Protein AF-A0A2N3AQV0-F1 (afdb_monomer)

Secondary structure (DSSP, 8-state):
-EEEEEEEE----BT-TTBTT---TT--SSHHHHHHHHHHHT---SSSEEEEEEEEEES--B-TTTS-HHHHHHHHHHHHHHHHHHS-EEEEEEE--STTHHHHHHHHHHHHT-SSSGGG-S-PPTTEEES--HHHHHHHS-TT--GGGEEEEESEEEEE-SSEEEEEE--GGG-HHHHHHTT-----TTS--STTGGGS------SSS-SSHHHHHHHHHIIIIIIIII--THHHHHHHHHHHHTT-SS----S--HHHHH---TT-HHHHHHHHHIIIIIS---S---SEEEEEE-SSSSTTTT--S--EEEETTEEEEEEE----B--BTTB----EEEEEEEETTEEEEEEEE--EESSTTSSSSEEHHHHHHHTTS--

Sequence (383 aa):
MKILKLMALSDLHLGEHESVLFKSEDSFNLIDTTINKIIELSSGDKNFNNGIEQLILIGDIIELSEATDEEAYINTKFFLTSLLNKVKIDKIVYIPGNHDHHLWVELLTKERGKDNYGDCTPKTQVNSSISNKEIFIKYCLQSNYPSERIDIYYPNYRFETDNAYYFFDHGHLFSKVLDMFNIFTFTTAGNAKSLEDLKEHTYKFTDGNAKSLEDLEERTYIFSEIIWYKTKGKLREIAYDWLRKFNLELFRSVRGTTFREDCKSLLDDYIREKIRWYLKEICGIKNEVEKDFHFIFGHTHHGGRSLKADRKVRVNGKFISLWNTGGWLVPSKVFSPEACIFYVKQTQNGLKPDMYKLVSKEKPEDEGDYSKEILRERAKYIG

Mean predicted aligned error: 9.87 Å

Nearest PDB structures (foldseek):
  7kc0-assembly1_B  TM=4.962E-01  e=2.940E-04  Saccharomyces cerevisiae
  3ogv-assembly1_A  TM=6.060E-01  e=5.755E+00  Trichoderma reesei
  5mgd-assembly1_A  TM=5.606E-01  e=7.345E+00  Aspergillus niger CBS 513.88

Foldseek 3Di:
DFQFAEKEFEQQQQLALLFLLDDDPVPLHCLVLVLVVQQVSQPDDPVHHGAYAEYEYAENLFQQLAGPLLSRLVRLAVSVAVNVVRGPYQAYEYAYYLRNVVVVFVQQCVQVVHDTCVVVADDAAAFDKGPDCQSVCVRRYDNPPDSVRYIYTPQWHWDDDPFEIEIGGAQPLLAPVLLLCLVADDDDPPDDPDPVVRPPDDDNDDRDDQQEVRSSVVSSCCCSCVQRNVDDDPVSVVVVVVSVVVVDPPDDDDFLCVLVRLLDAPPPPSSLVSVLCCCVRYVVPDLPPVHAAEYEYERSQAQRVDDDVDQWHDHNRDTYGYGYQHFRGLSALPDHTFHKMWTWGQDPVGTDIDMDTADEDDDPPDDGSYHCVSSNSSNVSRD

pLDDT: mean 76.82, std 19.61, range [30.75, 98.69]

Structure (mmCIF, N/CA/C/O backbone):
data_AF-A0A2N3AQV0-F1
#
_entry.id   AF-A0A2N3AQV0-F1
#
loop_
_atom_site.group_PDB
_atom_site.id
_atom_site.type_symbol
_atom_site.label_atom_id
_atom_site.label_alt_id
_atom_site.label_comp_id
_atom_site.label_asym_id
_atom_site.label_entity_id
_atom_site.label_seq_id
_atom_site.pdbx_PDB_ins_code
_atom_site.Cartn_x
_atom_site.Cartn_y
_atom_site.Cartn_z
_atom_site.occupancy
_atom_site.B_iso_or_equiv
_atom_site.auth_seq_id
_atom_site.auth_comp_id
_atom_site.auth_asym_id
_atom_site.auth_atom_id
_atom_site.pdbx_PDB_model_num
ATOM 1 N N . MET A 1 1 ? -3.468 -11.496 21.908 1.00 86.88 1 MET A N 1
ATOM 2 C CA . MET A 1 1 ? -3.627 -11.275 20.452 1.00 86.88 1 MET A CA 1
ATOM 3 C C . MET A 1 1 ? -3.913 -9.800 20.215 1.00 86.88 1 MET A C 1
ATOM 5 O O . MET A 1 1 ? -4.501 -9.182 21.098 1.00 86.88 1 MET A O 1
ATOM 9 N N . LYS A 1 2 ? -3.442 -9.220 19.108 1.00 93.25 2 LYS A N 1
ATOM 10 C CA . LYS A 1 2 ? -3.712 -7.813 18.779 1.00 93.25 2 LYS A CA 1
ATOM 11 C C . LYS A 1 2 ? -5.083 -7.644 18.131 1.00 93.25 2 LYS A C 1
ATOM 13 O O . LYS A 1 2 ? -5.605 -8.592 17.553 1.00 93.25 2 LYS A O 1
ATOM 18 N N . ILE A 1 3 ? -5.647 -6.445 18.242 1.00 95.81 3 ILE A N 1
ATOM 19 C CA . ILE A 1 3 ? -6.962 -6.119 17.684 1.00 95.81 3 ILE A CA 1
ATOM 20 C C . ILE A 1 3 ? -6.964 -6.108 16.155 1.00 95.81 3 ILE A C 1
ATOM 22 O O . ILE A 1 3 ? -7.945 -6.534 15.551 1.00 95.81 3 ILE A O 1
ATOM 26 N N . LEU A 1 4 ? -5.870 -5.674 15.521 1.00 97.62 4 LEU A N 1
ATOM 27 C CA . LEU A 1 4 ? -5.712 -5.759 14.072 1.00 97.62 4 LEU A CA 1
ATOM 28 C C . LEU A 1 4 ? -4.771 -6.900 13.714 1.00 97.62 4 LEU A C 1
ATOM 30 O O . LEU A 1 4 ? -3.600 -6.909 14.102 1.00 97.62 4 LEU A O 1
ATOM 34 N N . LYS A 1 5 ? -5.297 -7.850 12.938 1.00 97.31 5 LYS A N 1
ATOM 35 C CA . LYS A 1 5 ? -4.515 -8.950 12.382 1.00 97.31 5 LYS A CA 1
ATOM 36 C C . LYS A 1 5 ? -3.662 -8.447 11.223 1.00 97.31 5 LYS A C 1
ATOM 38 O O . LYS A 1 5 ? -2.458 -8.666 11.209 1.00 97.31 5 LYS A O 1
ATOM 43 N N . LEU A 1 6 ? -4.285 -7.718 10.301 1.00 98.31 6 LEU A N 1
ATOM 44 C CA . LEU A 1 6 ? -3.639 -7.133 9.130 1.00 98.31 6 LEU A CA 1
ATOM 45 C C . LEU A 1 6 ? -4.016 -5.652 9.035 1.00 98.31 6 LEU A C 1
ATOM 47 O O . LEU A 1 6 ? -5.151 -5.283 9.342 1.00 98.31 6 LEU A O 1
ATOM 51 N N . MET A 1 7 ? -3.093 -4.826 8.567 1.00 98.56 7 MET A N 1
ATOM 52 C CA . MET A 1 7 ? -3.361 -3.489 8.038 1.00 98.56 7 MET A CA 1
ATOM 53 C C . MET A 1 7 ? -2.600 -3.351 6.731 1.00 98.56 7 MET A C 1
ATOM 55 O O . MET A 1 7 ? -1.439 -3.740 6.690 1.00 98.56 7 MET A O 1
ATOM 59 N N . ALA A 1 8 ? -3.227 -2.805 5.696 1.00 98.06 8 ALA A N 1
ATOM 60 C CA . ALA A 1 8 ? -2.592 -2.602 4.407 1.00 98.06 8 ALA A CA 1
ATOM 61 C C . ALA A 1 8 ? -2.685 -1.156 3.922 1.00 98.06 8 ALA A C 1
ATOM 63 O O . ALA A 1 8 ? -3.729 -0.513 4.060 1.00 98.06 8 ALA A O 1
ATOM 64 N N . LEU A 1 9 ? -1.585 -0.695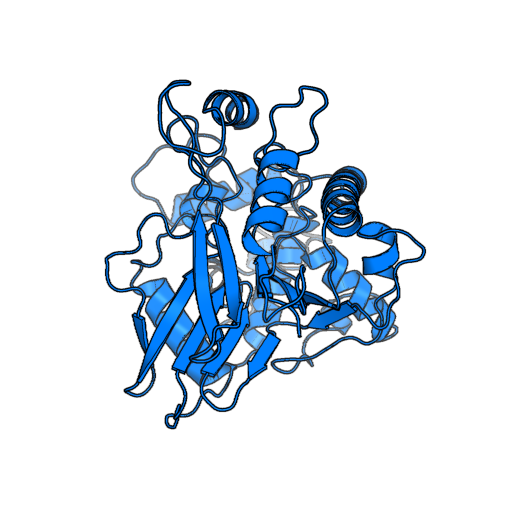 3.329 1.00 97.25 9 LEU A N 1
ATOM 65 C CA . LEU A 1 9 ? -1.417 0.602 2.681 1.00 97.25 9 LEU A CA 1
ATOM 66 C C . LEU A 1 9 ? -0.756 0.376 1.313 1.00 97.25 9 LEU A C 1
ATOM 68 O O . LEU A 1 9 ? 0.128 -0.473 1.215 1.00 97.25 9 LEU A O 1
ATOM 72 N N . SER A 1 10 ? -1.151 1.131 0.291 1.00 94.88 10 SER A N 1
ATOM 73 C CA . SER A 1 10 ? -0.543 1.122 -1.051 1.00 94.88 10 SER A CA 1
ATOM 74 C C . SER A 1 10 ? -0.465 2.535 -1.607 1.00 94.88 10 SER A C 1
ATOM 76 O O . SER A 1 10 ? -1.164 3.417 -1.105 1.00 94.88 10 SER A O 1
ATOM 78 N N . ASP A 1 11 ? 0.326 2.735 -2.662 1.00 92.12 11 ASP A N 1
ATOM 79 C CA . ASP A 1 11 ? 0.337 3.977 -3.445 1.00 92.12 11 ASP A CA 1
ATOM 80 C C . ASP A 1 11 ? 0.543 5.220 -2.570 1.00 92.12 11 ASP A C 1
ATOM 82 O O . ASP A 1 11 ? -0.180 6.211 -2.699 1.00 92.12 11 ASP A O 1
ATOM 86 N N . LEU A 1 12 ? 1.493 5.156 -1.635 1.00 94.75 12 LEU A N 1
ATOM 87 C CA . LEU A 1 12 ? 1.807 6.287 -0.761 1.00 94.75 12 LEU A CA 1
ATOM 88 C C . LEU A 1 12 ? 2.673 7.331 -1.479 1.00 94.75 12 LEU A C 1
ATOM 90 O O . LEU A 1 12 ? 2.600 8.510 -1.120 1.00 94.75 12 LEU A O 1
ATOM 94 N N . HIS A 1 13 ? 3.481 6.894 -2.456 1.00 92.69 13 HIS A N 1
ATOM 95 C CA . HIS A 1 13 ? 4.418 7.713 -3.238 1.00 92.69 13 HIS A CA 1
ATOM 96 C C . HIS A 1 13 ? 5.222 8.672 -2.354 1.00 92.69 13 HIS A C 1
ATOM 98 O O . HIS A 1 13 ? 5.254 9.890 -2.548 1.00 92.69 13 HIS A O 1
ATOM 104 N N . LEU A 1 14 ? 5.836 8.127 -1.302 1.00 95.25 14 LEU A N 1
ATOM 105 C CA . LEU A 1 14 ? 6.603 8.918 -0.349 1.00 95.25 14 LEU A CA 1
ATOM 106 C C . LEU A 1 14 ? 7.837 9.479 -1.063 1.00 95.25 14 LEU A C 1
ATOM 108 O O . LEU A 1 14 ? 8.732 8.733 -1.456 1.00 95.25 14 LEU A O 1
ATOM 112 N N . GLY A 1 15 ? 7.854 10.802 -1.231 1.00 90.50 15 GLY A N 1
ATOM 113 C CA . GLY A 1 15 ? 8.823 11.523 -2.060 1.00 90.50 15 GLY A CA 1
ATOM 114 C C . GLY A 1 15 ? 8.164 12.408 -3.117 1.00 90.50 15 GLY A C 1
ATOM 115 O O . GLY A 1 15 ? 8.757 13.401 -3.516 1.00 90.50 15 GLY A O 1
ATOM 116 N N . GLU A 1 16 ? 6.921 12.121 -3.510 1.00 87.94 16 GLU A N 1
ATOM 117 C CA . GLU A 1 16 ? 6.197 12.932 -4.488 1.00 87.94 16 GLU A CA 1
ATOM 118 C C . GLU A 1 16 ? 5.489 14.123 -3.836 1.00 87.94 16 GLU A C 1
ATOM 120 O O . GLU A 1 16 ? 4.706 13.953 -2.902 1.00 87.94 16 GLU A O 1
ATOM 125 N N . HIS A 1 17 ? 5.690 15.339 -4.353 1.00 86.06 17 HIS A N 1
ATOM 126 C CA . HIS A 1 17 ? 5.048 16.546 -3.812 1.00 86.06 17 HIS A CA 1
ATOM 127 C C . HIS A 1 17 ? 3.513 16.542 -3.907 1.00 86.06 17 HIS A C 1
ATOM 129 O O . HIS A 1 17 ? 2.858 17.265 -3.150 1.00 86.06 17 HIS A O 1
ATOM 135 N N . GLU A 1 18 ? 2.942 15.753 -4.821 1.00 84.94 18 GLU A N 1
ATOM 136 C CA . GLU A 1 18 ? 1.493 15.567 -4.967 1.00 84.94 18 GLU A CA 1
ATOM 137 C C . GLU A 1 18 ? 0.919 14.585 -3.932 1.00 84.94 18 GLU A C 1
ATOM 139 O O . GLU A 1 18 ? -0.297 14.570 -3.709 1.00 84.94 18 GLU A O 1
ATOM 144 N N . SER A 1 19 ? 1.770 13.803 -3.255 1.00 89.56 19 SER A N 1
ATOM 145 C CA . SER A 1 19 ? 1.354 12.944 -2.148 1.00 89.56 19 SER A CA 1
ATOM 146 C C . SER A 1 19 ? 0.879 13.786 -0.974 1.00 89.56 19 SER A C 1
ATOM 148 O O . SER A 1 19 ? 1.560 14.691 -0.486 1.00 89.56 19 SER A O 1
ATOM 150 N N . VAL A 1 20 ? -0.287 13.435 -0.439 1.00 91.56 20 VAL A N 1
ATOM 151 C CA . VAL A 1 20 ? -0.786 14.017 0.808 1.00 91.56 20 VAL A CA 1
ATOM 152 C C . VAL A 1 20 ? 0.066 13.617 2.011 1.00 91.56 20 VAL A C 1
ATOM 154 O O . VAL A 1 20 ? -0.093 14.205 3.075 1.00 91.56 20 VAL A O 1
ATOM 157 N N . LEU A 1 21 ? 0.970 12.644 1.865 1.00 94.94 21 LEU A N 1
ATOM 158 C CA . LEU A 1 21 ? 1.929 12.227 2.889 1.00 94.94 21 LEU A CA 1
ATOM 159 C C . LEU A 1 21 ? 3.333 12.800 2.664 1.00 94.94 21 LEU A C 1
ATOM 161 O O . LEU A 1 21 ? 4.264 12.412 3.369 1.00 94.94 21 LEU A O 1
ATOM 165 N N . PHE A 1 22 ? 3.496 13.730 1.720 1.00 92.81 22 PHE A N 1
ATOM 166 C CA . PHE A 1 22 ? 4.765 14.409 1.508 1.00 92.81 22 PHE A CA 1
ATOM 167 C C . PHE A 1 22 ? 5.170 15.214 2.750 1.00 92.81 22 PHE A C 1
ATOM 169 O O . PHE A 1 22 ? 4.409 16.037 3.267 1.00 92.81 22 PHE A O 1
ATOM 176 N N . LYS A 1 23 ? 6.396 15.001 3.227 1.00 90.62 23 LYS A N 1
ATOM 177 C CA . LYS A 1 23 ? 6.988 15.737 4.341 1.00 90.62 23 LYS A CA 1
ATOM 178 C C . LYS A 1 23 ? 7.400 17.131 3.867 1.00 90.62 23 LYS A C 1
ATOM 180 O O . LYS A 1 23 ? 8.541 17.371 3.481 1.00 90.62 23 LYS A O 1
ATOM 185 N N . SER A 1 24 ? 6.465 18.065 3.953 1.00 81.44 24 SER A N 1
ATOM 186 C CA . SER A 1 24 ? 6.696 19.491 3.735 1.00 81.44 24 SER A CA 1
ATOM 187 C C . SER A 1 24 ? 7.025 20.233 5.039 1.00 81.44 24 SER A C 1
ATOM 189 O O . SER A 1 24 ? 6.611 19.830 6.127 1.00 81.44 24 SER A O 1
ATOM 191 N N . GLU A 1 25 ? 7.750 21.351 4.939 1.00 79.75 25 GLU A N 1
ATOM 192 C CA . GLU A 1 25 ? 8.021 22.242 6.085 1.00 79.75 25 GLU A CA 1
ATOM 193 C C . GLU A 1 25 ? 6.765 22.996 6.556 1.00 79.75 25 GLU A C 1
ATOM 195 O O . GLU A 1 25 ? 6.632 23.351 7.724 1.00 79.75 25 GLU A O 1
ATOM 200 N N . ASP A 1 26 ? 5.814 23.203 5.647 1.00 73.69 26 ASP A N 1
ATOM 201 C CA . ASP A 1 26 ? 4.597 23.998 5.837 1.00 73.69 26 ASP A CA 1
ATOM 202 C C . ASP A 1 26 ? 3.472 23.275 6.613 1.00 73.69 26 ASP A C 1
ATOM 204 O O . ASP A 1 26 ? 2.384 23.823 6.772 1.00 73.69 26 ASP A O 1
ATOM 208 N N . SER A 1 27 ? 3.716 22.054 7.111 1.00 76.31 27 SER A N 1
ATOM 209 C CA . SER A 1 27 ? 2.733 21.190 7.795 1.00 76.31 27 SER A CA 1
ATOM 210 C C . SER A 1 27 ? 1.461 20.859 6.989 1.00 76.31 27 SER A C 1
ATOM 212 O O . SER A 1 27 ? 0.548 20.234 7.528 1.00 76.31 27 SER A O 1
ATOM 214 N N . PHE A 1 28 ? 1.380 21.209 5.698 1.00 86.31 28 PHE A N 1
ATOM 215 C CA . PHE A 1 28 ? 0.250 20.859 4.833 1.00 86.31 28 PHE A CA 1
ATOM 216 C C . PHE A 1 28 ? 0.389 19.431 4.302 1.00 86.31 28 PHE A C 1
ATOM 218 O O . PHE A 1 28 ? 0.601 19.216 3.108 1.00 86.31 28 PHE A O 1
ATOM 225 N N . ASN A 1 29 ? 0.256 18.458 5.197 1.00 91.75 29 ASN A N 1
ATOM 226 C CA . ASN A 1 29 ? 0.263 17.031 4.894 1.00 91.75 29 ASN A CA 1
ATOM 227 C C . ASN A 1 29 ? -0.683 16.272 5.842 1.00 91.75 29 ASN A C 1
ATOM 229 O O . ASN A 1 29 ? -1.219 16.830 6.797 1.00 91.75 29 ASN A O 1
ATOM 233 N N . LEU A 1 30 ? -0.901 14.990 5.567 1.00 93.75 30 LEU A N 1
ATOM 234 C CA . LEU A 1 30 ? -1.786 14.101 6.318 1.00 93.75 30 LEU A CA 1
ATOM 235 C C . LEU A 1 30 ? -1.031 13.087 7.171 1.00 93.75 30 LEU A C 1
ATOM 237 O O . LEU A 1 30 ? -1.643 12.117 7.614 1.00 93.75 30 LEU A O 1
ATOM 241 N N . ILE A 1 31 ? 0.267 13.271 7.425 1.00 95.81 31 ILE A N 1
ATOM 242 C CA . ILE A 1 31 ? 1.078 12.278 8.142 1.00 95.81 31 ILE A CA 1
ATOM 243 C C . ILE A 1 31 ? 0.513 12.039 9.547 1.00 95.81 31 ILE A C 1
ATOM 245 O O . ILE A 1 31 ? 0.166 10.906 9.888 1.00 95.81 31 ILE A O 1
ATOM 249 N N . ASP A 1 32 ? 0.342 13.096 10.344 1.00 95.25 32 ASP A N 1
ATOM 250 C CA . ASP A 1 32 ? -0.190 12.961 11.704 1.00 95.25 32 ASP A CA 1
ATOM 251 C C . ASP A 1 32 ? -1.663 12.540 11.718 1.00 95.25 32 ASP A C 1
ATOM 253 O O . ASP A 1 32 ? -2.035 11.683 12.519 1.00 95.25 32 ASP A O 1
ATOM 257 N N . THR A 1 33 ? -2.494 13.064 10.810 1.00 95.44 33 THR A N 1
ATOM 258 C CA . THR A 1 33 ? -3.898 12.638 10.667 1.00 95.44 33 THR A CA 1
ATOM 259 C C . THR A 1 33 ? -3.991 11.136 10.402 1.00 95.44 33 THR A C 1
ATOM 261 O O . THR A 1 33 ? -4.750 10.428 11.065 1.00 95.44 33 THR A O 1
ATOM 264 N N . THR A 1 34 ? -3.174 10.636 9.476 1.00 96.69 34 THR A N 1
ATOM 265 C CA . THR A 1 34 ? -3.129 9.221 9.099 1.00 96.69 34 THR A CA 1
ATOM 266 C C . THR A 1 34 ? -2.655 8.364 10.264 1.00 96.69 34 THR A C 1
ATOM 268 O O . THR A 1 34 ? -3.305 7.378 10.605 1.00 96.69 34 THR A O 1
ATOM 271 N N . ILE A 1 35 ? -1.566 8.752 10.934 1.00 98.06 35 ILE A N 1
ATOM 272 C CA . ILE A 1 35 ? -1.044 7.990 12.073 1.00 98.06 35 ILE A CA 1
ATOM 273 C C . ILE A 1 35 ? -2.046 7.981 13.233 1.00 98.06 35 ILE A C 1
ATOM 275 O O . ILE A 1 35 ? -2.283 6.924 13.815 1.00 98.06 35 ILE A O 1
ATOM 279 N N . ASN A 1 36 ? -2.689 9.109 13.542 1.00 97.62 36 ASN A N 1
ATOM 280 C CA . ASN A 1 36 ? -3.721 9.177 14.579 1.00 97.62 36 ASN A CA 1
ATOM 281 C C . ASN A 1 36 ? -4.908 8.267 14.252 1.00 97.62 36 ASN A C 1
ATOM 283 O O . ASN A 1 36 ? -5.397 7.555 15.131 1.00 97.62 36 ASN A O 1
ATOM 287 N N . LYS A 1 37 ? -5.322 8.213 12.982 1.00 97.44 37 LYS A N 1
ATOM 288 C CA . LYS A 1 37 ? -6.361 7.279 12.546 1.00 97.44 37 LYS A CA 1
ATOM 289 C C . LYS A 1 37 ? -5.917 5.822 12.688 1.00 97.44 37 LYS A C 1
ATOM 291 O O . LYS A 1 37 ? -6.693 4.991 13.147 1.00 97.44 37 LYS A O 1
ATOM 296 N N . ILE A 1 38 ? -4.665 5.499 12.367 1.00 98.31 38 ILE A N 1
ATOM 297 C CA . ILE A 1 38 ? -4.118 4.150 12.573 1.00 98.31 38 ILE A CA 1
ATOM 298 C C . ILE A 1 38 ? -4.082 3.788 14.068 1.00 98.31 38 ILE A C 1
ATOM 300 O O . ILE A 1 38 ? -4.403 2.652 14.426 1.00 98.31 38 ILE A O 1
ATOM 304 N N . ILE A 1 39 ? -3.741 4.727 14.956 1.00 98.25 39 ILE A N 1
ATOM 305 C CA . ILE A 1 39 ? -3.806 4.530 16.415 1.00 98.25 39 ILE A CA 1
ATOM 306 C C . ILE A 1 39 ? -5.244 4.212 16.842 1.00 98.25 39 ILE A C 1
ATOM 308 O O . ILE A 1 39 ? -5.463 3.247 17.571 1.00 98.25 39 ILE A O 1
ATOM 312 N N . GLU A 1 40 ? -6.227 4.971 16.357 1.00 97.31 40 GLU A N 1
ATOM 313 C CA . GLU A 1 40 ? -7.647 4.740 16.643 1.00 97.31 40 GLU A CA 1
ATOM 314 C C . GLU A 1 40 ? -8.100 3.348 16.170 1.00 97.31 40 GLU A C 1
ATOM 316 O O . GLU A 1 40 ? -8.621 2.561 16.959 1.00 97.31 40 GLU A O 1
ATOM 321 N N . LEU A 1 41 ? -7.830 2.995 14.909 1.00 97.19 41 LEU A N 1
ATOM 322 C CA . LEU A 1 41 ? -8.204 1.697 14.334 1.00 97.19 41 LEU A CA 1
ATOM 323 C C . LEU A 1 41 ? -7.529 0.518 15.050 1.00 97.19 41 LEU A C 1
ATOM 325 O O . LEU A 1 41 ? -8.119 -0.557 15.175 1.00 97.19 41 LEU A O 1
ATOM 329 N N . SER A 1 42 ? -6.296 0.720 15.522 1.00 97.62 42 SER A N 1
ATOM 330 C CA . SER A 1 42 ? -5.505 -0.279 16.248 1.00 97.62 42 SER A CA 1
ATOM 331 C C . SER A 1 42 ? -5.652 -0.206 17.770 1.00 97.62 42 SER A C 1
ATOM 333 O O . SER A 1 42 ? -4.931 -0.904 18.492 1.00 97.62 42 SER A O 1
ATOM 335 N N . SER A 1 43 ? -6.598 0.589 18.273 1.00 96.44 43 SER A N 1
ATOM 336 C CA . SER A 1 43 ? -6.947 0.613 19.690 1.00 96.44 43 SER A CA 1
ATOM 337 C C . SER A 1 43 ? -7.712 -0.659 20.052 1.00 96.44 43 SER A C 1
ATOM 339 O O . SER A 1 43 ? -8.758 -0.980 19.485 1.00 96.44 43 SER A O 1
ATOM 341 N N . GLY A 1 44 ? -7.123 -1.428 20.960 1.00 90.56 44 GLY A N 1
ATOM 342 C CA . GLY A 1 44 ? -7.663 -2.674 21.471 1.00 90.56 44 GLY A CA 1
ATOM 343 C C . GLY A 1 44 ? -8.835 -2.464 22.420 1.00 90.56 44 GLY A C 1
ATOM 344 O O . GLY A 1 44 ? -9.272 -1.347 22.692 1.00 90.56 44 GLY A O 1
ATOM 345 N N . ASP A 1 45 ? -9.351 -3.574 22.929 1.00 91.00 45 ASP A N 1
ATOM 346 C CA . ASP A 1 45 ? -10.462 -3.604 23.874 1.00 91.00 45 ASP A CA 1
ATOM 347 C C . ASP A 1 45 ? -10.161 -4.579 25.024 1.00 91.00 45 ASP A C 1
ATOM 349 O O . ASP A 1 45 ? -9.021 -4.990 25.235 1.00 91.00 45 ASP A O 1
ATOM 353 N N . LYS A 1 46 ? -11.181 -4.962 25.801 1.00 90.25 46 LYS A N 1
ATOM 354 C CA . LYS A 1 46 ? -11.017 -5.893 26.930 1.00 90.25 46 LYS A CA 1
ATOM 355 C C . LYS A 1 46 ? -10.462 -7.267 26.523 1.00 90.25 46 LYS A C 1
ATOM 357 O O . LYS A 1 46 ? -9.914 -7.958 27.375 1.00 90.25 46 LYS A O 1
ATOM 362 N N . ASN A 1 47 ? -10.623 -7.670 25.263 1.00 91.00 47 ASN A N 1
ATOM 363 C CA . ASN A 1 47 ? -10.268 -8.996 24.759 1.00 91.00 47 ASN A CA 1
ATOM 364 C C . ASN A 1 47 ? -9.002 -8.982 23.888 1.00 91.00 47 ASN A C 1
ATOM 366 O O . ASN A 1 47 ? -8.369 -10.026 23.711 1.00 91.00 47 ASN A O 1
ATOM 370 N N . PHE A 1 48 ? -8.624 -7.824 23.339 1.00 93.06 48 PHE A N 1
ATOM 371 C CA . PHE A 1 48 ? -7.522 -7.711 22.385 1.00 93.06 48 PHE A CA 1
ATOM 372 C C . PHE A 1 48 ? -6.583 -6.549 22.705 1.00 93.06 48 PHE A C 1
ATOM 374 O O . PHE A 1 48 ? -7.011 -5.444 23.014 1.00 93.06 48 PHE A O 1
ATOM 381 N N . ASN A 1 49 ? -5.281 -6.790 22.553 1.00 95.06 49 ASN A N 1
ATOM 382 C CA . ASN A 1 49 ? -4.247 -5.785 22.786 1.00 95.06 49 ASN A CA 1
ATOM 383 C C . ASN A 1 49 ? -4.218 -4.733 21.668 1.00 95.06 49 ASN A C 1
ATOM 385 O O . ASN A 1 49 ? -4.503 -5.040 20.508 1.00 95.06 49 ASN A O 1
ATOM 389 N N . ASN A 1 50 ? -3.742 -3.533 22.000 1.00 96.69 50 ASN A N 1
ATOM 390 C CA . ASN A 1 50 ? -3.460 -2.485 21.020 1.00 96.69 50 ASN A CA 1
ATOM 391 C C . ASN A 1 50 ? -2.403 -2.931 19.991 1.00 96.69 50 ASN A C 1
ATOM 393 O O . ASN A 1 50 ? -1.444 -3.646 20.317 1.00 96.69 50 ASN A O 1
ATOM 397 N N . GLY A 1 51 ? -2.541 -2.423 18.769 1.00 97.69 51 GLY A N 1
ATOM 398 C CA . GLY A 1 51 ? -1.555 -2.525 17.699 1.00 97.69 51 GLY A CA 1
ATOM 399 C C . GLY A 1 51 ? -1.965 -3.425 16.536 1.00 97.69 51 GLY A C 1
ATOM 400 O O . GLY A 1 51 ? -3.090 -3.916 16.447 1.00 97.69 51 GLY A O 1
ATOM 401 N N . ILE A 1 52 ? -0.994 -3.645 15.650 1.00 98.50 52 ILE A N 1
ATOM 402 C CA . ILE A 1 52 ? -1.137 -4.381 14.391 1.00 98.50 52 ILE A CA 1
ATOM 403 C C . ILE A 1 52 ? -0.200 -5.592 14.392 1.00 98.50 52 ILE A C 1
ATOM 405 O O . ILE A 1 52 ? 0.978 -5.467 14.737 1.00 98.50 52 ILE A O 1
ATOM 409 N N . GLU A 1 53 ? -0.699 -6.774 14.043 1.00 98.25 53 GLU A N 1
ATOM 410 C CA . GLU A 1 53 ? 0.154 -7.959 13.914 1.00 98.25 53 GLU A CA 1
ATOM 411 C C . GLU A 1 53 ? 1.002 -7.892 12.635 1.00 98.25 53 GLU A C 1
ATOM 413 O O . GLU A 1 53 ? 2.225 -7.959 12.730 1.00 98.25 53 GLU A O 1
ATOM 418 N N . GLN A 1 54 ? 0.390 -7.648 11.471 1.00 98.44 54 GLN A N 1
ATOM 419 C CA . GLN A 1 54 ? 1.118 -7.418 10.217 1.00 98.44 54 GLN A CA 1
ATOM 420 C C . GLN A 1 54 ? 0.707 -6.108 9.536 1.00 98.44 54 GLN A C 1
ATOM 422 O O . GLN A 1 54 ? -0.463 -5.921 9.199 1.00 98.44 54 GLN A O 1
ATOM 427 N N . LEU A 1 55 ? 1.673 -5.210 9.331 1.00 98.69 55 LEU A N 1
ATOM 428 C CA . LEU A 1 55 ? 1.545 -4.064 8.431 1.00 98.69 55 LEU A CA 1
ATOM 429 C C . LEU A 1 55 ? 2.015 -4.490 7.040 1.00 98.69 55 LEU A C 1
ATOM 431 O O . LEU A 1 55 ? 3.165 -4.885 6.882 1.00 98.69 55 LEU A O 1
ATOM 435 N N . ILE A 1 56 ? 1.141 -4.398 6.048 1.00 98.62 56 ILE A N 1
ATOM 436 C CA . ILE A 1 56 ? 1.391 -4.797 4.668 1.00 98.62 56 ILE A CA 1
ATOM 437 C C . ILE A 1 56 ? 1.503 -3.529 3.822 1.00 98.62 56 ILE A C 1
ATOM 439 O O . ILE A 1 56 ? 0.572 -2.733 3.742 1.00 98.62 56 ILE A O 1
ATOM 443 N N . LEU A 1 57 ? 2.662 -3.331 3.217 1.00 98.44 57 LEU A N 1
ATOM 444 C CA . LEU A 1 57 ? 2.979 -2.212 2.345 1.00 98.44 57 LEU A CA 1
ATOM 445 C C . LEU A 1 57 ? 2.939 -2.730 0.902 1.00 98.44 57 LEU A C 1
ATOM 447 O O . LEU A 1 57 ? 3.824 -3.484 0.500 1.00 98.44 57 LEU A O 1
ATOM 451 N N . ILE A 1 58 ? 1.874 -2.403 0.173 1.00 96.12 58 ILE A N 1
ATOM 452 C CA . ILE A 1 58 ? 1.516 -2.994 -1.121 1.00 96.12 58 ILE A CA 1
ATOM 453 C C . ILE A 1 58 ? 1.840 -2.017 -2.249 1.00 96.12 58 ILE A C 1
ATOM 455 O O . ILE A 1 58 ? 0.949 -1.350 -2.754 1.00 96.12 58 ILE A O 1
ATOM 459 N N . GLY A 1 59 ? 3.103 -1.961 -2.642 1.00 92.81 59 GLY A N 1
ATOM 460 C CA . GLY A 1 59 ? 3.567 -1.268 -3.834 1.00 92.81 59 GLY A CA 1
ATOM 461 C C . GLY A 1 59 ? 3.387 0.249 -3.851 1.00 92.81 59 GLY A C 1
ATOM 462 O O . GLY A 1 59 ? 2.571 0.836 -3.134 1.00 92.81 59 GLY A O 1
ATOM 463 N N . ASP A 1 60 ? 4.238 0.883 -4.649 1.00 93.75 60 ASP A N 1
ATOM 464 C CA . ASP A 1 60 ? 4.364 2.330 -4.820 1.00 93.75 60 ASP A CA 1
ATOM 465 C C . ASP A 1 60 ? 4.375 3.069 -3.476 1.00 93.75 60 ASP A C 1
ATOM 467 O O . ASP A 1 60 ? 3.694 4.069 -3.228 1.00 93.75 60 ASP A O 1
ATOM 471 N N . ILE A 1 61 ? 5.153 2.512 -2.550 1.00 96.81 61 ILE A N 1
ATOM 472 C CA . ILE A 1 61 ? 5.352 3.083 -1.221 1.00 96.81 61 ILE A CA 1
ATOM 473 C C . ILE A 1 61 ? 6.372 4.207 -1.315 1.00 96.81 61 ILE A C 1
ATOM 475 O O . ILE A 1 61 ? 6.190 5.259 -0.700 1.00 96.81 61 ILE A O 1
ATOM 479 N N . ILE A 1 62 ? 7.427 3.973 -2.092 1.00 95.25 62 ILE A N 1
ATOM 480 C CA . ILE A 1 62 ? 8.575 4.850 -2.263 1.00 95.25 62 ILE A CA 1
ATOM 481 C C . ILE A 1 62 ? 8.531 5.389 -3.692 1.00 95.25 62 ILE A C 1
ATOM 483 O O . ILE A 1 62 ? 8.474 4.615 -4.646 1.00 95.25 62 ILE A O 1
ATOM 487 N N . GLU A 1 63 ? 8.584 6.710 -3.853 1.00 89.81 63 GLU A N 1
ATOM 488 C CA . GLU A 1 63 ? 8.606 7.319 -5.185 1.00 89.81 63 GLU A CA 1
ATOM 489 C C . GLU A 1 63 ? 10.039 7.367 -5.739 1.00 89.81 63 GLU A C 1
ATOM 491 O O . GLU A 1 63 ? 10.708 8.391 -5.643 1.00 89.81 63 GLU A O 1
ATOM 496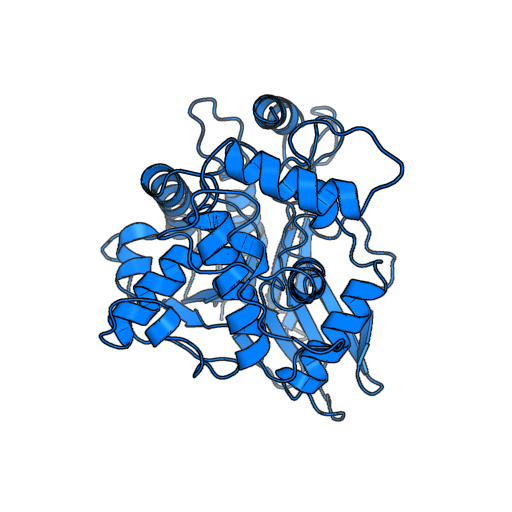 N N . LEU A 1 64 ? 10.550 6.260 -6.291 1.00 87.44 64 LEU A N 1
ATOM 497 C CA . LEU A 1 64 ? 11.893 6.231 -6.900 1.00 87.44 64 LEU A CA 1
ATOM 498 C C . LEU A 1 64 ? 11.882 6.518 -8.407 1.00 87.44 64 LEU A C 1
ATOM 500 O O . LEU A 1 64 ? 12.950 6.582 -9.017 1.00 87.44 64 LEU A O 1
ATOM 504 N N . SER A 1 65 ? 10.706 6.678 -9.020 1.00 79.19 65 SER A N 1
ATOM 505 C CA . SER A 1 65 ? 10.582 6.941 -10.460 1.00 79.19 65 SER A CA 1
ATOM 506 C C . SER A 1 65 ? 10.579 8.433 -10.784 1.00 79.19 65 SER A C 1
ATOM 508 O O . SER A 1 65 ? 11.112 8.842 -11.819 1.00 79.19 65 SER A O 1
ATOM 510 N N . GLU A 1 66 ? 9.996 9.250 -9.908 1.00 77.38 66 GLU A N 1
ATOM 511 C CA . GLU A 1 66 ? 9.826 10.692 -10.111 1.00 77.38 66 GLU A CA 1
ATOM 512 C C . GLU A 1 66 ? 10.685 11.556 -9.189 1.00 77.38 66 GLU A C 1
ATOM 514 O O . GLU A 1 66 ? 11.236 12.570 -9.630 1.00 77.38 66 GLU A O 1
ATOM 519 N N . ALA A 1 67 ? 10.836 11.159 -7.926 1.00 83.06 67 ALA A N 1
ATOM 520 C CA . ALA A 1 67 ? 11.644 11.898 -6.967 1.00 83.06 67 ALA A CA 1
ATOM 521 C C . ALA A 1 67 ? 13.123 11.497 -7.051 1.00 83.06 67 ALA A C 1
ATOM 523 O O . ALA A 1 67 ? 13.513 10.496 -7.656 1.00 83.06 67 ALA A O 1
ATOM 524 N N . THR A 1 68 ? 13.983 12.301 -6.425 1.00 87.38 68 THR A N 1
ATOM 525 C CA . THR A 1 68 ? 15.359 11.857 -6.169 1.00 87.38 68 THR A CA 1
ATOM 526 C C . THR A 1 68 ? 15.359 10.759 -5.105 1.00 87.38 68 THR A C 1
ATOM 528 O O . THR A 1 68 ? 14.574 10.826 -4.160 1.00 87.38 68 THR A O 1
ATOM 531 N N . ASP A 1 69 ? 16.270 9.787 -5.204 1.00 89.50 69 ASP A N 1
ATOM 532 C CA . ASP A 1 69 ? 16.405 8.709 -4.213 1.00 89.50 69 ASP A CA 1
ATOM 533 C C . ASP A 1 69 ? 16.513 9.256 -2.778 1.00 89.50 69 ASP A C 1
ATOM 535 O O . ASP A 1 69 ? 15.886 8.739 -1.855 1.00 89.50 69 ASP A O 1
ATOM 539 N N . GLU A 1 70 ? 17.283 10.333 -2.584 1.00 92.75 70 GLU A N 1
ATOM 540 C CA . GLU A 1 70 ? 17.434 10.991 -1.283 1.00 92.75 70 GLU A CA 1
ATOM 541 C C . GLU A 1 70 ? 16.089 11.493 -0.742 1.00 92.75 70 GLU A C 1
ATOM 543 O O . GLU A 1 70 ? 15.725 11.184 0.394 1.00 92.75 70 GLU A O 1
ATOM 548 N N . GLU A 1 71 ? 15.322 12.219 -1.554 1.00 92.38 71 GLU A N 1
ATOM 549 C CA . GLU A 1 71 ? 14.014 12.742 -1.165 1.00 92.38 71 GLU A CA 1
ATOM 550 C C . GLU A 1 71 ? 13.010 11.623 -0.870 1.00 92.38 71 GLU A C 1
ATOM 552 O O . GLU A 1 71 ? 12.330 11.659 0.164 1.00 92.38 71 GLU A O 1
ATOM 557 N N . ALA A 1 72 ? 12.957 10.606 -1.729 1.00 93.50 72 ALA A N 1
ATOM 558 C CA . ALA A 1 72 ? 12.065 9.466 -1.580 1.00 93.50 72 A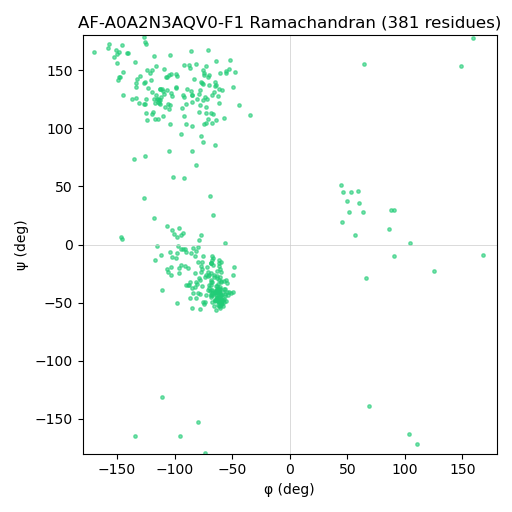LA A CA 1
ATOM 559 C C . ALA A 1 72 ? 12.351 8.685 -0.290 1.00 93.50 72 ALA A C 1
ATOM 561 O O . ALA A 1 72 ? 11.448 8.423 0.516 1.00 93.50 72 ALA A O 1
ATOM 562 N N . TYR A 1 73 ? 13.624 8.381 -0.022 1.00 96.12 73 TYR A N 1
ATOM 563 C CA . TYR A 1 73 ? 14.019 7.668 1.190 1.00 96.12 73 TYR A CA 1
ATOM 564 C C . TYR A 1 73 ? 13.862 8.517 2.455 1.00 96.12 73 TYR A C 1
ATOM 566 O O . TYR A 1 73 ? 13.422 7.987 3.477 1.00 96.12 73 TYR A O 1
ATOM 574 N N . ILE A 1 74 ? 14.139 9.827 2.418 1.00 95.75 74 ILE A N 1
ATOM 575 C CA . ILE A 1 74 ? 13.899 10.722 3.565 1.00 95.75 74 ILE A CA 1
ATOM 576 C C . ILE A 1 74 ? 12.413 10.745 3.935 1.00 95.75 74 ILE A C 1
ATOM 578 O O . ILE A 1 74 ? 12.076 10.596 5.114 1.00 95.75 74 ILE A O 1
ATOM 582 N N . ASN A 1 75 ? 11.525 10.907 2.951 1.00 96.44 75 ASN A N 1
ATOM 583 C CA . ASN A 1 75 ? 10.078 10.914 3.167 1.00 96.44 75 ASN A CA 1
ATOM 584 C C . ASN A 1 75 ? 9.581 9.563 3.692 1.00 96.44 75 ASN A C 1
ATOM 586 O O . ASN A 1 75 ? 8.864 9.508 4.696 1.00 96.44 75 ASN A O 1
ATOM 590 N N . THR A 1 76 ? 10.035 8.472 3.073 1.00 97.62 76 THR A N 1
ATOM 591 C CA . THR A 1 76 ? 9.695 7.103 3.477 1.00 97.62 76 THR A CA 1
ATOM 592 C C . THR A 1 76 ? 10.101 6.829 4.919 1.00 97.62 76 THR A C 1
ATOM 594 O O . THR A 1 76 ? 9.280 6.433 5.752 1.00 97.62 76 THR A O 1
ATOM 597 N N . LYS A 1 77 ? 11.368 7.102 5.244 1.00 97.00 77 LYS A N 1
ATOM 598 C CA . LYS A 1 77 ? 11.925 6.883 6.577 1.00 97.00 77 LYS A CA 1
ATOM 599 C C . LYS A 1 77 ? 11.236 7.735 7.623 1.00 97.00 77 LYS A C 1
ATOM 601 O O . LYS A 1 77 ? 10.997 7.247 8.728 1.00 97.00 77 LYS A O 1
ATOM 606 N N . PHE A 1 78 ? 10.894 8.979 7.288 1.00 96.50 78 PHE A N 1
ATOM 607 C CA . PHE A 1 78 ? 10.153 9.863 8.178 1.00 96.50 78 PHE A CA 1
ATOM 608 C C . PHE A 1 78 ? 8.767 9.300 8.508 1.00 96.50 78 PHE A C 1
ATOM 610 O O . PHE A 1 78 ? 8.442 9.151 9.689 1.00 96.50 78 PHE A O 1
ATOM 617 N N . PHE A 1 79 ? 7.972 8.939 7.497 1.00 97.81 79 PHE A N 1
ATOM 618 C CA . PHE A 1 79 ? 6.629 8.396 7.700 1.00 97.81 79 PHE A CA 1
ATOM 619 C C . PHE A 1 79 ? 6.653 7.080 8.492 1.00 97.81 79 PHE A C 1
ATOM 621 O O . PHE A 1 79 ? 6.007 6.980 9.539 1.00 97.81 79 PHE A O 1
ATOM 628 N N . LEU A 1 80 ? 7.452 6.096 8.058 1.00 98.06 80 LEU A N 1
ATOM 629 C CA . LEU A 1 80 ? 7.519 4.785 8.711 1.00 98.06 80 LEU A CA 1
ATOM 630 C C . LEU A 1 80 ? 8.054 4.884 10.142 1.00 98.06 80 LEU A C 1
ATOM 632 O O . LEU A 1 80 ? 7.502 4.260 11.044 1.00 98.06 80 LEU A O 1
ATOM 636 N N . THR A 1 81 ? 9.069 5.716 10.389 1.00 96.56 81 THR A N 1
ATOM 637 C CA . THR A 1 81 ? 9.562 5.976 11.752 1.00 96.56 81 THR A CA 1
ATOM 638 C C . THR A 1 81 ? 8.475 6.595 12.627 1.00 96.56 81 THR A C 1
ATOM 640 O O . THR A 1 81 ? 8.275 6.164 13.764 1.00 96.56 81 THR A O 1
ATOM 643 N N . SER A 1 82 ? 7.751 7.586 12.106 1.00 96.75 82 SER A N 1
ATOM 644 C CA . SER A 1 82 ? 6.696 8.277 12.854 1.00 96.75 82 SER A CA 1
ATOM 645 C C . SER A 1 82 ? 5.558 7.325 13.226 1.00 96.75 82 SER A C 1
ATOM 647 O O . SER A 1 82 ? 5.058 7.368 14.352 1.00 96.75 82 SER A O 1
ATOM 649 N N . LEU A 1 83 ? 5.199 6.422 12.311 1.00 98.00 83 LEU A N 1
ATOM 650 C CA . LEU A 1 83 ? 4.220 5.369 12.548 1.00 98.00 83 LEU A CA 1
ATOM 651 C C . LEU A 1 83 ? 4.716 4.358 13.593 1.00 98.00 83 LEU A C 1
ATOM 653 O O . LEU A 1 83 ? 4.031 4.108 14.584 1.00 98.00 83 LEU A O 1
ATOM 657 N N . LEU A 1 84 ? 5.916 3.804 13.405 1.00 97.06 84 LEU A N 1
ATOM 658 C CA . LEU A 1 84 ? 6.479 2.753 14.260 1.00 97.06 84 LEU A CA 1
ATOM 659 C C . LEU A 1 84 ? 6.762 3.224 15.693 1.00 97.06 84 LEU A C 1
ATOM 661 O O . LEU A 1 84 ? 6.677 2.425 16.624 1.00 97.06 84 LEU A O 1
ATOM 665 N N . ASN A 1 85 ? 7.041 4.515 15.886 1.00 96.56 85 ASN A N 1
ATOM 666 C CA . ASN A 1 85 ? 7.213 5.106 17.214 1.00 96.56 85 ASN A CA 1
ATOM 667 C C . ASN A 1 85 ? 5.894 5.216 17.997 1.00 96.56 85 ASN A C 1
ATOM 669 O O . ASN A 1 85 ? 5.915 5.240 19.227 1.00 96.56 85 ASN A O 1
ATOM 673 N N . LYS A 1 86 ? 4.751 5.315 17.306 1.00 97.50 86 LYS A N 1
ATOM 674 C CA . LYS A 1 86 ? 3.433 5.543 17.922 1.00 97.50 86 LYS A CA 1
ATOM 675 C C . LYS A 1 86 ? 2.551 4.288 17.936 1.00 97.50 86 LYS A C 1
ATOM 677 O O . LYS A 1 86 ? 1.655 4.182 18.770 1.00 97.50 86 LYS A O 1
ATOM 682 N N . VAL A 1 87 ? 2.796 3.329 17.042 1.00 97.50 87 VAL A N 1
ATOM 683 C CA . VAL A 1 87 ? 1.951 2.144 16.850 1.00 97.50 87 VAL A CA 1
ATOM 684 C C . VAL A 1 87 ? 2.776 0.872 16.991 1.00 97.50 87 VAL A C 1
ATOM 686 O O . VAL A 1 87 ? 3.749 0.643 16.275 1.00 97.50 87 VAL A O 1
ATOM 689 N N . LYS A 1 88 ? 2.344 -0.022 17.887 1.00 97.19 88 LYS A N 1
ATOM 690 C CA . LYS A 1 88 ? 2.984 -1.329 18.050 1.00 97.19 88 LYS A CA 1
ATOM 691 C C . LYS A 1 88 ? 2.676 -2.213 16.840 1.00 97.19 88 LYS A C 1
ATOM 693 O O . LYS A 1 88 ? 1.577 -2.763 16.746 1.00 97.19 88 LYS A O 1
ATOM 698 N N . ILE A 1 89 ? 3.666 -2.443 15.987 1.00 97.88 89 ILE A N 1
ATOM 699 C CA . ILE A 1 89 ? 3.603 -3.353 14.831 1.00 97.88 89 ILE A CA 1
ATOM 700 C C . ILE A 1 89 ? 4.492 -4.572 15.107 1.00 97.88 89 ILE A C 1
ATOM 702 O O . ILE A 1 89 ? 5.609 -4.412 15.601 1.00 97.88 89 ILE A O 1
ATOM 706 N N . ASP A 1 90 ? 3.980 -5.790 14.880 1.00 97.75 90 ASP A N 1
ATOM 707 C CA . ASP A 1 90 ? 4.777 -7.006 15.122 1.00 97.75 90 ASP A CA 1
ATOM 708 C C . ASP A 1 90 ? 5.615 -7.420 13.919 1.00 97.75 90 ASP A C 1
ATOM 710 O O . ASP A 1 90 ? 6.732 -7.903 14.115 1.00 97.75 90 ASP A O 1
ATOM 714 N N . LYS A 1 91 ? 5.095 -7.200 12.711 1.00 98.12 91 LYS A N 1
ATOM 715 C CA . LYS A 1 91 ? 5.757 -7.522 11.454 1.00 98.12 91 LYS A CA 1
ATOM 716 C C . LYS A 1 91 ? 5.379 -6.530 10.355 1.00 98.12 91 LYS A C 1
ATOM 718 O O . LYS A 1 91 ? 4.233 -6.085 10.295 1.00 98.12 91 LYS A O 1
ATOM 723 N N . ILE A 1 92 ? 6.331 -6.218 9.486 1.00 98.56 92 ILE A N 1
ATOM 724 C CA . ILE A 1 92 ? 6.138 -5.491 8.234 1.00 98.56 92 ILE A CA 1
ATOM 725 C C . ILE A 1 92 ? 6.279 -6.493 7.090 1.00 98.56 92 ILE A C 1
ATOM 727 O O . ILE A 1 92 ? 7.222 -7.280 7.063 1.00 98.56 92 ILE A O 1
ATOM 731 N N . VAL A 1 93 ? 5.345 -6.462 6.153 1.00 98.44 93 VAL A N 1
ATOM 732 C CA . VAL A 1 93 ? 5.407 -7.195 4.894 1.00 98.44 93 VAL A CA 1
ATOM 733 C C . VAL A 1 93 ? 5.426 -6.161 3.782 1.00 98.44 93 VAL A C 1
ATOM 735 O O . VAL A 1 93 ? 4.518 -5.343 3.704 1.00 98.44 93 VAL A O 1
ATOM 738 N N . TYR A 1 94 ? 6.455 -6.165 2.947 1.00 98.00 94 TYR A N 1
ATOM 739 C CA . TYR A 1 94 ? 6.594 -5.232 1.834 1.00 98.00 94 TYR A CA 1
ATOM 740 C C . TYR A 1 94 ? 6.479 -5.969 0.503 1.00 98.00 94 TYR A C 1
ATOM 742 O O . TYR A 1 94 ? 7.081 -7.026 0.322 1.00 98.00 94 TYR A O 1
ATOM 750 N N . ILE A 1 95 ? 5.690 -5.415 -0.409 1.00 95.94 95 ILE A N 1
ATOM 751 C CA . ILE A 1 95 ? 5.472 -5.931 -1.756 1.00 95.94 95 ILE A CA 1
ATOM 752 C C . ILE A 1 95 ? 5.839 -4.799 -2.715 1.00 95.94 95 ILE A C 1
ATOM 754 O O . ILE A 1 95 ? 5.098 -3.823 -2.753 1.00 95.94 95 ILE A O 1
ATOM 758 N N . PRO A 1 96 ? 6.968 -4.866 -3.437 1.00 92.81 96 PRO A N 1
ATOM 759 C CA . PRO A 1 96 ? 7.371 -3.790 -4.338 1.00 92.81 96 PRO A CA 1
ATOM 760 C C . PRO A 1 96 ? 6.390 -3.592 -5.502 1.00 92.81 96 PRO A C 1
ATOM 762 O O . PRO A 1 96 ? 5.952 -4.563 -6.124 1.00 92.81 96 PRO A O 1
ATOM 765 N N . GLY A 1 97 ? 6.084 -2.331 -5.806 1.00 89.75 97 GLY A N 1
ATOM 766 C CA . GLY A 1 97 ? 5.354 -1.891 -6.993 1.00 89.75 97 GLY A CA 1
ATOM 767 C C . GLY A 1 97 ? 6.278 -1.463 -8.135 1.00 89.75 97 GLY A C 1
ATOM 768 O O . GLY A 1 97 ? 7.479 -1.750 -8.135 1.00 89.75 97 GLY A O 1
ATOM 769 N N . ASN A 1 98 ? 5.727 -0.762 -9.126 1.00 84.38 98 ASN A N 1
ATOM 770 C CA . ASN A 1 98 ? 6.501 -0.269 -10.265 1.00 84.38 98 ASN A CA 1
ATOM 771 C C . ASN A 1 98 ? 7.325 0.983 -9.928 1.00 84.38 98 ASN A C 1
ATOM 773 O O . ASN A 1 98 ? 8.411 1.130 -10.485 1.00 84.38 98 ASN A O 1
ATOM 777 N N . HIS A 1 99 ? 6.875 1.835 -9.002 1.00 86.56 99 HIS A N 1
ATOM 778 C CA . HIS A 1 99 ? 7.650 2.992 -8.532 1.00 86.56 99 HIS A CA 1
ATOM 779 C C . HIS A 1 99 ? 8.762 2.594 -7.559 1.00 86.56 99 HIS A C 1
ATOM 781 O O . HIS A 1 99 ? 9.786 3.267 -7.472 1.00 86.56 99 HIS A O 1
ATOM 787 N N . ASP A 1 100 ? 8.606 1.445 -6.903 1.00 89.81 100 ASP A N 1
ATOM 788 C CA . ASP A 1 100 ? 9.609 0.842 -6.027 1.00 89.81 100 ASP A CA 1
ATOM 789 C C . ASP A 1 100 ? 10.716 0.090 -6.798 1.00 89.81 100 ASP A C 1
ATOM 791 O O . ASP A 1 100 ? 11.633 -0.472 -6.187 1.00 89.81 100 ASP A O 1
ATOM 795 N N . HIS A 1 101 ? 10.627 0.023 -8.134 1.00 83.00 101 HIS A N 1
ATOM 796 C CA . HIS A 1 101 ? 11.400 -0.911 -8.955 1.00 83.00 101 HIS A CA 1
ATOM 797 C C . HIS A 1 101 ? 12.907 -0.842 -8.692 1.00 83.00 101 HIS A C 1
ATOM 799 O O . HIS A 1 101 ? 13.540 -1.884 -8.568 1.00 83.00 101 HIS A O 1
ATOM 805 N N . HIS A 1 102 ? 13.495 0.346 -8.523 1.00 83.12 102 HIS A N 1
ATOM 806 C CA . HIS A 1 102 ? 14.942 0.462 -8.290 1.00 83.12 102 HIS A CA 1
ATOM 807 C C . HIS A 1 102 ? 15.388 -0.243 -7.007 1.00 83.12 102 HIS A C 1
ATOM 809 O O . HIS A 1 102 ? 16.393 -0.955 -7.006 1.00 83.12 102 HIS A O 1
ATOM 815 N N . LEU A 1 103 ? 14.616 -0.100 -5.927 1.00 88.81 103 LEU A N 1
ATOM 816 C CA . LEU A 1 103 ? 14.893 -0.793 -4.674 1.00 88.81 103 LEU A CA 1
ATOM 817 C C . LEU A 1 103 ? 14.746 -2.306 -4.850 1.00 88.81 103 LEU A C 1
ATOM 819 O O . LEU A 1 103 ? 15.568 -3.074 -4.351 1.00 88.81 103 LEU A O 1
ATOM 823 N N . TRP A 1 104 ? 13.725 -2.744 -5.590 1.00 87.69 104 TRP A N 1
ATOM 824 C CA . TRP A 1 104 ? 13.544 -4.157 -5.910 1.00 87.69 104 TRP A CA 1
ATOM 825 C C . TRP A 1 104 ? 14.731 -4.738 -6.691 1.00 87.69 104 TRP A C 1
ATOM 827 O O . TRP A 1 104 ? 15.222 -5.818 -6.354 1.00 87.69 104 TRP A O 1
ATOM 837 N N . VAL A 1 105 ? 15.240 -4.001 -7.682 1.00 82.25 105 VAL A N 1
ATOM 838 C CA . VAL A 1 105 ? 16.440 -4.367 -8.442 1.00 82.25 105 VAL A CA 1
ATOM 839 C C . VAL A 1 105 ? 17.644 -4.508 -7.515 1.00 82.25 105 VAL A C 1
ATOM 841 O O . VAL A 1 105 ? 18.302 -5.544 -7.552 1.00 82.25 105 VAL A O 1
ATOM 844 N N . GLU A 1 106 ? 17.914 -3.514 -6.663 1.00 86.44 106 GLU A N 1
ATOM 845 C CA . GLU A 1 106 ? 19.064 -3.516 -5.744 1.00 86.44 106 GLU A CA 1
ATOM 846 C C . GLU A 1 106 ? 19.004 -4.681 -4.739 1.00 86.44 106 GLU A C 1
ATOM 848 O O . GLU A 1 106 ? 20.009 -5.330 -4.437 1.00 86.44 106 GLU A O 1
ATOM 853 N N . LEU A 1 107 ? 17.806 -4.981 -4.234 1.00 89.44 107 LEU A N 1
ATOM 854 C CA . LEU A 1 107 ? 17.573 -6.111 -3.340 1.00 89.44 107 LEU A CA 1
ATOM 855 C C . LEU A 1 107 ? 17.880 -7.448 -4.029 1.00 89.44 107 LEU A C 1
ATOM 857 O O . LEU A 1 107 ? 18.584 -8.291 -3.464 1.00 89.44 107 LEU A O 1
ATOM 861 N N . LEU A 1 108 ? 17.391 -7.633 -5.258 1.00 84.81 108 LEU A N 1
ATOM 862 C CA . LEU A 1 108 ? 17.601 -8.857 -6.028 1.00 84.81 108 LEU A CA 1
ATOM 863 C C . LEU A 1 108 ? 19.051 -9.046 -6.472 1.00 84.81 108 LEU A C 1
ATOM 865 O O . LEU A 1 108 ? 19.573 -10.158 -6.373 1.00 84.81 108 LEU A O 1
ATOM 869 N N . THR A 1 109 ? 19.707 -7.992 -6.964 1.00 84.94 109 THR A N 1
ATOM 870 C CA . THR A 1 109 ? 21.114 -8.055 -7.388 1.00 84.94 109 THR A CA 1
ATOM 871 C C . THR A 1 109 ? 22.003 -8.459 -6.221 1.00 84.94 109 THR A C 1
ATOM 873 O O . THR A 1 109 ? 22.828 -9.366 -6.356 1.00 84.94 109 THR A O 1
ATOM 876 N N . LYS A 1 110 ? 21.758 -7.885 -5.037 1.00 87.19 110 LYS A N 1
ATOM 877 C CA . LYS A 1 110 ? 22.481 -8.239 -3.816 1.00 87.19 110 LYS A CA 1
ATOM 878 C C . LYS A 1 110 ? 22.202 -9.665 -3.348 1.00 87.19 110 LYS A C 1
ATOM 880 O O . LYS A 1 110 ? 23.138 -10.365 -2.972 1.00 87.19 110 LYS A O 1
ATOM 885 N N . GLU A 1 111 ? 20.948 -10.113 -3.361 1.00 87.06 111 GLU A N 1
ATOM 886 C CA . GLU A 1 111 ? 20.598 -11.484 -2.968 1.00 87.06 111 GLU A CA 1
ATOM 887 C C . GLU A 1 111 ? 21.222 -12.535 -3.894 1.00 87.06 111 GLU A C 1
ATOM 889 O O . GLU A 1 111 ? 21.685 -13.579 -3.436 1.00 87.06 111 GLU A O 1
ATOM 894 N N . ARG A 1 112 ? 21.244 -12.260 -5.199 1.00 85.19 112 ARG A N 1
ATOM 895 C CA . ARG A 1 112 ? 21.677 -13.225 -6.215 1.00 85.19 112 ARG A CA 1
ATOM 896 C C . ARG A 1 112 ? 23.148 -13.090 -6.605 1.00 85.19 112 ARG A C 1
ATOM 898 O O . ARG A 1 112 ? 23.624 -13.898 -7.403 1.00 85.19 112 ARG A O 1
ATOM 905 N N . GLY A 1 113 ? 23.855 -12.092 -6.070 1.00 84.44 113 GLY A N 1
ATOM 906 C CA . GLY A 1 113 ? 25.234 -11.777 -6.449 1.00 84.44 113 GLY A CA 1
ATOM 907 C C . GLY A 1 113 ? 25.357 -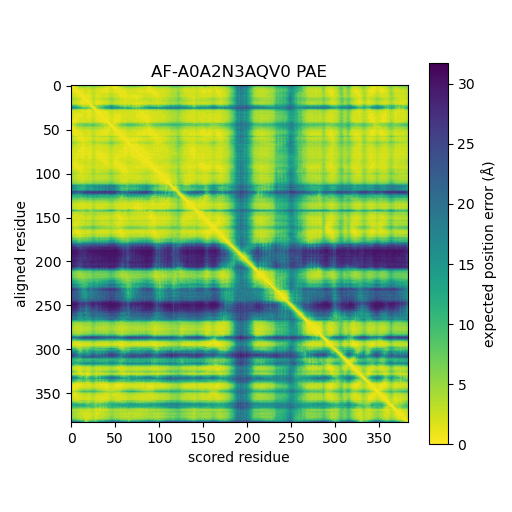11.457 -7.941 1.00 84.44 113 GLY A C 1
ATOM 908 O O . GLY A 1 113 ? 26.207 -12.028 -8.624 1.00 84.44 113 GLY A O 1
ATOM 909 N N . LYS A 1 114 ? 24.444 -10.628 -8.457 1.00 82.06 114 LYS A N 1
ATOM 910 C CA . LYS A 1 114 ? 24.360 -10.209 -9.866 1.00 82.06 114 LYS A CA 1
ATOM 911 C C . LYS A 1 114 ? 24.548 -8.705 -10.000 1.00 82.06 114 LYS A C 1
ATOM 913 O O . LYS A 1 114 ? 24.368 -7.982 -9.028 1.00 82.06 114 LYS A O 1
ATOM 918 N N . ASP A 1 115 ? 24.850 -8.250 -11.213 1.00 72.12 115 ASP A N 1
ATOM 919 C CA . ASP A 1 115 ? 25.167 -6.842 -11.475 1.00 72.12 115 ASP A CA 1
ATOM 920 C C . ASP A 1 115 ? 23.965 -6.024 -11.979 1.00 72.12 115 ASP A C 1
ATOM 922 O O . ASP A 1 115 ? 23.973 -4.800 -11.879 1.00 72.12 115 ASP A O 1
ATOM 926 N N . ASN A 1 116 ? 22.919 -6.663 -12.520 1.00 67.19 116 ASN A N 1
ATOM 927 C CA . ASN A 1 116 ? 21.721 -5.972 -13.011 1.00 67.19 116 ASN A CA 1
ATOM 928 C C . ASN A 1 116 ? 20.451 -6.842 -12.923 1.00 67.19 116 ASN A C 1
ATOM 930 O O . ASN A 1 116 ? 20.516 -8.051 -12.702 1.00 67.19 116 ASN A O 1
ATOM 934 N N . TYR A 1 117 ? 19.283 -6.216 -13.106 1.00 66.00 117 TYR A N 1
ATOM 935 C CA . TYR A 1 117 ? 17.983 -6.896 -13.062 1.00 66.00 117 TYR A CA 1
ATOM 936 C C . TYR A 1 117 ? 17.738 -7.863 -14.225 1.00 66.00 117 TYR A C 1
ATOM 938 O O . TYR A 1 117 ? 17.049 -8.863 -14.041 1.00 66.00 117 TYR A O 1
ATOM 946 N N . GLY A 1 118 ? 18.305 -7.601 -15.407 1.00 65.81 118 GLY A N 1
ATOM 947 C CA . GLY A 1 118 ? 18.250 -8.519 -16.551 1.00 65.81 118 GLY A CA 1
ATOM 948 C C . GLY A 1 118 ? 18.828 -9.893 -16.201 1.00 65.81 118 GLY A C 1
ATOM 949 O O . GLY A 1 118 ? 18.244 -10.921 -16.512 1.00 65.81 118 GLY A O 1
ATOM 950 N N . ASP A 1 119 ? 19.906 -9.915 -15.416 1.00 68.56 119 ASP A N 1
ATOM 951 C CA . ASP A 1 119 ? 20.504 -11.147 -14.885 1.00 68.56 119 ASP A CA 1
ATOM 952 C C . ASP A 1 119 ? 19.701 -11.767 -13.722 1.00 68.56 119 ASP A C 1
ATOM 954 O O . ASP A 1 119 ? 19.976 -12.890 -13.274 1.00 68.56 119 ASP A O 1
ATOM 958 N N . CYS A 1 120 ? 18.712 -11.027 -13.215 1.00 65.81 120 CYS A N 1
ATOM 959 C CA . CYS A 1 120 ? 17.773 -11.427 -12.172 1.00 65.81 120 CYS A CA 1
ATOM 960 C C . CYS A 1 120 ? 16.377 -11.778 -12.726 1.00 65.81 120 CYS A C 1
ATOM 962 O O . CYS A 1 120 ? 15.546 -12.294 -11.975 1.00 65.81 120 CYS A O 1
ATOM 964 N N . THR A 1 121 ? 16.116 -11.573 -14.016 1.00 60.78 121 THR A N 1
ATOM 965 C CA . THR A 1 121 ? 14.864 -11.948 -14.684 1.00 60.78 121 THR A CA 1
ATOM 966 C C . THR A 1 121 ? 15.068 -13.192 -15.545 1.00 60.78 121 THR A C 1
ATOM 968 O O . THR A 1 121 ? 16.134 -13.361 -16.129 1.00 60.78 121 THR A O 1
ATOM 971 N N . PRO A 1 122 ? 14.079 -14.086 -15.683 1.00 57.03 122 PRO A N 1
ATOM 972 C CA . PRO A 1 122 ? 12.964 -14.402 -14.785 1.00 57.03 122 PRO A CA 1
ATOM 973 C C . PRO A 1 122 ? 13.250 -15.708 -14.033 1.00 57.03 122 PRO A C 1
ATOM 975 O O . PRO A 1 122 ? 13.609 -16.723 -14.627 1.00 57.03 122 PRO A O 1
ATOM 978 N N . LYS A 1 123 ? 13.085 -15.703 -12.704 1.00 57.00 123 LYS A N 1
ATOM 979 C CA . LYS A 1 123 ? 12.998 -16.930 -11.872 1.00 57.00 123 LYS A CA 1
ATOM 980 C C . LYS A 1 123 ? 12.057 -16.773 -10.672 1.00 57.00 123 LYS A C 1
ATOM 982 O O . LYS A 1 123 ? 12.022 -17.643 -9.803 1.00 57.00 123 LYS A O 1
ATOM 987 N N . THR A 1 124 ? 11.345 -15.653 -10.576 1.00 59.00 124 THR A N 1
ATOM 988 C CA . THR A 1 124 ? 10.488 -15.333 -9.436 1.00 59.00 124 THR A CA 1
ATOM 989 C C . THR A 1 124 ? 9.212 -16.163 -9.524 1.00 59.00 124 THR A C 1
ATOM 991 O O . THR A 1 124 ? 8.528 -16.176 -10.542 1.00 59.00 124 THR A O 1
ATOM 994 N N . GLN A 1 125 ? 8.916 -16.921 -8.472 1.00 63.94 125 GLN A N 1
ATOM 995 C CA . GLN A 1 125 ? 7.646 -17.628 -8.337 1.00 63.94 125 GLN A CA 1
ATOM 996 C C . GLN A 1 125 ? 6.627 -16.694 -7.680 1.00 63.94 125 GLN A C 1
ATOM 998 O O . GLN A 1 125 ? 6.988 -15.795 -6.921 1.00 63.94 125 GLN A O 1
ATOM 1003 N N . VAL A 1 126 ? 5.342 -16.928 -7.924 1.00 66.88 126 VAL A N 1
ATOM 1004 C CA . VAL A 1 126 ? 4.264 -16.313 -7.138 1.00 66.88 126 VAL A CA 1
ATOM 1005 C C . VAL A 1 126 ? 4.554 -16.508 -5.644 1.00 66.88 126 VAL A C 1
ATOM 1007 O O . VAL A 1 126 ? 4.925 -17.609 -5.236 1.00 66.88 126 VAL A O 1
ATOM 1010 N N . ASN A 1 127 ? 4.383 -15.454 -4.836 1.00 71.44 127 ASN A N 1
ATOM 1011 C CA . ASN A 1 127 ? 4.653 -15.468 -3.395 1.00 71.44 127 ASN A CA 1
ATOM 1012 C C . ASN A 1 127 ? 6.122 -15.790 -3.030 1.00 71.44 127 ASN A C 1
ATOM 1014 O O . ASN A 1 127 ? 6.388 -16.459 -2.030 1.00 71.44 127 ASN A O 1
ATOM 1018 N N . SER A 1 128 ? 7.086 -15.320 -3.832 1.00 78.00 128 SER A N 1
ATOM 1019 C CA . SER A 1 128 ? 8.514 -15.446 -3.508 1.00 78.00 128 SER A CA 1
ATOM 1020 C C . SER A 1 128 ? 8.929 -14.407 -2.482 1.00 78.00 128 SER A C 1
ATOM 1022 O O . SER A 1 128 ? 8.646 -13.226 -2.661 1.00 78.00 128 SER A O 1
AT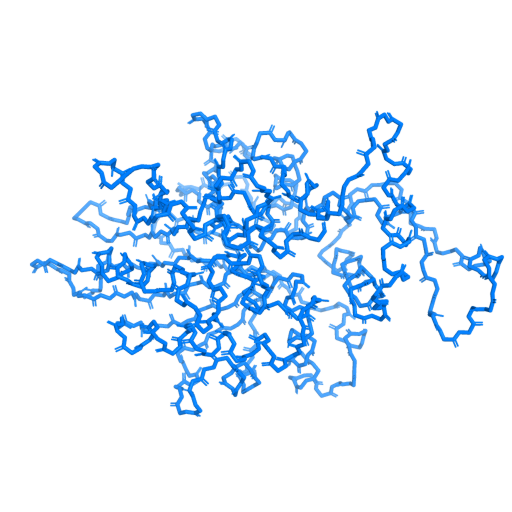OM 1024 N N . SER A 1 129 ? 9.659 -14.832 -1.454 1.00 86.69 129 SER A N 1
ATOM 1025 C CA . SER A 1 129 ? 10.297 -13.933 -0.494 1.00 86.69 129 SER A CA 1
ATOM 1026 C C . SER A 1 129 ? 11.792 -13.812 -0.752 1.00 86.69 129 SER A C 1
ATOM 1028 O O . SER A 1 129 ? 12.433 -14.816 -1.071 1.00 86.69 129 SER A O 1
ATOM 1030 N N . ILE A 1 130 ? 12.355 -12.638 -0.487 1.00 86.19 130 ILE A N 1
ATOM 1031 C CA . ILE A 1 130 ? 13.809 -12.453 -0.430 1.00 86.19 130 ILE A CA 1
ATOM 1032 C C . ILE A 1 130 ? 14.309 -12.500 1.023 1.00 86.19 130 ILE A C 1
ATOM 1034 O O . ILE A 1 130 ? 13.643 -12.065 1.967 1.00 86.19 130 ILE A O 1
ATOM 1038 N N . SER A 1 131 ? 15.502 -13.049 1.206 1.00 87.69 131 SER A N 1
ATOM 1039 C CA . SER A 1 131 ? 16.210 -13.141 2.482 1.00 87.69 131 SER A CA 1
ATOM 1040 C C . SER A 1 131 ? 16.947 -11.847 2.817 1.00 87.69 131 SER A C 1
ATOM 1042 O O . SER A 1 131 ? 17.011 -11.467 3.989 1.00 87.69 131 SER A O 1
ATOM 1044 N N . ASN A 1 132 ? 17.506 -11.158 1.813 1.00 88.75 132 ASN A N 1
ATOM 1045 C CA . ASN A 1 132 ? 18.246 -9.921 2.053 1.00 88.75 132 ASN A CA 1
ATOM 1046 C C . ASN A 1 132 ? 17.295 -8.736 2.262 1.00 88.75 132 ASN A C 1
ATOM 1048 O O . ASN A 1 132 ? 16.601 -8.314 1.346 1.00 88.75 132 ASN A O 1
ATOM 1052 N N . LYS A 1 133 ? 17.292 -8.178 3.475 1.00 91.56 133 LYS A N 1
ATOM 1053 C CA . LYS A 1 133 ? 16.407 -7.072 3.888 1.00 91.56 133 LYS A CA 1
ATOM 1054 C C . LYS A 1 133 ? 17.182 -5.792 4.210 1.00 91.56 133 LYS A C 1
ATOM 1056 O O . LYS A 1 133 ? 16.591 -4.776 4.567 1.00 91.56 133 LYS A O 1
ATOM 1061 N N . GLU A 1 134 ? 18.512 -5.836 4.115 1.00 91.31 134 GLU A N 1
ATOM 1062 C CA . GLU A 1 134 ? 19.402 -4.798 4.646 1.00 91.31 134 GLU A CA 1
ATOM 1063 C C . GLU A 1 134 ? 19.210 -3.454 3.952 1.00 91.31 134 GLU A C 1
ATOM 1065 O O . GLU A 1 134 ? 19.213 -2.417 4.609 1.00 91.31 134 GLU A O 1
ATOM 1070 N N . ILE A 1 135 ? 19.030 -3.475 2.630 1.00 92.56 135 ILE A N 1
ATOM 1071 C CA . ILE A 1 135 ? 18.857 -2.268 1.815 1.00 92.56 135 ILE A CA 1
ATOM 1072 C C . ILE A 1 135 ? 17.553 -1.563 2.212 1.00 92.56 135 ILE A C 1
ATOM 1074 O O . ILE A 1 135 ? 17.571 -0.376 2.544 1.00 92.56 135 ILE A O 1
ATOM 1078 N N . PHE A 1 136 ? 16.445 -2.310 2.293 1.00 94.94 136 PHE A N 1
ATOM 1079 C CA . PHE A 1 136 ? 15.159 -1.780 2.749 1.00 94.94 136 PHE A CA 1
ATOM 1080 C C . PHE A 1 136 ? 15.262 -1.200 4.168 1.00 94.94 136 PHE A C 1
ATOM 1082 O O . PHE A 1 136 ? 14.849 -0.067 4.397 1.00 94.94 136 PHE A O 1
ATOM 1089 N N . ILE A 1 137 ? 15.875 -1.922 5.116 1.00 95.38 137 ILE A N 1
ATOM 1090 C CA . ILE A 1 137 ? 16.055 -1.438 6.498 1.00 95.38 137 ILE A CA 1
ATOM 1091 C C . ILE A 1 137 ? 16.870 -0.144 6.530 1.00 95.38 137 ILE A C 1
ATOM 1093 O O . ILE A 1 137 ? 16.468 0.825 7.173 1.00 95.38 137 ILE A O 1
ATOM 1097 N N . LYS A 1 138 ? 18.009 -0.119 5.829 1.00 94.56 138 LYS A N 1
ATOM 1098 C CA . LYS A 1 138 ? 18.933 1.019 5.799 1.00 94.56 138 LYS A CA 1
ATOM 1099 C C . LYS A 1 138 ? 18.229 2.293 5.335 1.00 94.56 138 LYS A C 1
ATOM 1101 O O . LYS A 1 138 ? 18.362 3.336 5.988 1.00 94.56 138 LYS A O 1
ATOM 1106 N N . TYR A 1 139 ? 17.505 2.204 4.222 1.00 94.81 139 TYR A N 1
ATOM 1107 C CA . TYR A 1 139 ? 16.922 3.375 3.579 1.00 94.81 139 TYR A CA 1
ATOM 1108 C C . TYR A 1 139 ? 15.535 3.739 4.110 1.00 94.81 139 TYR A C 1
ATOM 1110 O O . TYR A 1 139 ? 15.248 4.921 4.265 1.00 94.81 139 TYR A O 1
ATOM 1118 N N . CYS A 1 140 ? 14.706 2.759 4.472 1.00 96.19 140 CYS A N 1
ATOM 1119 C CA . CYS A 1 140 ? 13.295 2.994 4.793 1.00 96.19 140 CYS A CA 1
ATOM 1120 C C . CYS A 1 140 ? 12.995 2.989 6.295 1.00 96.19 140 CYS A C 1
ATOM 1122 O O . CYS A 1 140 ? 11.965 3.508 6.716 1.00 96.19 140 CYS A O 1
ATOM 1124 N N . LEU A 1 141 ? 13.863 2.404 7.125 1.00 95.88 141 LEU A N 1
ATOM 1125 C CA . LEU A 1 141 ? 13.605 2.208 8.553 1.00 95.88 141 LEU A CA 1
ATOM 1126 C C . LEU A 1 141 ? 14.724 2.786 9.426 1.00 95.88 141 LEU A C 1
ATOM 1128 O O . LEU A 1 141 ? 15.750 3.289 8.955 1.00 95.88 141 LEU A O 1
ATOM 1132 N N . GLN A 1 142 ? 14.511 2.749 10.741 1.00 89.94 142 GLN A N 1
ATOM 1133 C CA . GLN A 1 142 ? 15.563 3.023 11.717 1.00 89.94 142 GLN A CA 1
ATOM 1134 C C . GLN A 1 142 ? 16.645 1.938 11.626 1.00 89.94 142 GLN A C 1
ATOM 1136 O O . GLN A 1 142 ? 16.335 0.758 11.475 1.00 89.94 142 GLN A O 1
ATOM 1141 N N . SER A 1 143 ? 17.918 2.325 11.739 1.00 79.75 143 SER A N 1
ATOM 1142 C CA . SER A 1 143 ? 19.059 1.435 11.468 1.00 79.75 143 SER A CA 1
ATOM 1143 C C . SER A 1 143 ? 19.142 0.204 12.382 1.00 79.75 143 SER A C 1
ATOM 1145 O O . SER A 1 143 ? 19.838 -0.749 12.058 1.00 79.75 143 SER A O 1
ATOM 1147 N N . ASN A 1 144 ? 18.455 0.220 13.525 1.00 85.44 144 ASN A N 1
ATOM 1148 C CA . ASN A 1 144 ? 18.375 -0.874 14.492 1.00 85.44 144 ASN A CA 1
ATOM 1149 C C . ASN A 1 144 ? 17.055 -1.662 14.403 1.00 85.44 144 ASN A C 1
ATOM 1151 O O . ASN A 1 144 ? 16.738 -2.409 15.330 1.00 85.44 144 ASN A O 1
ATOM 1155 N N . TYR A 1 145 ? 16.259 -1.476 13.342 1.00 92.88 145 TYR A N 1
ATOM 1156 C CA . TYR A 1 145 ? 15.004 -2.202 13.210 1.00 92.88 145 TYR A CA 1
ATOM 1157 C C . TYR A 1 145 ? 15.274 -3.702 12.987 1.00 92.88 145 TYR A C 1
ATOM 1159 O O . TYR A 1 145 ? 16.050 -4.055 12.096 1.00 92.88 145 TYR A O 1
ATOM 1167 N N . PRO A 1 146 ? 14.649 -4.590 13.778 1.00 93.62 146 PRO A N 1
ATOM 1168 C CA . PRO A 1 146 ? 14.882 -6.032 13.716 1.00 93.62 146 PRO A CA 1
ATOM 1169 C C . PRO A 1 146 ? 14.505 -6.627 12.352 1.00 93.62 146 PRO A C 1
ATOM 1171 O O . PRO A 1 146 ? 13.351 -6.539 11.919 1.00 93.62 146 PRO A O 1
ATOM 1174 N N . SER A 1 147 ? 15.470 -7.258 11.679 1.00 93.69 147 SER A N 1
ATOM 1175 C CA . SER A 1 147 ? 15.289 -7.816 10.333 1.00 93.69 147 SER A CA 1
ATOM 1176 C C . SER A 1 147 ? 14.336 -9.015 10.302 1.00 93.69 147 SER A C 1
ATOM 1178 O O . SER A 1 147 ? 13.687 -9.261 9.285 1.00 93.69 147 SER A O 1
ATOM 1180 N N . GLU A 1 148 ? 14.179 -9.729 11.418 1.00 94.69 148 GLU A N 1
ATOM 1181 C CA . GLU A 1 148 ? 13.222 -10.825 11.583 1.00 94.69 148 GLU A CA 1
ATOM 1182 C C . GLU A 1 148 ? 11.759 -10.355 11.584 1.00 94.69 148 GLU A C 1
ATOM 1184 O O . GLU A 1 148 ? 10.846 -11.159 11.391 1.00 94.69 148 GLU A O 1
ATOM 1189 N N . ARG A 1 149 ? 11.524 -9.050 11.775 1.00 96.38 149 ARG A N 1
ATOM 1190 C CA . ARG A 1 149 ? 10.187 -8.438 11.752 1.00 96.38 149 ARG A CA 1
ATOM 1191 C C . ARG A 1 149 ? 9.821 -7.860 10.392 1.00 96.38 149 ARG A C 1
ATOM 1193 O O . ARG A 1 149 ? 8.804 -7.184 10.287 1.00 96.38 149 ARG A O 1
ATOM 1200 N N . ILE A 1 150 ? 10.619 -8.097 9.361 1.00 97.06 150 ILE A N 1
ATOM 1201 C CA . ILE A 1 150 ? 10.360 -7.615 8.005 1.00 97.06 150 ILE A CA 1
ATOM 1202 C C . ILE A 1 150 ? 10.333 -8.818 7.094 1.00 97.06 150 ILE A C 1
ATOM 1204 O O . ILE A 1 150 ? 11.244 -9.622 7.175 1.00 97.06 150 ILE A O 1
ATOM 1208 N N . ASP A 1 151 ? 9.367 -8.914 6.198 1.00 96.75 151 ASP A N 1
ATOM 1209 C CA . ASP A 1 151 ? 9.463 -9.767 5.021 1.00 96.75 151 ASP A CA 1
ATOM 1210 C C . ASP A 1 151 ? 9.238 -8.931 3.767 1.00 96.75 151 ASP A C 1
ATOM 1212 O O . ASP A 1 151 ? 8.499 -7.948 3.792 1.00 96.75 151 ASP A O 1
ATOM 1216 N N . ILE A 1 152 ? 9.862 -9.342 2.668 1.00 95.69 152 ILE A N 1
ATOM 1217 C CA . ILE A 1 152 ? 9.700 -8.709 1.364 1.00 95.69 152 ILE A CA 1
ATOM 1218 C C . ILE A 1 152 ? 9.285 -9.805 0.389 1.00 95.69 152 ILE A C 1
ATOM 1220 O O . ILE A 1 152 ? 10.015 -10.790 0.253 1.00 95.69 152 ILE A O 1
ATOM 1224 N N . TYR A 1 153 ? 8.120 -9.646 -0.239 1.00 93.94 153 TYR A N 1
ATOM 1225 C CA . TYR A 1 153 ? 7.553 -10.597 -1.194 1.00 93.94 153 TYR A CA 1
ATOM 1226 C C . TYR A 1 153 ? 7.364 -9.958 -2.566 1.00 93.94 153 TYR A C 1
ATOM 1228 O O . TYR A 1 153 ? 7.083 -8.769 -2.661 1.00 93.94 153 TYR A O 1
ATOM 1236 N N . TYR A 1 154 ? 7.453 -10.754 -3.629 1.00 89.62 154 TYR A N 1
ATOM 1237 C CA . TYR A 1 154 ? 7.099 -10.324 -4.980 1.00 89.62 154 TYR A CA 1
ATOM 1238 C C . TYR A 1 154 ? 6.554 -11.505 -5.809 1.00 89.62 154 TYR A C 1
ATOM 1240 O O . TYR A 1 154 ? 7.021 -12.636 -5.637 1.00 89.62 154 TYR A O 1
ATOM 1248 N N . PRO A 1 155 ? 5.569 -11.283 -6.704 1.00 89.38 155 PRO A N 1
ATOM 1249 C CA . PRO A 1 155 ? 4.800 -10.041 -6.877 1.00 89.38 155 PRO A CA 1
ATOM 1250 C C . PRO A 1 155 ? 3.643 -9.884 -5.877 1.00 89.38 155 PRO A C 1
ATOM 1252 O O . PRO A 1 155 ? 2.987 -8.850 -5.842 1.00 89.38 155 PRO A O 1
ATOM 1255 N N . ASN A 1 156 ? 3.384 -10.903 -5.055 1.00 92.38 156 ASN A N 1
ATOM 1256 C CA . ASN A 1 156 ? 2.262 -10.922 -4.123 1.00 92.38 156 ASN A CA 1
ATOM 1257 C C . ASN A 1 156 ? 2.618 -11.563 -2.788 1.00 92.38 156 ASN A C 1
ATOM 1259 O O . ASN A 1 156 ? 3.614 -12.273 -2.661 1.00 92.38 156 ASN A O 1
ATOM 1263 N N . TYR A 1 157 ? 1.746 -11.332 -1.813 1.00 94.62 157 TYR A N 1
ATOM 1264 C CA . TYR A 1 157 ? 1.752 -11.980 -0.512 1.00 94.62 157 TYR A CA 1
ATOM 1265 C C . TYR A 1 157 ? 0.378 -12.588 -0.232 1.00 94.62 157 TYR A C 1
ATOM 1267 O O . TYR A 1 157 ? -0.660 -11.974 -0.499 1.00 94.62 157 TYR A O 1
ATOM 1275 N N . ARG A 1 158 ? 0.359 -13.790 0.347 1.00 92.75 158 ARG A N 1
ATOM 1276 C CA . ARG A 1 158 ? -0.873 -14.474 0.754 1.00 92.75 158 ARG A CA 1
ATOM 1277 C C . ARG A 1 158 ? -0.921 -14.654 2.263 1.00 92.75 158 ARG A C 1
ATOM 1279 O O . ARG A 1 158 ? -0.027 -15.248 2.858 1.00 92.75 158 ARG A O 1
ATOM 1286 N N . PHE A 1 159 ? -2.036 -14.240 2.856 1.00 93.38 159 PHE A N 1
ATOM 1287 C CA . PHE A 1 159 ? -2.391 -14.565 4.230 1.00 93.38 159 PHE A CA 1
ATOM 1288 C C . PHE A 1 159 ? -3.659 -15.423 4.246 1.00 93.38 159 PHE A C 1
ATOM 1290 O O . PHE A 1 159 ? -4.687 -15.060 3.672 1.00 93.38 159 PHE A O 1
ATOM 1297 N N . GLU A 1 160 ? -3.583 -16.582 4.890 1.00 91.06 160 GLU A N 1
ATOM 1298 C CA . GLU A 1 160 ? -4.659 -17.568 4.926 1.00 91.06 160 GLU A CA 1
ATOM 1299 C C . GLU A 1 160 ? -5.102 -17.846 6.362 1.00 91.06 160 GLU A C 1
ATOM 1301 O O . GLU A 1 160 ? -4.295 -17.929 7.286 1.00 91.06 160 GLU A O 1
ATOM 1306 N N . THR A 1 161 ? -6.409 -18.013 6.525 1.00 89.50 161 THR A N 1
ATOM 1307 C CA . THR A 1 161 ? -7.052 -18.495 7.749 1.00 89.50 161 THR A CA 1
ATOM 1308 C C . THR A 1 161 ? -7.943 -19.683 7.428 1.00 89.50 161 THR A C 1
ATOM 1310 O O . THR A 1 161 ? -8.094 -20.046 6.263 1.00 89.50 161 THR A O 1
ATOM 1313 N N . ASP A 1 162 ? -8.588 -20.264 8.434 1.00 86.00 162 ASP A N 1
ATOM 1314 C CA . ASP A 1 162 ? -9.527 -21.370 8.228 1.00 86.00 162 ASP A CA 1
ATOM 1315 C C . ASP A 1 162 ? -10.706 -20.983 7.322 1.00 86.00 162 ASP A C 1
ATOM 1317 O O . ASP A 1 162 ? -11.161 -21.807 6.537 1.00 86.00 162 ASP A O 1
ATOM 1321 N N . ASN A 1 163 ? -11.142 -19.717 7.358 1.00 87.12 163 ASN A N 1
ATOM 1322 C CA . ASN A 1 163 ? -12.373 -19.272 6.692 1.00 87.12 163 ASN A CA 1
ATOM 1323 C C . ASN A 1 163 ? -12.160 -18.234 5.584 1.00 87.12 163 ASN A C 1
ATOM 1325 O O . ASN A 1 163 ? -13.089 -17.975 4.823 1.00 87.12 163 ASN A O 1
ATOM 1329 N N . ALA A 1 164 ? -10.973 -17.631 5.483 1.00 90.19 164 ALA A N 1
ATOM 1330 C CA . ALA A 1 164 ? -10.713 -16.548 4.538 1.00 90.19 164 ALA A CA 1
ATOM 1331 C C . ALA A 1 164 ? -9.293 -16.559 3.951 1.00 90.19 164 ALA A C 1
ATOM 1333 O O . ALA A 1 164 ? -8.317 -16.918 4.620 1.00 90.19 164 ALA A O 1
ATOM 1334 N N . TYR A 1 165 ? -9.211 -16.081 2.713 1.00 91.06 165 TYR A N 1
ATOM 1335 C CA . TYR A 1 165 ? -8.025 -15.775 1.930 1.00 91.06 165 TYR A CA 1
ATOM 1336 C C . TYR A 1 165 ? -7.873 -14.267 1.767 1.00 91.06 165 TYR A C 1
ATOM 1338 O O . TYR A 1 165 ? -8.796 -13.591 1.313 1.00 91.06 165 TYR A O 1
ATOM 1346 N N . TYR A 1 166 ? -6.683 -13.759 2.069 1.00 93.81 166 TYR A N 1
ATOM 1347 C CA . TYR A 1 166 ? -6.286 -12.384 1.795 1.00 93.81 166 TYR A CA 1
ATOM 1348 C C . TYR A 1 166 ? -5.089 -12.412 0.853 1.00 93.81 166 TYR A C 1
ATOM 1350 O O . TYR A 1 166 ? -4.022 -12.925 1.201 1.00 93.81 166 TYR A O 1
ATOM 1358 N N . PHE A 1 167 ? -5.299 -11.913 -0.357 1.00 94.00 167 PHE A N 1
ATOM 1359 C CA . PHE A 1 167 ? -4.311 -11.895 -1.422 1.00 94.00 167 PHE A CA 1
ATOM 1360 C C . PHE A 1 167 ? -3.924 -10.449 -1.708 1.00 94.00 167 PHE A C 1
ATOM 1362 O O . PHE A 1 167 ? -4.792 -9.643 -2.041 1.00 94.00 167 PHE A O 1
ATOM 1369 N N . PHE A 1 168 ? -2.641 -10.140 -1.556 1.00 95.31 168 PHE A N 1
ATOM 1370 C CA . PHE A 1 168 ? -2.091 -8.795 -1.671 1.00 95.31 168 PHE A CA 1
ATOM 1371 C C . PHE A 1 168 ? -1.180 -8.718 -2.888 1.00 95.31 168 PHE A C 1
ATOM 1373 O O . PHE A 1 168 ? -0.246 -9.509 -2.986 1.00 95.31 168 PHE A O 1
ATOM 1380 N N . ASP A 1 169 ? -1.438 -7.781 -3.792 1.00 93.56 169 ASP A N 1
ATOM 1381 C CA . ASP A 1 169 ? -0.655 -7.562 -5.013 1.00 93.56 169 ASP A CA 1
ATOM 1382 C C . ASP A 1 169 ? -0.709 -6.074 -5.362 1.00 93.56 169 ASP A C 1
ATOM 1384 O O . ASP A 1 169 ? -1.756 -5.462 -5.178 1.00 93.56 169 ASP A O 1
ATOM 1388 N N . HIS A 1 170 ? 0.379 -5.470 -5.839 1.00 91.50 170 HIS A N 1
ATOM 1389 C CA . HIS A 1 170 ? 0.343 -4.050 -6.215 1.00 91.50 170 HIS A CA 1
ATOM 1390 C C . HIS A 1 170 ? -0.639 -3.797 -7.361 1.00 91.50 170 HIS A C 1
ATOM 1392 O O . HIS A 1 170 ? -1.531 -2.955 -7.268 1.00 91.50 170 HIS A O 1
ATOM 1398 N N . GLY A 1 171 ? -0.534 -4.616 -8.402 1.00 87.25 171 GLY A N 1
ATOM 1399 C CA . GLY A 1 171 ? -1.431 -4.609 -9.543 1.00 87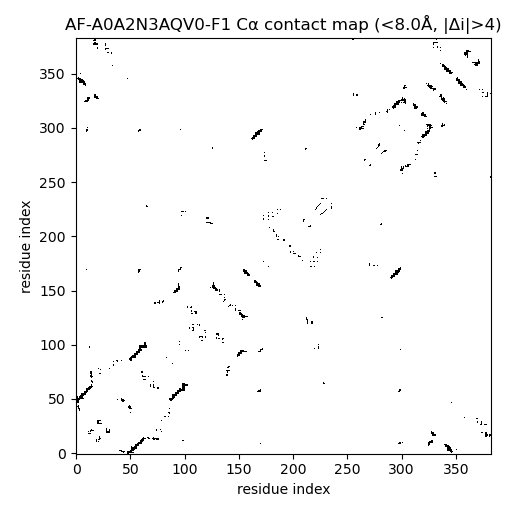.25 171 GLY A CA 1
ATOM 1400 C C . GLY A 1 171 ? -0.908 -4.000 -10.832 1.00 87.25 171 GLY A C 1
ATOM 1401 O O . GLY A 1 171 ? -1.608 -4.037 -11.847 1.00 87.25 171 GLY A O 1
ATOM 1402 N N . HIS A 1 172 ? 0.344 -3.543 -10.854 1.00 83.69 172 HIS A N 1
ATOM 1403 C CA . HIS A 1 172 ? 1.000 -3.105 -12.088 1.00 83.69 172 HIS A CA 1
ATOM 1404 C C . HIS A 1 172 ? 1.079 -4.219 -13.140 1.00 83.69 172 HIS A C 1
ATOM 1406 O O . HIS A 1 172 ? 0.949 -3.942 -14.330 1.00 83.69 172 HIS A O 1
ATOM 1412 N N . LEU A 1 173 ? 1.184 -5.488 -12.718 1.00 82.31 173 LEU A N 1
ATOM 1413 C CA . LEU A 1 173 ? 1.241 -6.660 -13.607 1.00 82.31 173 LEU A CA 1
ATOM 1414 C C . LEU A 1 173 ? -0.054 -6.938 -14.387 1.00 82.31 173 LEU A C 1
ATOM 1416 O O . LEU A 1 173 ? -0.047 -7.728 -15.331 1.00 82.31 173 LEU A O 1
ATOM 1420 N N . PHE A 1 174 ? -1.168 -6.306 -14.019 1.00 77.12 174 PHE A N 1
ATOM 1421 C CA . PHE A 1 174 ? -2.426 -6.375 -14.767 1.00 77.12 174 PHE A CA 1
ATOM 1422 C C . PHE A 1 174 ? -2.879 -5.001 -15.285 1.00 77.12 174 PHE A C 1
ATOM 1424 O O . PHE A 1 174 ? -4.059 -4.801 -15.587 1.00 77.12 174 PHE A O 1
ATOM 1431 N N . SER A 1 175 ? -1.933 -4.067 -15.428 1.00 73.88 175 SER A N 1
ATOM 1432 C CA . SER A 1 175 ? -2.158 -2.752 -16.026 1.00 73.88 175 SER A CA 1
ATOM 1433 C C . SER A 1 175 ? -2.300 -2.809 -17.546 1.00 73.88 175 SER A C 1
ATOM 1435 O O . SER A 1 175 ? -1.634 -3.583 -18.237 1.00 73.88 175 SER A O 1
ATOM 1437 N N . LYS A 1 176 ? -3.117 -1.899 -18.092 1.00 67.44 176 LYS A N 1
ATOM 1438 C CA . LYS A 1 176 ? -3.296 -1.737 -19.543 1.00 67.44 176 LYS A CA 1
ATOM 1439 C C . LYS A 1 176 ? -2.019 -1.304 -20.254 1.00 67.44 176 LYS A C 1
ATOM 1441 O O . LYS A 1 176 ? -1.837 -1.620 -21.429 1.00 67.44 176 LYS A O 1
ATOM 1446 N N . VAL A 1 177 ? -1.131 -0.610 -19.550 1.00 62.62 177 VAL A N 1
ATOM 1447 C CA . VAL A 1 177 ? 0.126 -0.122 -20.121 1.00 62.62 177 VAL A CA 1
ATOM 1448 C C . VAL A 1 177 ? 1.024 -1.284 -20.557 1.00 62.62 177 VAL A C 1
ATOM 1450 O O . VAL A 1 177 ? 1.631 -1.211 -21.625 1.00 62.62 177 VAL A O 1
ATOM 1453 N N . LEU A 1 178 ? 1.020 -2.399 -19.816 1.00 64.38 178 LEU A N 1
ATOM 1454 C CA . LEU A 1 178 ? 1.771 -3.606 -20.181 1.00 64.38 178 LEU A CA 1
ATOM 1455 C C . LEU A 1 178 ? 1.219 -4.290 -21.438 1.00 64.38 178 LEU A C 1
ATOM 1457 O O . LEU A 1 178 ? 1.980 -4.849 -22.225 1.00 64.38 178 LEU A O 1
ATOM 1461 N N . ASP A 1 179 ? -0.093 -4.213 -21.672 1.00 61.97 179 ASP A N 1
ATOM 1462 C CA . ASP A 1 179 ? -0.692 -4.709 -22.914 1.00 61.97 179 ASP A CA 1
ATOM 1463 C C . ASP A 1 179 ? -0.330 -3.823 -24.114 1.00 61.97 179 ASP A C 1
ATOM 1465 O O . ASP A 1 179 ? -0.075 -4.333 -25.205 1.00 61.97 179 ASP A O 1
ATOM 1469 N N . MET A 1 180 ? -0.300 -2.500 -23.921 1.00 54.34 180 MET A N 1
ATOM 1470 C CA . MET A 1 180 ? 0.056 -1.537 -24.969 1.00 54.34 180 MET A CA 1
ATOM 1471 C C . MET A 1 180 ? 1.529 -1.626 -25.362 1.00 54.34 180 MET A C 1
ATOM 1473 O O . MET A 1 180 ? 1.866 -1.427 -26.527 1.00 54.34 180 MET A O 1
ATOM 1477 N N . PHE A 1 181 ? 2.408 -1.962 -24.419 1.00 50.41 181 PHE A N 1
ATOM 1478 C CA . PHE A 1 181 ? 3.832 -2.129 -24.695 1.00 50.41 181 PHE A CA 1
ATOM 1479 C C . PHE A 1 181 ? 4.159 -3.339 -25.572 1.00 50.41 181 PHE A C 1
ATOM 1481 O O . PHE A 1 181 ? 5.197 -3.345 -26.227 1.00 50.41 181 PHE A O 1
ATOM 1488 N N . ASN A 1 182 ? 3.230 -4.289 -25.725 1.00 45.66 182 ASN A N 1
ATOM 1489 C CA . ASN A 1 182 ? 3.345 -5.337 -26.747 1.00 45.66 182 ASN A CA 1
ATOM 1490 C C . ASN A 1 182 ? 3.374 -4.779 -28.180 1.00 45.66 182 ASN A C 1
ATOM 1492 O O . ASN A 1 182 ? 3.705 -5.508 -29.111 1.00 45.66 182 ASN A O 1
ATOM 1496 N N . ILE A 1 183 ? 3.019 -3.502 -28.363 1.00 41.41 183 ILE A N 1
ATOM 1497 C CA . ILE A 1 183 ? 3.003 -2.811 -29.655 1.00 41.41 183 ILE A CA 1
ATOM 1498 C C . ILE A 1 183 ? 4.321 -2.047 -29.904 1.00 41.41 183 ILE A C 1
ATOM 1500 O O . ILE A 1 183 ? 4.630 -1.747 -31.057 1.00 41.41 183 ILE A O 1
ATOM 1504 N N . PHE A 1 184 ? 5.140 -1.770 -28.877 1.00 39.19 184 PHE A N 1
ATOM 1505 C CA . PHE A 1 184 ? 6.318 -0.899 -29.003 1.00 39.19 184 PHE A CA 1
ATOM 1506 C C . PHE A 1 184 ? 7.629 -1.548 -28.543 1.00 39.19 184 PHE A C 1
ATOM 1508 O O . PHE A 1 184 ? 7.873 -1.774 -27.363 1.00 39.19 184 PHE A O 1
ATOM 1515 N N . THR A 1 185 ? 8.524 -1.780 -29.505 1.00 44.44 185 THR A N 1
ATOM 1516 C CA . THR A 1 185 ? 9.899 -2.245 -29.293 1.00 44.44 185 THR A CA 1
ATOM 1517 C C . THR A 1 185 ? 10.822 -1.091 -28.902 1.00 44.44 185 THR A C 1
ATOM 1519 O O . THR A 1 185 ? 10.949 -0.128 -29.657 1.00 44.44 185 THR A O 1
ATOM 1522 N N . PHE A 1 186 ? 11.531 -1.215 -27.777 1.00 38.88 186 PHE A N 1
ATOM 1523 C CA . PHE A 1 186 ? 12.681 -0.368 -27.447 1.00 38.88 186 PHE A CA 1
ATOM 1524 C C . PHE A 1 186 ? 13.953 -1.204 -27.514 1.00 38.88 186 PHE A C 1
ATOM 1526 O O . PHE A 1 186 ? 14.187 -2.073 -26.677 1.00 38.88 186 PHE A O 1
ATOM 1533 N N . THR A 1 187 ? 14.800 -0.936 -28.503 1.00 35.59 187 THR A N 1
ATOM 1534 C CA . THR A 1 187 ? 16.181 -1.407 -28.459 1.00 35.59 187 THR A CA 1
ATOM 1535 C C . THR A 1 187 ? 17.001 -0.586 -27.483 1.00 35.59 187 THR A C 1
ATOM 1537 O O . THR A 1 187 ? 16.804 0.619 -27.331 1.00 35.59 187 THR A O 1
ATOM 1540 N N . THR A 1 188 ? 17.943 -1.271 -26.842 1.00 33.84 188 THR A N 1
ATOM 1541 C CA . THR A 1 188 ? 18.953 -0.752 -25.922 1.00 33.84 188 THR A CA 1
ATOM 1542 C C . THR A 1 188 ? 19.433 0.648 -26.314 1.00 33.84 188 THR A C 1
ATOM 1544 O O . THR A 1 188 ? 20.121 0.852 -27.314 1.00 33.84 188 THR A O 1
ATOM 1547 N N . ALA A 1 189 ? 19.082 1.628 -25.479 1.00 35.50 189 ALA A N 1
ATOM 1548 C CA . ALA A 1 189 ? 19.350 3.059 -25.639 1.00 35.50 189 ALA A CA 1
ATOM 1549 C C . ALA A 1 189 ? 20.845 3.452 -25.552 1.00 35.50 189 ALA A C 1
ATOM 1551 O O . ALA A 1 189 ? 21.178 4.578 -25.197 1.00 35.50 189 ALA A O 1
ATOM 1552 N N . GLY A 1 190 ? 21.764 2.536 -25.862 1.00 35.66 190 GLY A N 1
ATOM 1553 C CA . GLY A 1 190 ? 23.201 2.795 -25.845 1.00 35.66 190 GLY A CA 1
ATOM 1554 C C . GLY A 1 190 ? 23.733 3.474 -27.108 1.00 35.66 190 GLY A C 1
ATOM 1555 O O . GLY A 1 190 ? 24.764 4.126 -27.023 1.00 35.66 190 GLY A O 1
ATOM 1556 N N . ASN A 1 191 ? 23.065 3.340 -28.266 1.00 35.97 191 ASN A N 1
ATOM 1557 C CA . ASN A 1 191 ? 23.638 3.772 -29.555 1.00 35.97 191 ASN A CA 1
ATOM 1558 C C . ASN A 1 191 ? 22.649 4.345 -30.593 1.00 35.97 191 ASN A C 1
ATOM 1560 O O . ASN A 1 191 ? 23.075 4.647 -31.707 1.00 35.97 191 ASN A O 1
ATOM 1564 N N . ALA A 1 192 ? 21.363 4.528 -30.277 1.00 39.78 192 ALA A N 1
ATOM 1565 C CA . ALA A 1 192 ? 20.414 5.099 -31.239 1.00 39.78 192 ALA A CA 1
ATOM 1566 C C . ALA A 1 192 ? 20.677 6.607 -31.418 1.00 39.78 192 ALA A C 1
ATOM 1568 O O . ALA A 1 192 ? 20.502 7.387 -30.481 1.00 39.78 192 ALA A O 1
ATOM 1569 N N . LYS A 1 193 ? 21.129 7.015 -32.611 1.00 39.47 193 LYS A N 1
ATOM 1570 C CA . LYS A 1 193 ? 21.447 8.418 -32.936 1.00 39.47 193 LYS A CA 1
ATOM 1571 C C . LYS A 1 193 ? 20.313 9.118 -33.689 1.00 39.47 193 LYS A C 1
ATOM 1573 O O . LYS A 1 193 ? 20.345 10.341 -33.813 1.00 39.47 193 LYS A O 1
ATOM 1578 N N . SER A 1 194 ? 19.313 8.377 -34.165 1.00 44.16 194 SER A N 1
ATOM 1579 C CA . SER A 1 194 ? 18.175 8.913 -34.913 1.00 44.16 194 SER A CA 1
ATOM 1580 C C . SER A 1 194 ? 16.884 8.101 -34.718 1.00 44.16 194 SER A C 1
ATOM 1582 O O . SER A 1 194 ? 16.902 6.958 -34.265 1.00 44.16 194 SER A O 1
ATOM 1584 N N . LEU A 1 195 ? 15.745 8.704 -35.082 1.00 37.50 195 LEU A N 1
ATOM 1585 C CA . LEU A 1 195 ? 14.407 8.092 -35.027 1.00 37.50 195 LEU A CA 1
ATOM 1586 C C . LEU A 1 195 ? 14.242 6.913 -36.016 1.00 37.50 195 LEU A C 1
ATOM 1588 O O . LEU A 1 195 ? 13.313 6.117 -35.880 1.00 37.50 195 LEU A O 1
ATOM 1592 N N . GLU A 1 196 ? 15.117 6.808 -37.020 1.00 42.16 196 GLU A N 1
ATOM 1593 C CA . GLU A 1 196 ? 15.152 5.706 -37.988 1.00 42.16 196 GLU A CA 1
ATOM 1594 C C . GLU A 1 196 ? 15.869 4.462 -37.442 1.00 42.16 196 GLU A C 1
ATOM 1596 O O . GLU A 1 196 ? 15.412 3.352 -37.711 1.00 42.16 196 GLU A O 1
ATOM 1601 N N . ASP A 1 197 ? 16.877 4.629 -36.576 1.00 37.84 197 ASP A N 1
ATOM 1602 C CA . ASP A 1 197 ? 17.628 3.518 -35.959 1.00 37.84 197 ASP A CA 1
ATOM 1603 C C . ASP A 1 197 ? 16.761 2.654 -35.020 1.00 37.84 197 ASP A C 1
ATOM 1605 O O . ASP A 1 197 ? 17.009 1.464 -34.837 1.00 37.84 197 ASP A O 1
ATOM 1609 N N . LEU A 1 198 ? 15.700 3.237 -34.448 1.00 39.06 198 LEU A N 1
ATOM 1610 C CA . LEU A 1 198 ? 14.738 2.547 -33.577 1.00 39.06 198 LEU A CA 1
ATOM 1611 C C . LEU A 1 198 ? 13.876 1.506 -34.315 1.00 39.06 198 LEU A C 1
ATOM 1613 O O . LEU A 1 198 ? 13.237 0.677 -33.669 1.00 39.06 198 LEU A O 1
ATOM 1617 N N . LYS A 1 199 ? 13.818 1.545 -35.654 1.00 38.34 199 LYS A N 1
ATOM 1618 C CA . LYS A 1 199 ? 12.897 0.709 -36.443 1.00 38.34 199 LYS A CA 1
ATOM 1619 C C . LYS A 1 199 ? 13.464 -0.660 -36.825 1.00 38.34 199 LYS A C 1
ATOM 1621 O O . LYS A 1 199 ? 12.685 -1.550 -37.152 1.00 38.34 199 LYS A O 1
ATOM 1626 N N . GLU A 1 200 ? 14.783 -0.845 -36.804 1.00 37.31 200 GLU A N 1
ATOM 1627 C CA . GLU A 1 200 ? 15.426 -1.966 -37.512 1.00 37.31 200 GLU A CA 1
ATOM 1628 C C . GLU A 1 200 ? 15.587 -3.258 -36.684 1.00 37.31 200 GLU A C 1
ATOM 1630 O O . GLU A 1 200 ? 15.945 -4.301 -37.222 1.00 37.31 200 GLU A O 1
ATOM 1635 N N . HIS A 1 201 ? 15.273 -3.236 -35.385 1.00 36.72 201 HIS A N 1
ATOM 1636 C CA . HIS A 1 201 ? 15.463 -4.382 -34.485 1.00 36.72 201 HIS A CA 1
ATOM 1637 C C . HIS A 1 201 ? 14.162 -4.746 -33.761 1.00 36.72 201 HIS A C 1
ATOM 1639 O O . HIS A 1 201 ? 13.945 -4.451 -32.586 1.00 36.72 201 HIS A O 1
ATOM 1645 N N . THR A 1 202 ? 13.267 -5.389 -34.508 1.00 33.25 202 THR A N 1
ATOM 1646 C CA . THR A 1 202 ? 1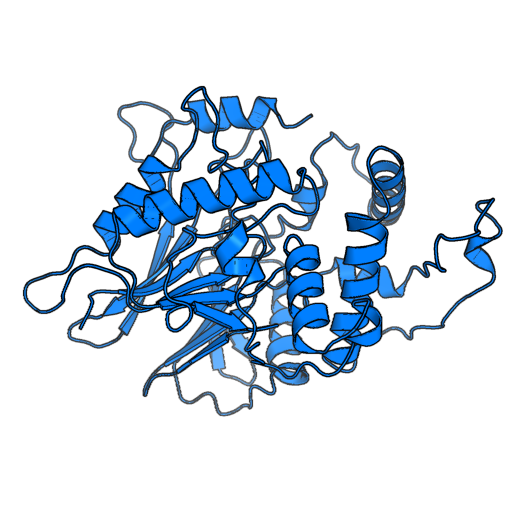1.932 -5.787 -34.057 1.00 33.25 202 THR A CA 1
ATOM 1647 C C . THR A 1 202 ? 11.950 -7.204 -33.471 1.00 33.25 202 THR A C 1
ATOM 1649 O O . THR A 1 202 ? 12.057 -8.178 -34.217 1.00 33.25 202 THR A O 1
ATOM 1652 N N . TYR A 1 203 ? 11.773 -7.360 -32.156 1.00 39.50 203 TYR A N 1
ATOM 1653 C CA . TYR A 1 203 ? 11.272 -8.629 -31.614 1.00 39.50 203 TYR A CA 1
ATOM 1654 C C . TYR A 1 203 ? 9.756 -8.678 -31.834 1.00 39.50 203 TYR A C 1
ATOM 1656 O O . TYR A 1 203 ? 9.021 -7.802 -31.384 1.00 39.50 203 TYR A O 1
ATOM 1664 N N . LYS A 1 204 ? 9.281 -9.682 -32.578 1.00 31.34 204 LYS A N 1
ATOM 1665 C CA . LYS A 1 204 ? 7.848 -9.909 -32.806 1.00 31.34 204 LYS A CA 1
ATOM 1666 C C . LYS A 1 204 ? 7.217 -10.497 -31.544 1.00 31.34 204 LYS A C 1
ATOM 1668 O O . LYS A 1 204 ? 7.338 -11.699 -31.318 1.00 31.34 204 LYS A O 1
ATOM 1673 N N . PHE A 1 205 ? 6.493 -9.689 -30.777 1.00 38.34 205 PHE A N 1
ATOM 1674 C CA . PHE A 1 205 ? 5.562 -10.199 -29.773 1.00 38.34 205 PHE A CA 1
ATOM 1675 C C . PHE A 1 205 ? 4.173 -10.353 -30.396 1.00 38.34 205 PHE A C 1
ATOM 1677 O O . PHE A 1 205 ? 3.660 -9.468 -31.076 1.00 38.34 205 PHE A O 1
ATOM 1684 N N . THR A 1 206 ? 3.608 -11.549 -30.252 1.00 36.88 206 THR A N 1
ATOM 1685 C CA . THR A 1 206 ? 2.296 -11.922 -30.785 1.00 36.88 206 THR A CA 1
ATOM 1686 C C . THR A 1 206 ? 1.180 -11.324 -29.940 1.00 36.88 206 THR A C 1
ATOM 1688 O O . THR A 1 206 ? 1.245 -11.398 -28.716 1.00 36.88 206 THR A O 1
ATOM 1691 N N . ASP A 1 207 ? 0.145 -10.828 -30.611 1.00 38.50 207 ASP A N 1
ATOM 1692 C CA . ASP A 1 207 ? -1.150 -10.428 -30.056 1.00 38.50 207 ASP A CA 1
ATOM 1693 C C . ASP A 1 207 ? -1.668 -11.479 -29.045 1.00 38.50 207 ASP A C 1
ATOM 1695 O O . ASP A 1 207 ? -1.801 -12.660 -29.384 1.00 38.50 207 ASP A O 1
ATOM 1699 N N . GLY A 1 208 ? -1.879 -11.090 -27.783 1.00 55.53 208 GLY A N 1
ATOM 1700 C CA . GLY A 1 208 ? -2.368 -11.988 -26.729 1.00 55.53 208 GLY A CA 1
ATOM 1701 C C . GLY A 1 208 ? -1.875 -11.666 -25.313 1.00 55.53 208 GLY A C 1
ATOM 1702 O O . GLY A 1 208 ? -0.804 -11.090 -25.114 1.00 55.53 208 GLY A O 1
ATOM 1703 N N . ASN A 1 209 ? -2.678 -12.065 -24.317 1.00 59.53 209 ASN A N 1
ATOM 1704 C CA . ASN A 1 209 ? -2.312 -12.042 -22.895 1.00 59.53 209 ASN A CA 1
ATOM 1705 C C . ASN A 1 209 ? -0.917 -12.655 -22.673 1.00 59.53 209 ASN A C 1
ATOM 1707 O O . ASN A 1 209 ? -0.525 -13.575 -23.398 1.00 59.53 209 ASN A O 1
ATOM 1711 N N . ALA A 1 210 ? -0.187 -12.173 -21.664 1.00 66.88 210 ALA A N 1
ATOM 1712 C CA . ALA A 1 210 ? 1.109 -12.746 -21.312 1.00 66.88 210 ALA A CA 1
ATOM 1713 C C . ALA A 1 210 ? 1.003 -14.256 -21.035 1.00 66.88 210 ALA A C 1
ATOM 1715 O O . ALA A 1 210 ? -0.029 -14.752 -20.587 1.00 66.88 210 ALA A O 1
ATOM 1716 N N . LYS A 1 211 ? 2.051 -15.014 -21.350 1.00 71.75 211 LYS A N 1
ATOM 1717 C CA . LYS A 1 211 ? 2.017 -16.488 -21.298 1.00 71.75 211 LYS A CA 1
ATOM 1718 C C . LYS A 1 211 ? 2.452 -17.054 -19.949 1.00 71.75 211 LYS A C 1
ATOM 1720 O O . LYS A 1 211 ? 2.168 -18.211 -19.651 1.00 71.75 211 LYS A O 1
ATOM 1725 N N . SER A 1 212 ? 3.151 -16.254 -19.153 1.00 77.19 212 SER A N 1
ATOM 1726 C CA . SER A 1 212 ? 3.704 -16.628 -17.855 1.00 77.19 212 SER A CA 1
ATOM 1727 C C . SER A 1 212 ? 3.947 -15.380 -17.001 1.00 77.19 212 SER A C 1
ATOM 1729 O O . SER A 1 212 ? 3.887 -14.254 -17.499 1.00 77.19 212 SER A O 1
ATOM 1731 N N . LEU A 1 213 ? 4.241 -15.574 -15.710 1.00 77.81 213 LEU A N 1
ATOM 1732 C CA . LEU A 1 213 ? 4.720 -14.488 -14.846 1.00 77.81 213 LEU A CA 1
ATOM 1733 C C . LEU A 1 213 ? 6.034 -13.897 -15.375 1.00 77.81 213 LEU A C 1
ATOM 1735 O O . LEU A 1 213 ? 6.234 -12.694 -15.337 1.00 77.81 213 LEU A O 1
ATOM 1739 N N . GLU A 1 214 ? 6.888 -14.757 -15.917 1.00 77.06 214 GLU A N 1
ATOM 1740 C CA . GLU A 1 214 ? 8.147 -14.392 -16.563 1.00 77.06 214 GLU A CA 1
ATOM 1741 C C . GLU A 1 214 ? 7.942 -13.377 -17.697 1.00 77.06 214 GLU A C 1
ATOM 1743 O O . GLU A 1 214 ? 8.568 -12.321 -17.697 1.00 77.06 214 GLU A O 1
ATOM 1748 N N . ASP A 1 215 ? 6.992 -13.644 -18.591 1.00 76.38 215 ASP A N 1
ATOM 1749 C CA . ASP A 1 215 ? 6.630 -12.748 -19.693 1.00 76.38 215 ASP A CA 1
ATOM 1750 C C . ASP A 1 215 ? 6.054 -11.409 -19.177 1.00 76.38 215 ASP A C 1
ATOM 1752 O O . ASP A 1 215 ? 6.340 -10.346 -19.723 1.00 76.38 215 ASP A O 1
ATOM 1756 N N . LEU A 1 216 ? 5.290 -11.422 -18.075 1.00 78.56 216 LEU A N 1
ATOM 1757 C CA . LEU A 1 216 ? 4.796 -10.191 -17.438 1.00 78.56 216 LEU A CA 1
ATOM 1758 C C . LEU A 1 216 ? 5.916 -9.357 -16.802 1.00 78.56 216 LEU A C 1
ATOM 1760 O O . LEU A 1 216 ? 5.918 -8.130 -16.930 1.00 78.56 216 LEU A O 1
ATOM 1764 N N . GLU A 1 217 ? 6.849 -10.004 -16.106 1.00 77.75 217 GLU A N 1
ATOM 1765 C CA . GLU A 1 217 ? 7.989 -9.343 -15.469 1.00 77.75 217 GLU A CA 1
ATOM 1766 C C . GLU A 1 217 ? 8.924 -8.737 -16.517 1.00 77.75 217 GLU A C 1
ATOM 1768 O O . GLU A 1 217 ? 9.347 -7.597 -16.350 1.00 77.75 217 GLU A O 1
ATOM 1773 N N . GLU A 1 218 ? 9.189 -9.437 -17.623 1.00 75.50 218 GLU A N 1
ATOM 1774 C CA . GLU A 1 218 ? 10.018 -8.924 -18.719 1.00 75.50 218 GLU A CA 1
ATOM 1775 C C . GLU A 1 218 ? 9.391 -7.682 -19.375 1.00 75.50 218 GLU A C 1
ATOM 1777 O O . GLU A 1 218 ? 10.059 -6.660 -19.555 1.00 75.50 218 GLU A O 1
ATOM 1782 N N . ARG A 1 219 ? 8.079 -7.714 -19.650 1.00 75.31 219 ARG A N 1
ATOM 1783 C CA . ARG A 1 219 ? 7.343 -6.547 -20.175 1.00 75.31 219 ARG A CA 1
ATOM 1784 C C . ARG A 1 219 ? 7.377 -5.370 -19.203 1.00 75.31 219 ARG A C 1
ATOM 1786 O O . ARG A 1 219 ? 7.559 -4.225 -19.616 1.00 75.31 219 ARG A O 1
ATOM 1793 N N . THR A 1 220 ? 7.234 -5.658 -17.911 1.00 75.00 220 THR A N 1
ATOM 1794 C CA . THR A 1 220 ? 7.300 -4.647 -16.850 1.00 75.00 220 THR A CA 1
ATOM 1795 C C . THR A 1 220 ? 8.700 -4.065 -16.728 1.00 75.00 220 THR A C 1
ATOM 1797 O O . THR A 1 220 ? 8.835 -2.856 -16.606 1.00 75.00 220 THR A O 1
ATOM 1800 N N . TYR A 1 221 ? 9.747 -4.885 -16.810 1.00 73.19 221 TYR A N 1
ATOM 1801 C CA . TYR A 1 221 ? 11.132 -4.429 -16.741 1.00 73.19 221 TYR A CA 1
ATOM 1802 C C . TYR A 1 221 ? 11.459 -3.424 -17.832 1.00 73.19 221 TYR A C 1
ATOM 1804 O O . TYR A 1 221 ? 12.010 -2.367 -17.546 1.00 73.19 221 TYR A O 1
ATOM 1812 N N . ILE A 1 222 ? 11.100 -3.732 -19.080 1.00 67.12 222 ILE A N 1
ATOM 1813 C CA . ILE A 1 222 ? 11.325 -2.824 -20.209 1.00 67.12 222 ILE A CA 1
ATOM 1814 C C . ILE A 1 222 ? 10.666 -1.47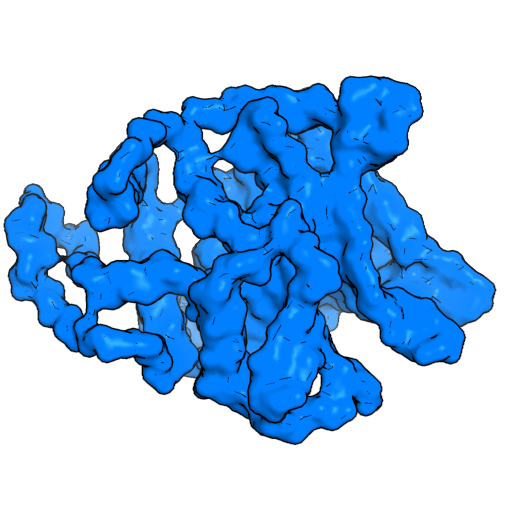4 -19.916 1.00 67.12 222 ILE A C 1
ATOM 1816 O O . ILE A 1 222 ? 11.287 -0.429 -20.097 1.00 67.12 222 ILE A O 1
ATOM 1820 N N . PHE A 1 223 ? 9.440 -1.493 -19.399 1.00 66.56 223 PHE A N 1
ATOM 1821 C CA . PHE A 1 223 ? 8.722 -0.290 -19.006 1.00 66.56 223 PHE A CA 1
ATOM 1822 C C . PHE A 1 223 ? 9.416 0.457 -17.846 1.00 66.56 223 PHE A C 1
ATOM 1824 O O . PHE A 1 223 ? 9.783 1.621 -17.999 1.00 66.56 223 PHE A O 1
ATOM 1831 N N . SER A 1 224 ? 9.659 -0.202 -16.713 1.00 67.69 224 SER A N 1
ATOM 1832 C CA . SER A 1 224 ? 10.278 0.374 -15.510 1.00 67.69 224 SER A CA 1
ATOM 1833 C C . SER A 1 224 ? 11.710 0.871 -15.744 1.00 67.69 224 SER A C 1
ATOM 1835 O O . SER A 1 224 ? 12.042 2.010 -15.438 1.00 67.69 224 SER A O 1
ATOM 1837 N N . GLU A 1 225 ? 12.575 0.072 -16.353 1.00 67.56 225 GLU A N 1
ATOM 1838 C CA . GLU A 1 225 ? 13.984 0.423 -16.527 1.00 67.56 225 GLU A CA 1
ATOM 1839 C C . GLU A 1 225 ? 14.205 1.421 -17.673 1.00 67.56 225 GLU A C 1
ATOM 1841 O O . GLU A 1 225 ? 15.017 2.342 -17.572 1.00 67.56 225 GLU A O 1
ATOM 1846 N N . ILE A 1 226 ? 13.531 1.245 -18.813 1.00 62.72 226 ILE A N 1
ATOM 1847 C CA . ILE A 1 226 ? 13.803 2.098 -19.977 1.00 62.72 226 ILE A CA 1
ATOM 1848 C C . ILE A 1 226 ? 13.060 3.422 -19.845 1.00 62.72 226 ILE A C 1
ATOM 1850 O O . ILE A 1 226 ? 13.671 4.470 -20.053 1.00 62.72 226 ILE A O 1
ATOM 1854 N N . ILE A 1 227 ? 11.775 3.387 -19.480 1.00 58.12 227 ILE A N 1
ATOM 1855 C CA . ILE A 1 227 ? 10.933 4.588 -19.481 1.00 58.12 227 ILE A CA 1
ATOM 1856 C C . ILE A 1 227 ? 11.050 5.354 -18.172 1.00 58.12 227 ILE A C 1
ATOM 1858 O O . ILE A 1 227 ? 11.195 6.578 -18.194 1.00 58.12 227 ILE A O 1
ATOM 1862 N N . TRP A 1 228 ? 10.984 4.659 -17.038 1.00 58.41 228 TRP A N 1
ATOM 1863 C CA . TRP A 1 228 ? 10.984 5.334 -15.743 1.00 58.41 228 TRP A CA 1
ATOM 1864 C C . TRP A 1 228 ? 12.391 5.655 -15.257 1.00 58.41 228 TRP A C 1
ATOM 1866 O O . TRP A 1 228 ? 12.634 6.781 -14.826 1.00 58.41 228 TRP A O 1
ATOM 1876 N N . TYR A 1 229 ? 13.341 4.731 -15.412 1.00 61.75 229 TYR A N 1
ATOM 1877 C CA . TYR A 1 229 ? 14.699 4.961 -14.922 1.00 61.75 229 TYR A CA 1
ATOM 1878 C C . TYR A 1 229 ? 15.593 5.734 -15.901 1.00 61.75 229 TYR A C 1
ATOM 1880 O O . TYR A 1 229 ? 16.187 6.759 -15.545 1.00 61.75 229 TYR A O 1
ATOM 1888 N N . LYS A 1 230 ? 15.721 5.249 -17.144 1.00 61.62 230 LYS A N 1
ATOM 1889 C CA . LYS A 1 230 ? 16.713 5.777 -18.102 1.00 61.62 230 LYS A CA 1
ATOM 1890 C C . LYS A 1 230 ? 16.269 7.062 -18.795 1.00 61.62 230 LYS A C 1
ATOM 1892 O O . LYS A 1 230 ? 17.111 7.921 -19.064 1.00 61.62 230 LYS A O 1
ATOM 1897 N N . THR A 1 231 ? 14.978 7.243 -19.069 1.00 56.12 231 THR A N 1
ATOM 1898 C CA . THR A 1 231 ? 14.460 8.514 -19.598 1.00 56.12 231 THR A CA 1
ATOM 1899 C C . THR A 1 231 ? 14.040 9.462 -18.479 1.00 56.12 231 THR A C 1
ATOM 1901 O O . THR A 1 231 ? 12.958 9.338 -17.919 1.00 56.12 231 THR A O 1
ATOM 1904 N N . LYS A 1 232 ? 14.864 10.481 -18.203 1.00 53.31 232 LYS A N 1
ATOM 1905 C CA . LYS A 1 232 ? 14.515 11.583 -17.289 1.00 53.31 232 LYS A CA 1
ATOM 1906 C C . LYS A 1 232 ? 14.034 12.830 -18.044 1.00 53.31 232 LYS A C 1
ATOM 1908 O O . LYS A 1 232 ? 14.519 13.154 -19.131 1.00 53.31 232 LYS A O 1
ATOM 1913 N N . GLY A 1 233 ? 13.099 13.568 -17.443 1.00 55.34 233 GLY A N 1
ATOM 1914 C CA . GLY A 1 233 ? 12.674 14.898 -17.898 1.00 55.34 233 GLY A CA 1
ATOM 1915 C C . GLY A 1 233 ? 11.895 14.916 -19.224 1.00 55.34 233 GLY A C 1
ATOM 1916 O O . GLY A 1 233 ? 11.040 14.073 -19.478 1.00 55.34 233 GLY A O 1
ATOM 1917 N N . LYS A 1 234 ? 12.187 15.897 -20.091 1.00 45.81 234 LYS A N 1
ATOM 1918 C CA . LYS A 1 234 ? 11.420 16.201 -21.323 1.00 45.81 234 LYS A CA 1
ATOM 1919 C C . LYS A 1 234 ? 11.282 15.031 -22.304 1.00 45.81 234 LYS A C 1
ATOM 1921 O O . LYS A 1 234 ? 10.290 14.948 -23.015 1.00 45.81 234 LYS A O 1
ATOM 1926 N N . LEU A 1 235 ? 12.272 14.141 -22.373 1.00 48.12 235 LEU A N 1
ATOM 1927 C CA . LEU A 1 235 ? 12.232 12.976 -23.266 1.00 48.12 235 LEU A CA 1
ATOM 1928 C C . LEU A 1 235 ? 11.206 11.939 -22.802 1.00 48.12 235 LEU A C 1
ATOM 1930 O O . LEU A 1 235 ? 10.532 11.343 -23.639 1.00 48.12 235 LEU A O 1
ATOM 1934 N N . ARG A 1 236 ? 11.035 11.794 -21.483 1.00 56.44 236 ARG A N 1
ATOM 1935 C CA . ARG A 1 236 ? 9.973 10.982 -20.888 1.00 56.44 236 ARG A CA 1
ATOM 1936 C C . ARG A 1 236 ? 8.606 11.569 -21.236 1.00 56.44 236 ARG A C 1
ATOM 1938 O O . ARG A 1 236 ? 7.753 10.850 -21.739 1.00 56.44 236 ARG A O 1
ATOM 1945 N N . GLU A 1 237 ? 8.430 12.886 -21.074 1.00 51.06 237 GLU A N 1
ATOM 1946 C CA . GLU A 1 237 ? 7.196 13.589 -21.469 1.00 51.06 237 GLU A CA 1
ATOM 1947 C C . GLU A 1 237 ? 6.878 13.411 -22.963 1.00 51.06 237 GLU A C 1
ATOM 1949 O O . GLU A 1 237 ? 5.726 13.183 -23.309 1.00 51.06 237 GLU A O 1
ATOM 1954 N N . ILE A 1 238 ? 7.883 13.457 -23.847 1.00 50.38 238 ILE A N 1
ATOM 1955 C CA . ILE A 1 238 ? 7.711 13.254 -25.296 1.00 50.38 238 ILE A CA 1
ATOM 1956 C C . ILE A 1 238 ? 7.332 11.805 -25.623 1.00 50.38 238 ILE A C 1
ATOM 1958 O O . ILE A 1 238 ? 6.416 11.591 -26.416 1.00 50.38 238 ILE A O 1
ATOM 1962 N N . ALA A 1 239 ? 8.007 10.817 -25.024 1.00 53.81 239 ALA A N 1
ATOM 1963 C CA . ALA A 1 239 ? 7.679 9.403 -25.206 1.00 53.81 239 ALA A CA 1
ATOM 1964 C C . ALA A 1 239 ? 6.250 9.102 -24.728 1.00 53.81 239 ALA A C 1
ATOM 1966 O O . ALA A 1 239 ? 5.479 8.454 -25.439 1.00 53.81 239 ALA A O 1
ATOM 1967 N N . TYR A 1 240 ? 5.863 9.662 -23.577 1.00 52.91 240 TYR A N 1
ATOM 1968 C CA . TYR A 1 240 ? 4.501 9.577 -23.058 1.00 52.91 240 TYR A CA 1
ATOM 1969 C C . TYR A 1 240 ? 3.485 10.295 -23.934 1.00 52.91 240 TYR A C 1
ATOM 1971 O O . TYR A 1 240 ? 2.456 9.713 -24.254 1.00 52.91 240 TYR A O 1
ATOM 1979 N N . ASP A 1 241 ? 3.741 11.535 -24.351 1.00 48.94 241 ASP A N 1
ATOM 1980 C CA . ASP A 1 241 ? 2.835 12.272 -25.233 1.00 48.94 241 ASP A CA 1
ATOM 1981 C C . ASP A 1 241 ? 2.653 11.563 -26.574 1.00 48.94 241 ASP A C 1
ATOM 1983 O O . ASP A 1 241 ? 1.587 11.660 -27.181 1.00 48.94 241 ASP A O 1
ATOM 1987 N N . TRP A 1 242 ? 3.665 10.835 -27.038 1.00 51.31 242 TRP A N 1
ATOM 1988 C CA . TRP A 1 242 ? 3.587 10.043 -28.254 1.00 51.31 242 TRP A CA 1
ATOM 1989 C C . TRP A 1 242 ? 2.740 8.773 -28.070 1.00 51.31 242 TRP A C 1
ATOM 1991 O O . TRP A 1 242 ? 1.787 8.582 -28.827 1.00 51.31 242 TRP A O 1
ATOM 2001 N N . LEU A 1 243 ? 2.989 7.985 -27.013 1.00 52.34 243 LEU A N 1
ATOM 2002 C CA . LEU A 1 243 ? 2.133 6.857 -26.597 1.00 52.34 243 LEU A CA 1
ATOM 2003 C C . LEU A 1 243 ? 0.668 7.295 -26.392 1.00 52.34 243 LEU A C 1
ATOM 2005 O O . LEU A 1 243 ? -0.266 6.617 -26.819 1.00 52.34 243 LEU A O 1
ATOM 2009 N N . ARG A 1 244 ? 0.471 8.475 -25.796 1.00 49.12 244 ARG A N 1
ATOM 2010 C CA . ARG A 1 244 ? -0.828 9.077 -25.466 1.00 49.12 244 ARG A CA 1
ATOM 2011 C C . ARG A 1 244 ? -1.580 9.590 -26.692 1.00 49.12 244 ARG A C 1
ATOM 2013 O O . ARG A 1 244 ? -2.782 9.362 -26.803 1.00 49.12 244 ARG A O 1
ATOM 2020 N N . LYS A 1 245 ? -0.903 10.264 -27.630 1.00 44.03 245 LYS A N 1
ATOM 2021 C CA . LYS A 1 245 ? -1.509 10.744 -28.891 1.00 44.03 245 LYS A CA 1
ATOM 2022 C C . LYS A 1 245 ? -1.993 9.600 -29.773 1.00 44.03 245 LYS A C 1
ATOM 2024 O O . LYS A 1 245 ? -2.967 9.777 -30.493 1.00 44.03 245 LYS A O 1
ATOM 2029 N N . PHE A 1 246 ? -1.360 8.435 -29.680 1.00 48.66 246 PHE A N 1
ATOM 2030 C CA . PHE A 1 246 ? -1.805 7.236 -30.386 1.00 48.66 246 PHE A CA 1
ATOM 2031 C C . PHE A 1 246 ? -3.090 6.625 -29.793 1.00 48.66 246 PHE A C 1
ATOM 2033 O O . PHE A 1 246 ? -3.790 5.892 -30.482 1.00 48.66 246 PHE A O 1
ATOM 2040 N N . ASN A 1 247 ? -3.424 6.957 -28.538 1.00 42.84 247 ASN A N 1
ATOM 2041 C CA . ASN A 1 247 ? -4.601 6.459 -27.814 1.00 42.84 247 ASN A CA 1
ATOM 2042 C C . ASN A 1 247 ? -5.763 7.476 -27.753 1.00 42.84 247 ASN A C 1
ATOM 2044 O O . ASN A 1 247 ? -6.862 7.134 -27.322 1.00 42.84 247 ASN A O 1
ATOM 2048 N N . LEU A 1 248 ? -5.532 8.739 -28.138 1.00 39.44 248 LEU A N 1
ATOM 2049 C CA . LEU A 1 248 ? -6.472 9.849 -27.948 1.00 39.44 248 LEU A CA 1
ATOM 2050 C C . LEU A 1 248 ? -6.598 10.723 -29.203 1.00 39.44 248 LEU A C 1
ATOM 2052 O O . LEU A 1 248 ? -6.212 11.895 -29.209 1.00 39.44 248 LEU A O 1
ATOM 2056 N N . GLU A 1 249 ? -7.277 10.219 -30.232 1.00 30.75 249 GLU A N 1
ATOM 2057 C CA . GLU A 1 249 ? -8.138 11.108 -31.014 1.00 30.75 249 GLU A CA 1
ATOM 2058 C C . GLU A 1 249 ? -9.273 11.578 -30.084 1.00 30.75 249 GLU A C 1
ATOM 2060 O O . GLU A 1 249 ? -10.284 10.897 -30.025 1.00 30.75 249 GLU A O 1
ATOM 2065 N N . LEU A 1 250 ? -9.092 12.645 -29.275 1.00 32.47 250 LEU A N 1
ATOM 2066 C CA . LEU A 1 250 ? -10.149 13.648 -28.968 1.00 32.47 250 LEU A CA 1
ATOM 2067 C C . LEU A 1 250 ? -9.916 14.657 -27.822 1.00 32.47 250 LEU A C 1
ATOM 2069 O O . LEU A 1 250 ? -10.711 15.590 -27.748 1.00 32.47 250 LEU A O 1
ATOM 2073 N N . PHE A 1 251 ? -8.894 14.604 -26.954 1.00 30.86 251 PHE A N 1
ATOM 2074 C CA . PHE A 1 251 ? -8.825 15.591 -25.846 1.00 30.86 251 PHE A CA 1
ATOM 2075 C C . PHE A 1 251 ? -7.438 16.199 -25.574 1.00 30.86 251 PHE A C 1
ATOM 2077 O O . PHE A 1 251 ? -6.461 15.499 -25.329 1.00 30.86 251 PHE A O 1
ATOM 2084 N N . ARG A 1 252 ? -7.387 17.545 -25.594 1.00 31.06 252 ARG A N 1
ATOM 2085 C CA . ARG A 1 252 ? -6.230 18.400 -25.257 1.00 31.06 252 ARG A CA 1
ATOM 2086 C C . ARG A 1 252 ? -5.754 18.153 -23.815 1.00 31.06 252 ARG A C 1
ATOM 2088 O O . ARG A 1 252 ? -6.576 18.135 -22.900 1.00 31.06 252 ARG A O 1
ATOM 2095 N N . SER A 1 253 ? -4.440 17.992 -23.630 1.00 31.77 253 SER A N 1
ATOM 2096 C CA . SER A 1 253 ? -3.796 17.690 -22.346 1.00 31.77 253 SER A CA 1
ATOM 2097 C C . SER A 1 253 ? -3.457 18.935 -21.517 1.00 31.77 253 SER A C 1
ATOM 2099 O O . SER A 1 253 ? -3.200 20.018 -22.042 1.00 31.77 253 SER A O 1
ATOM 2101 N N . VAL A 1 254 ? -3.439 18.734 -20.199 1.00 32.47 254 VAL A N 1
ATOM 2102 C CA . VAL A 1 254 ? -2.770 19.560 -19.183 1.00 32.47 254 VAL A CA 1
ATOM 2103 C C . VAL A 1 254 ? -1.694 18.657 -18.547 1.00 32.47 254 VAL A C 1
ATOM 2105 O O . VAL A 1 254 ? -1.825 17.427 -18.590 1.00 32.47 254 VAL A O 1
ATOM 2108 N N . ARG A 1 255 ? -0.615 19.237 -18.010 1.00 34.12 255 ARG A N 1
ATOM 2109 C CA . ARG A 1 255 ? 0.386 18.533 -17.183 1.00 34.12 255 ARG A CA 1
ATOM 2110 C C . ARG A 1 255 ? -0.291 17.771 -16.023 1.00 34.12 255 ARG A C 1
ATOM 2112 O O . ARG A 1 255 ? -1.377 18.153 -15.597 1.00 34.12 255 ARG A O 1
ATOM 2119 N N . GLY A 1 256 ? 0.313 16.665 -15.572 1.00 41.22 256 GLY A N 1
ATOM 2120 C CA . GLY A 1 256 ? -0.255 15.785 -14.527 1.00 41.22 256 GLY A CA 1
ATOM 2121 C C . GLY A 1 256 ? -1.194 14.677 -15.038 1.00 41.22 256 GLY A C 1
ATOM 2122 O O . GLY A 1 256 ? -2.141 14.290 -14.366 1.00 41.22 256 GLY A O 1
ATOM 2123 N N . THR A 1 257 ? -0.996 14.182 -16.265 1.00 38.72 257 THR A N 1
ATOM 2124 C CA . THR A 1 257 ? -1.907 13.217 -16.921 1.00 38.72 257 THR A CA 1
ATOM 2125 C C . THR A 1 257 ? -1.487 11.747 -16.841 1.00 38.72 257 THR A C 1
ATOM 2127 O O . THR A 1 257 ? -2.303 10.910 -17.218 1.00 38.72 257 THR A O 1
ATOM 2130 N N . THR A 1 258 ? -0.291 11.419 -16.332 1.00 39.28 258 THR A N 1
ATOM 2131 C CA . THR A 1 258 ? 0.085 10.040 -15.928 1.00 39.28 258 THR A CA 1
ATOM 2132 C C . THR A 1 258 ? -0.953 9.477 -14.962 1.00 39.28 258 THR A C 1
ATOM 2134 O O . THR A 1 258 ? -1.523 8.421 -15.208 1.00 39.28 258 THR A O 1
ATOM 2137 N N . PHE A 1 259 ? -1.374 10.308 -14.008 1.00 39.53 259 PHE A N 1
ATOM 2138 C CA . PHE A 1 259 ? -2.479 10.026 -13.107 1.00 39.53 259 PHE A CA 1
ATOM 2139 C C . PHE A 1 259 ? -3.753 9.555 -13.790 1.00 39.53 259 PHE A C 1
ATOM 2141 O O . PHE A 1 259 ? -4.401 8.672 -13.266 1.00 39.53 259 PHE A O 1
ATOM 2148 N N . ARG A 1 260 ? -4.165 10.113 -14.935 1.00 39.38 260 ARG A N 1
ATOM 2149 C CA . ARG A 1 260 ? -5.540 9.938 -15.438 1.00 39.38 260 ARG A CA 1
ATOM 2150 C C . ARG A 1 260 ? -5.831 8.534 -15.989 1.00 39.38 260 ARG A C 1
ATOM 2152 O O . ARG A 1 260 ? -6.995 8.140 -16.003 1.00 39.38 260 ARG A O 1
ATOM 2159 N N . GLU A 1 261 ? -4.812 7.812 -16.461 1.00 38.75 261 GLU A N 1
ATOM 2160 C CA . GLU A 1 261 ? -4.949 6.433 -16.959 1.00 38.75 261 GLU A CA 1
ATOM 2161 C C . GLU A 1 261 ? -4.871 5.398 -15.835 1.00 38.75 261 GLU A C 1
ATOM 2163 O O . GLU A 1 261 ? -5.653 4.445 -15.859 1.00 38.75 261 GLU A O 1
ATOM 2168 N N . ASP A 1 262 ? -4.015 5.632 -14.838 1.00 43.50 262 ASP A N 1
ATOM 2169 C CA . ASP A 1 262 ? -3.949 4.816 -13.623 1.00 43.50 262 ASP A CA 1
ATOM 2170 C C . ASP A 1 262 ? -5.158 5.097 -12.717 1.00 43.50 262 ASP A C 1
ATOM 2172 O O . ASP A 1 262 ? -5.718 4.194 -12.112 1.00 43.50 262 ASP A O 1
ATOM 2176 N N . CYS A 1 263 ? -5.724 6.303 -12.799 1.00 46.28 263 CYS A N 1
ATOM 2177 C CA . CYS A 1 263 ? -7.028 6.720 -12.280 1.00 46.28 263 CYS A CA 1
ATOM 2178 C C . CYS A 1 263 ? -8.223 6.083 -13.029 1.00 46.28 263 CYS A C 1
ATOM 2180 O O . CYS A 1 263 ? -9.233 6.735 -13.316 1.00 46.28 263 CYS A O 1
ATOM 2182 N N . LYS A 1 264 ? -8.169 4.797 -13.373 1.00 49.19 264 LYS A N 1
ATOM 2183 C CA . LYS A 1 264 ? -9.365 4.073 -13.812 1.00 49.19 264 LYS A CA 1
ATOM 2184 C C . LYS A 1 264 ? -10.012 3.390 -12.633 1.00 49.19 264 LYS A C 1
ATOM 2186 O O . LYS A 1 264 ? -9.393 2.684 -11.847 1.00 49.19 264 LYS A O 1
ATOM 2191 N N . SER A 1 265 ? -11.309 3.627 -12.494 1.00 52.94 265 SER A N 1
ATOM 2192 C CA . SER A 1 265 ? -12.062 3.030 -11.405 1.00 52.94 265 SER A CA 1
ATOM 2193 C C . SER A 1 265 ? -12.108 1.505 -11.499 1.00 52.94 265 SER A C 1
ATOM 2195 O O . SER A 1 265 ? -12.093 0.935 -12.588 1.00 52.94 265 SER A O 1
ATOM 2197 N N . LEU A 1 266 ? -12.352 0.857 -10.360 1.00 52.62 266 LEU A N 1
ATOM 2198 C CA . LEU A 1 266 ? -12.726 -0.559 -10.252 1.00 52.62 266 LEU A CA 1
ATOM 2199 C C . LEU A 1 266 ? -13.990 -0.970 -11.048 1.00 52.62 266 LEU A C 1
ATOM 2201 O O . LEU A 1 266 ? -14.415 -2.124 -10.960 1.00 52.62 266 LEU A O 1
ATOM 2205 N N . LEU A 1 267 ? -14.628 -0.050 -11.780 1.00 54.31 267 LEU A N 1
ATOM 2206 C CA . LEU A 1 267 ? -15.710 -0.318 -12.738 1.00 54.31 267 LEU A CA 1
ATOM 2207 C C . LEU A 1 267 ? -15.213 -0.563 -14.155 1.00 54.31 267 LEU A C 1
ATOM 2209 O O . LEU A 1 267 ? -16.041 -0.833 -15.017 1.00 54.31 267 LEU A O 1
ATOM 2213 N N . ASP A 1 268 ? -13.915 -0.434 -14.412 1.00 64.81 268 ASP A N 1
ATOM 2214 C CA . ASP A 1 268 ? -13.374 -0.787 -15.713 1.00 64.81 268 ASP A CA 1
ATOM 2215 C C . ASP A 1 268 ? -13.460 -2.309 -15.892 1.00 64.81 268 ASP A C 1
ATOM 2217 O O . ASP A 1 268 ? -12.796 -3.078 -15.184 1.00 64.81 268 ASP A O 1
ATOM 2221 N N . ASP A 1 269 ? -14.304 -2.743 -16.830 1.00 69.38 269 ASP A N 1
ATOM 2222 C CA . ASP A 1 269 ? -14.450 -4.149 -17.205 1.00 69.38 269 ASP A CA 1
ATOM 2223 C C . ASP A 1 269 ? -13.096 -4.749 -17.606 1.00 69.38 269 ASP A C 1
ATOM 2225 O O . ASP A 1 269 ? -12.834 -5.913 -17.311 1.00 69.38 269 ASP A O 1
ATOM 2229 N N . TYR A 1 270 ? -12.190 -3.939 -18.167 1.00 73.62 270 TYR A N 1
ATOM 2230 C CA . TYR A 1 270 ? -10.832 -4.365 -18.482 1.00 73.62 270 TYR A CA 1
ATOM 2231 C C . TYR A 1 270 ? -10.053 -4.801 -17.232 1.00 73.62 270 TYR A C 1
ATOM 2233 O O . TYR A 1 270 ? -9.543 -5.921 -17.194 1.00 73.62 270 TYR A O 1
ATOM 2241 N N . ILE A 1 271 ? -9.993 -3.959 -16.189 1.00 73.94 271 ILE A N 1
ATOM 2242 C CA . ILE A 1 271 ? -9.257 -4.269 -14.948 1.00 73.94 271 ILE A CA 1
ATOM 2243 C C . ILE A 1 271 ? -9.856 -5.515 -14.292 1.00 73.94 271 ILE A C 1
ATOM 2245 O O . ILE A 1 271 ? -9.130 -6.401 -13.843 1.00 73.94 271 ILE A O 1
ATOM 2249 N N . ARG A 1 272 ? -11.190 -5.628 -14.276 1.00 75.94 272 ARG A N 1
ATOM 2250 C CA . ARG A 1 272 ? -11.878 -6.800 -13.720 1.00 75.94 272 ARG A CA 1
ATOM 2251 C C . ARG A 1 272 ? -11.511 -8.077 -14.469 1.00 75.94 272 ARG A C 1
ATOM 2253 O O . ARG A 1 272 ? -11.160 -9.059 -13.821 1.00 75.94 272 ARG A O 1
ATOM 2260 N N . GLU A 1 273 ? -11.579 -8.081 -15.797 1.00 78.81 273 GLU A N 1
ATOM 2261 C CA . GLU A 1 273 ? -11.210 -9.247 -16.609 1.00 78.81 273 GLU A CA 1
ATOM 2262 C C . GLU A 1 273 ? -9.728 -9.605 -16.465 1.00 78.81 273 GLU A C 1
ATOM 2264 O O . GLU A 1 273 ? -9.387 -10.782 -16.343 1.00 78.81 273 GLU A O 1
ATOM 2269 N N . LYS A 1 274 ? -8.842 -8.609 -16.382 1.00 80.50 274 LYS A N 1
ATOM 2270 C CA . LYS A 1 274 ? -7.410 -8.850 -16.187 1.00 80.50 274 LYS A CA 1
ATOM 2271 C C . LYS A 1 274 ? -7.075 -9.400 -14.811 1.00 80.50 274 LYS A C 1
ATOM 2273 O O . LYS A 1 274 ? -6.299 -10.346 -14.742 1.00 80.50 274 LYS A O 1
ATOM 2278 N N . ILE A 1 275 ? -7.710 -8.916 -13.742 1.00 82.31 275 ILE A N 1
ATOM 2279 C CA . ILE A 1 275 ? -7.582 -9.519 -12.406 1.00 82.31 275 ILE A CA 1
ATOM 2280 C C . ILE A 1 275 ? -8.060 -10.977 -12.437 1.00 82.31 275 ILE A C 1
ATOM 2282 O O . ILE A 1 275 ? -7.382 -11.855 -11.905 1.00 82.31 275 ILE A O 1
ATOM 2286 N N . ARG A 1 276 ? -9.200 -11.270 -13.087 1.00 80.81 276 ARG A N 1
ATOM 2287 C CA . ARG A 1 276 ? -9.701 -12.653 -13.223 1.00 80.81 276 ARG A CA 1
ATOM 2288 C C . ARG A 1 276 ? -8.689 -13.543 -13.938 1.00 80.81 276 ARG A C 1
ATOM 2290 O O . ARG A 1 276 ? -8.405 -14.640 -13.463 1.00 80.81 276 ARG A O 1
ATOM 2297 N N . TRP A 1 277 ? -8.159 -13.066 -15.061 1.00 84.38 277 TRP A N 1
ATOM 2298 C CA . TRP A 1 277 ? -7.145 -13.763 -15.841 1.00 84.38 277 TRP A CA 1
ATOM 2299 C C . TRP A 1 277 ? -5.857 -13.977 -15.033 1.00 84.38 277 TRP A C 1
ATOM 2301 O O . TRP A 1 277 ? -5.399 -15.108 -14.936 1.00 84.38 277 TRP A O 1
ATOM 2311 N N . TYR A 1 278 ? -5.325 -12.940 -14.386 1.00 86.06 278 TYR A N 1
ATOM 2312 C CA . TYR A 1 278 ? -4.100 -13.004 -13.586 1.00 86.06 278 TYR A CA 1
ATOM 2313 C C . TYR A 1 278 ? -4.230 -14.005 -12.432 1.00 86.06 278 TYR A C 1
ATOM 2315 O O . TYR A 1 278 ? -3.416 -14.918 -12.297 1.00 86.06 278 TYR A O 1
ATOM 2323 N N . LEU A 1 279 ? -5.310 -13.918 -11.649 1.00 85.50 279 LEU A N 1
ATOM 2324 C CA . LEU A 1 279 ? -5.548 -14.846 -10.543 1.00 85.50 279 LEU A CA 1
ATOM 2325 C C . LEU A 1 279 ? -5.659 -16.301 -11.019 1.00 85.50 279 LEU A C 1
ATOM 2327 O O . LEU A 1 279 ? -5.178 -17.211 -10.343 1.00 85.50 279 LEU A O 1
ATOM 2331 N N . LYS A 1 280 ? -6.287 -16.529 -12.176 1.00 82.50 280 LYS A N 1
ATOM 2332 C CA . LYS A 1 280 ? -6.503 -17.869 -12.724 1.00 82.50 280 LYS A CA 1
ATOM 2333 C C . LYS A 1 280 ? -5.245 -18.444 -13.372 1.00 82.50 280 LYS A C 1
ATOM 2335 O O . LYS A 1 280 ? -4.823 -19.537 -13.010 1.00 82.50 280 LYS A O 1
ATOM 2340 N N . GLU A 1 281 ? -4.679 -17.725 -14.332 1.00 83.38 281 GLU A N 1
ATOM 2341 C CA . GLU A 1 281 ? -3.625 -18.225 -15.216 1.00 83.38 281 GLU A CA 1
ATOM 2342 C C . GLU A 1 281 ? -2.227 -18.038 -14.616 1.00 83.38 281 GLU A C 1
ATOM 2344 O O . GLU A 1 281 ? -1.359 -18.878 -14.835 1.00 83.38 281 GLU A O 1
ATOM 2349 N N . ILE A 1 282 ? -2.006 -16.979 -13.826 1.00 83.69 282 ILE A N 1
ATOM 2350 C CA . ILE A 1 282 ? -0.691 -16.670 -13.245 1.00 83.69 282 ILE A CA 1
ATOM 2351 C C . ILE A 1 282 ? -0.594 -17.166 -11.803 1.00 83.69 282 ILE A C 1
ATOM 2353 O O . ILE A 1 282 ? 0.341 -17.884 -11.455 1.00 83.69 282 ILE A O 1
ATOM 2357 N N . CYS A 1 283 ? -1.571 -16.833 -10.955 1.00 83.62 283 CYS A N 1
ATOM 2358 C CA . CYS A 1 283 ? -1.548 -17.237 -9.545 1.00 83.62 283 CYS A CA 1
ATOM 2359 C C . CYS A 1 283 ? -2.062 -18.664 -9.303 1.00 83.62 283 CYS A C 1
ATOM 2361 O O . CYS A 1 283 ? -1.951 -19.171 -8.186 1.00 83.62 283 CYS A O 1
ATOM 2363 N N . GLY A 1 284 ? -2.645 -19.311 -10.318 1.00 80.31 284 GLY A N 1
ATOM 2364 C CA . GLY A 1 284 ? -3.145 -20.681 -10.219 1.00 80.31 284 GLY A CA 1
ATOM 2365 C C . GLY A 1 284 ? -4.297 -20.854 -9.223 1.00 80.31 284 GLY A C 1
ATOM 2366 O O . GLY A 1 284 ? -4.455 -21.938 -8.652 1.00 80.31 284 GLY A O 1
ATOM 2367 N N . ILE A 1 285 ? -5.099 -19.809 -8.978 1.00 77.00 285 ILE A N 1
ATOM 2368 C CA . ILE A 1 285 ? -6.271 -19.894 -8.099 1.00 77.00 285 ILE A CA 1
ATOM 2369 C C . ILE A 1 285 ? -7.322 -20.800 -8.760 1.00 77.00 285 ILE A C 1
ATOM 2371 O O . ILE A 1 285 ? -7.997 -20.428 -9.723 1.00 77.00 285 ILE A O 1
ATOM 2375 N N . LYS A 1 286 ? -7.436 -22.029 -8.241 1.00 67.00 286 LYS A N 1
ATOM 2376 C CA . LYS A 1 286 ? -8.341 -23.076 -8.742 1.00 67.00 286 LYS A CA 1
ATOM 2377 C C . LYS A 1 286 ? -9.814 -22.757 -8.448 1.00 67.00 286 LYS A C 1
ATOM 2379 O O . LYS A 1 286 ? -10.138 -21.888 -7.645 1.00 67.00 286 LYS A O 1
ATOM 2384 N N . ASN A 1 287 ? -10.717 -23.503 -9.089 1.00 51.00 287 ASN A N 1
ATOM 2385 C CA . ASN A 1 287 ? -12.175 -23.350 -8.957 1.00 51.00 287 ASN A CA 1
ATOM 2386 C C . ASN A 1 287 ? -12.705 -23.561 -7.521 1.00 51.00 287 ASN A C 1
ATOM 2388 O O . ASN A 1 287 ? -13.784 -23.080 -7.180 1.00 51.00 287 ASN A O 1
ATOM 2392 N N . GLU A 1 288 ? -11.951 -24.255 -6.672 1.00 54.44 288 GLU A N 1
ATOM 2393 C CA . GLU A 1 288 ? -12.335 -24.640 -5.310 1.00 54.44 288 GLU A CA 1
ATOM 2394 C C . GLU A 1 288 ? -11.882 -23.604 -4.275 1.00 54.44 288 GLU A C 1
ATOM 2396 O O . GLU A 1 288 ? -11.159 -23.900 -3.326 1.00 54.44 288 GLU A O 1
ATOM 2401 N N . VAL A 1 289 ? -12.302 -22.349 -4.441 1.00 63.34 289 VAL A N 1
ATOM 2402 C CA . VAL A 1 289 ? -12.188 -21.393 -3.338 1.00 63.34 289 VAL A CA 1
ATOM 2403 C C . VAL A 1 289 ? -13.317 -21.687 -2.344 1.00 63.34 289 VAL A C 1
ATOM 2405 O O . VAL A 1 289 ? -14.462 -21.252 -2.508 1.00 63.34 289 VAL A O 1
ATOM 2408 N N . GLU A 1 290 ? -13.007 -22.507 -1.341 1.00 71.69 290 GLU A N 1
ATOM 2409 C CA . GLU A 1 290 ? -13.942 -22.886 -0.269 1.00 71.69 290 GLU A CA 1
ATOM 2410 C C . GLU A 1 290 ? -14.147 -21.773 0.767 1.00 71.69 290 GLU A C 1
ATOM 2412 O O . GLU A 1 290 ? -15.168 -21.742 1.448 1.00 71.69 290 GLU A O 1
ATOM 2417 N N . LYS A 1 291 ? -13.196 -20.839 0.839 1.00 81.69 291 LYS A N 1
ATOM 2418 C CA . LYS A 1 291 ? -13.113 -19.760 1.828 1.00 81.69 291 LYS A CA 1
ATOM 2419 C C . LYS A 1 291 ? -13.526 -18.415 1.229 1.00 81.69 291 LYS A C 1
ATOM 2421 O O . LYS A 1 291 ? -13.525 -18.245 0.010 1.00 81.69 291 LYS A O 1
ATOM 2426 N N . ASP A 1 292 ? -13.827 -17.431 2.068 1.00 86.81 292 ASP A N 1
ATOM 2427 C CA . ASP A 1 292 ? -14.010 -16.056 1.597 1.00 86.81 292 ASP A CA 1
ATOM 2428 C C . ASP A 1 292 ? -12.713 -15.545 0.960 1.00 86.81 292 ASP A C 1
ATOM 2430 O O . ASP A 1 292 ? -11.636 -15.734 1.514 1.00 86.81 292 ASP A O 1
ATOM 2434 N N . PHE A 1 293 ? -12.787 -14.905 -0.208 1.00 89.06 293 PHE A N 1
ATOM 2435 C CA . PHE A 1 293 ? -11.600 -14.403 -0.906 1.00 89.06 293 PHE A CA 1
ATOM 2436 C C . PHE A 1 293 ? -11.624 -12.884 -0.975 1.00 89.06 293 PHE A C 1
ATOM 2438 O O . PHE A 1 293 ? -12.534 -12.278 -1.550 1.00 89.06 293 PHE A O 1
ATOM 2445 N N . HIS A 1 294 ? -10.576 -12.273 -0.438 1.00 91.06 294 HIS A N 1
ATOM 2446 C CA . HIS A 1 294 ? -10.308 -10.849 -0.516 1.00 91.06 294 HIS A CA 1
ATOM 2447 C C . HIS A 1 294 ? -9.047 -10.622 -1.347 1.00 91.06 294 HIS A C 1
ATOM 2449 O O . HIS A 1 294 ? -7.981 -11.135 -1.018 1.00 91.06 294 HIS A O 1
ATOM 2455 N N . PHE A 1 295 ? -9.184 -9.858 -2.424 1.00 91.75 295 PHE A N 1
ATOM 2456 C CA . PHE A 1 295 ? -8.079 -9.375 -3.237 1.00 91.75 295 PHE A CA 1
ATOM 2457 C C . PHE A 1 295 ? -7.863 -7.896 -2.923 1.00 91.75 295 PHE A C 1
ATOM 2459 O O . PHE A 1 295 ? -8.769 -7.079 -3.111 1.00 91.75 295 PHE A O 1
ATOM 2466 N N . ILE A 1 296 ? -6.696 -7.578 -2.379 1.00 92.94 296 ILE A N 1
ATOM 2467 C CA . ILE A 1 296 ? -6.313 -6.250 -1.918 1.00 92.94 296 ILE A CA 1
ATOM 2468 C C . ILE A 1 296 ? -5.179 -5.776 -2.814 1.00 92.94 296 ILE A C 1
ATOM 2470 O O . ILE A 1 296 ? -4.179 -6.477 -2.954 1.00 92.94 296 ILE A O 1
ATOM 2474 N N . PHE A 1 297 ? -5.347 -4.609 -3.425 1.00 90.81 297 PHE A N 1
ATOM 2475 C CA . PHE A 1 297 ? -4.387 -4.105 -4.394 1.00 90.81 297 PHE A CA 1
ATOM 2476 C C . PHE A 1 297 ? -4.285 -2.581 -4.416 1.00 90.81 297 PHE A C 1
ATOM 2478 O O . PHE A 1 297 ? -5.141 -1.882 -3.868 1.00 90.81 297 PHE A O 1
ATOM 2485 N N . GLY A 1 298 ? -3.229 -2.082 -5.049 1.00 84.19 298 GLY A N 1
ATOM 2486 C CA . GLY A 1 298 ? -2.952 -0.664 -5.246 1.00 84.19 298 GLY A CA 1
ATOM 2487 C C . GLY A 1 298 ? -3.088 -0.245 -6.709 1.00 84.19 298 GLY A C 1
ATOM 2488 O O . GLY A 1 298 ? -4.106 -0.529 -7.354 1.00 84.19 298 GLY A O 1
ATOM 2489 N N . HIS A 1 299 ? -2.081 0.464 -7.207 1.00 80.94 299 HIS A N 1
ATOM 2490 C CA . HIS A 1 299 ? -1.777 0.837 -8.589 1.00 80.94 299 HIS A CA 1
ATOM 2491 C C . HIS A 1 299 ? -2.750 1.794 -9.291 1.00 80.94 299 HIS A C 1
ATOM 2493 O O . HIS A 1 299 ? -2.348 2.559 -10.154 1.00 80.94 299 HIS A O 1
ATOM 2499 N N . THR A 1 300 ? -4.040 1.808 -8.943 1.00 68.94 300 THR A N 1
ATOM 2500 C CA . THR A 1 300 ? -5.001 2.711 -9.614 1.00 68.94 300 THR A CA 1
ATOM 2501 C C . THR A 1 300 ? -5.038 4.131 -9.029 1.00 68.94 300 THR A C 1
ATOM 2503 O O . THR A 1 300 ? -5.827 4.971 -9.461 1.00 68.94 300 THR A O 1
ATOM 2506 N N . HIS A 1 301 ? -4.267 4.392 -7.964 1.00 70.56 301 HIS A N 1
ATOM 2507 C CA . HIS A 1 301 ? -4.213 5.658 -7.207 1.00 70.56 301 HIS A CA 1
ATOM 2508 C C . HIS A 1 301 ? -5.582 6.283 -6.854 1.00 70.56 301 HIS A C 1
ATOM 2510 O O . HIS A 1 301 ? -5.687 7.473 -6.556 1.00 70.56 301 HIS A O 1
ATOM 2516 N N . HIS A 1 302 ? -6.661 5.499 -6.883 1.00 64.06 302 HIS A N 1
ATOM 2517 C CA . HIS A 1 302 ? -8.033 5.992 -6.802 1.00 64.06 302 HIS A CA 1
ATOM 2518 C C . HIS A 1 302 ? -8.754 5.621 -5.519 1.00 64.06 302 HIS A C 1
ATOM 2520 O O . HIS A 1 302 ? -9.866 6.110 -5.311 1.00 64.06 302 HIS A O 1
ATOM 2526 N N . GLY A 1 303 ? -8.164 4.752 -4.695 1.00 58.59 303 GLY A N 1
ATOM 2527 C CA . GLY A 1 303 ? -8.665 4.432 -3.359 1.00 58.59 303 GLY A CA 1
ATOM 2528 C C . GLY A 1 303 ? -10.143 4.032 -3.321 1.00 58.59 303 GLY A C 1
ATOM 2529 O O . GLY A 1 303 ? -10.840 4.290 -2.351 1.00 58.59 303 GLY A O 1
ATOM 2530 N N . GLY A 1 304 ? -10.673 3.457 -4.408 1.00 56.41 304 GLY A N 1
ATOM 2531 C CA . GLY A 1 304 ? -12.071 3.017 -4.472 1.00 56.41 304 GLY A CA 1
ATOM 2532 C C . GLY A 1 304 ? -13.120 4.060 -4.896 1.00 56.41 304 GLY A C 1
ATOM 2533 O O . GLY A 1 304 ? -14.310 3.748 -4.815 1.00 56.41 304 GLY A O 1
ATOM 2534 N N . ARG A 1 305 ? -12.726 5.222 -5.444 1.00 53.69 305 ARG A N 1
ATOM 2535 C CA . ARG A 1 305 ? -13.609 6.347 -5.852 1.00 53.69 305 ARG A CA 1
ATOM 2536 C C . ARG A 1 305 ? -14.823 6.033 -6.700 1.00 53.69 305 ARG A C 1
ATOM 2538 O O . ARG A 1 305 ? -15.802 6.778 -6.681 1.00 53.69 305 ARG A O 1
ATOM 2545 N N . SER A 1 306 ? -14.794 4.956 -7.466 1.00 48.41 306 SER A N 1
ATOM 2546 C CA . SER A 1 306 ? -15.982 4.530 -8.206 1.00 48.41 306 SER A CA 1
ATOM 2547 C C . SER A 1 306 ? -16.333 3.088 -7.927 1.00 48.41 306 SER A C 1
ATOM 2549 O O . SER A 1 306 ? -16.752 2.364 -8.810 1.00 48.41 306 SER A O 1
ATOM 2551 N N . LEU A 1 307 ? -16.227 2.628 -6.688 1.00 46.12 307 LEU A N 1
ATOM 2552 C CA . LEU A 1 307 ? -16.921 1.400 -6.334 1.00 46.12 307 LEU A CA 1
ATOM 2553 C C . LEU A 1 307 ? -18.438 1.638 -6.463 1.00 46.12 307 LEU A C 1
ATOM 2555 O O . LEU A 1 307 ? -19.053 2.291 -5.623 1.00 46.12 307 LEU A O 1
ATOM 2559 N N . LYS A 1 308 ? -19.069 1.070 -7.505 1.00 41.72 308 LYS A N 1
ATOM 2560 C CA . LYS A 1 308 ? -20.489 0.684 -7.409 1.00 41.72 308 LYS A CA 1
ATOM 2561 C C . LYS A 1 308 ? -20.635 -0.167 -6.143 1.00 41.72 308 LYS A C 1
ATOM 2563 O O . LYS A 1 308 ? -19.672 -0.782 -5.687 1.00 41.72 308 LYS A O 1
ATOM 2568 N N . ALA A 1 309 ? -21.856 -0.268 -5.626 1.00 48.03 309 ALA A N 1
ATOM 2569 C CA . ALA A 1 309 ? -22.188 -1.106 -4.472 1.00 48.03 309 ALA A CA 1
ATOM 2570 C C . ALA A 1 309 ? -21.650 -2.557 -4.556 1.00 48.03 309 ALA A C 1
ATOM 2572 O O . ALA A 1 309 ? -21.514 -3.214 -3.527 1.00 48.03 309 ALA A O 1
ATOM 2573 N N . ASP A 1 310 ? -21.305 -3.049 -5.753 1.00 55.19 310 ASP A N 1
ATOM 2574 C CA . ASP A 1 310 ? -20.688 -4.355 -5.951 1.00 55.19 310 ASP A CA 1
ATOM 2575 C C . ASP A 1 310 ? -19.147 -4.299 -6.023 1.00 55.19 310 ASP A C 1
ATOM 2577 O O . ASP A 1 310 ? -18.542 -4.084 -7.083 1.00 55.19 310 ASP A O 1
ATOM 2581 N N . ARG A 1 311 ? -18.521 -4.535 -4.862 1.00 69.88 311 ARG A N 1
ATOM 2582 C CA . ARG A 1 311 ? -17.075 -4.768 -4.692 1.00 69.88 311 ARG A CA 1
ATOM 2583 C C . ARG A 1 311 ? -16.652 -6.182 -5.095 1.00 69.88 311 ARG A C 1
ATOM 2585 O O . ARG A 1 311 ? -15.528 -6.571 -4.795 1.00 69.88 311 ARG A O 1
ATOM 2592 N N . LYS A 1 312 ? -17.532 -6.990 -5.696 1.00 73.00 312 LYS A N 1
ATOM 2593 C CA . LYS A 1 312 ? -17.246 -8.395 -5.974 1.00 73.00 312 LYS A CA 1
ATOM 2594 C C . LYS A 1 312 ? -17.004 -8.644 -7.460 1.00 73.00 312 LYS A C 1
ATOM 2596 O O . LYS A 1 312 ? -17.640 -8.059 -8.333 1.00 73.00 312 LYS A O 1
ATOM 2601 N N . VAL A 1 313 ? -16.091 -9.562 -7.755 1.00 69.81 313 VAL A N 1
ATOM 2602 C CA . VAL A 1 313 ? -15.916 -10.155 -9.087 1.00 69.81 313 VAL A CA 1
ATOM 2603 C C . VAL A 1 313 ? -16.086 -11.658 -9.002 1.00 69.81 313 VAL A C 1
ATOM 2605 O O . VAL A 1 313 ? -15.755 -12.268 -7.989 1.00 69.81 313 VAL A O 1
ATOM 2608 N N . ARG A 1 314 ? -16.618 -12.270 -10.062 1.00 69.00 314 ARG A N 1
ATOM 2609 C CA . ARG A 1 314 ? -16.770 -13.721 -10.117 1.00 69.00 314 ARG A CA 1
ATOM 2610 C C . ARG A 1 314 ? -15.560 -14.347 -10.803 1.00 69.00 314 ARG A C 1
ATOM 2612 O O . ARG A 1 314 ? -15.340 -14.086 -11.980 1.00 69.00 314 ARG A O 1
ATOM 2619 N N . VAL A 1 315 ? -14.810 -15.179 -10.088 1.00 61.66 315 VAL A N 1
ATOM 2620 C CA . VAL A 1 315 ? -13.737 -16.019 -10.647 1.00 61.66 315 VAL A CA 1
ATOM 2621 C C . VAL A 1 315 ? -14.136 -17.464 -10.415 1.00 61.66 315 VAL A C 1
ATOM 2623 O O . VAL A 1 315 ? -14.464 -17.838 -9.291 1.00 61.66 315 VAL A O 1
ATOM 2626 N N . ASN A 1 316 ? -14.182 -18.260 -11.486 1.00 60.28 316 ASN A N 1
ATOM 2627 C CA . ASN A 1 316 ? -14.496 -19.689 -11.420 1.00 60.28 316 ASN A CA 1
ATOM 2628 C C . ASN A 1 316 ? -15.771 -20.025 -10.616 1.00 60.28 316 ASN A C 1
ATOM 2630 O O . ASN A 1 316 ? -15.837 -21.005 -9.882 1.00 60.28 316 ASN A O 1
ATOM 2634 N N . GLY A 1 317 ? -16.801 -19.183 -10.726 1.00 59.81 317 GLY A N 1
ATOM 2635 C CA . GLY A 1 317 ? -18.080 -19.403 -10.054 1.00 59.81 317 GLY A CA 1
ATOM 2636 C C . GLY A 1 317 ? -18.216 -18.788 -8.653 1.00 59.81 317 GLY A C 1
ATOM 2637 O O . GLY A 1 317 ? -19.352 -18.720 -8.178 1.00 59.81 317 GLY A O 1
ATOM 2638 N N . LYS A 1 318 ? -17.140 -18.270 -8.041 1.00 69.62 318 LYS A N 1
ATOM 2639 C CA . LYS A 1 318 ? -17.105 -17.711 -6.673 1.00 69.62 318 LYS A CA 1
ATOM 2640 C C . LYS A 1 318 ? -16.933 -16.195 -6.659 1.00 69.62 318 LYS A C 1
ATOM 2642 O O . LYS A 1 318 ? -16.323 -15.637 -7.565 1.00 69.62 318 LYS A O 1
ATOM 2647 N N . PHE A 1 319 ? -17.462 -15.537 -5.629 1.00 79.12 319 PHE A N 1
ATOM 2648 C CA . PHE A 1 319 ? -17.298 -14.097 -5.437 1.00 79.12 319 PHE A CA 1
ATOM 2649 C C . PHE A 1 319 ? -15.982 -13.784 -4.720 1.00 79.12 319 PHE A C 1
ATOM 2651 O O . PHE A 1 319 ? -15.767 -14.225 -3.596 1.00 79.12 319 PHE A O 1
ATOM 2658 N N . ILE A 1 320 ? -15.149 -12.970 -5.357 1.00 83.50 320 ILE A N 1
ATOM 2659 C CA . ILE A 1 320 ? -13.943 -12.368 -4.793 1.00 83.50 320 ILE A CA 1
ATOM 2660 C C . ILE A 1 320 ? -14.255 -10.919 -4.452 1.00 83.50 320 ILE A C 1
ATOM 2662 O O . ILE A 1 320 ? -14.729 -10.188 -5.316 1.00 83.50 320 ILE A O 1
ATOM 2666 N N . SER A 1 321 ? -13.977 -10.498 -3.222 1.00 88.00 321 SER A N 1
ATOM 2667 C CA . SER A 1 321 ? -14.103 -9.097 -2.811 1.00 88.00 321 SER A CA 1
ATOM 2668 C C . SER A 1 321 ? -12.837 -8.328 -3.172 1.00 88.00 321 SER A C 1
ATOM 2670 O O . SER A 1 321 ? -11.745 -8.748 -2.800 1.00 88.00 321 SER A O 1
ATOM 2672 N N . LEU A 1 322 ? -12.988 -7.202 -3.859 1.00 86.44 322 LEU A N 1
ATOM 2673 C CA . LEU A 1 322 ? -11.903 -6.318 -4.261 1.00 86.44 322 LEU A CA 1
ATOM 2674 C C . LEU A 1 322 ? -11.778 -5.141 -3.291 1.00 86.44 322 LEU A C 1
ATOM 2676 O O . LEU A 1 322 ? -12.773 -4.493 -2.954 1.00 86.44 322 LEU A O 1
ATOM 2680 N N . TRP A 1 323 ? -10.545 -4.840 -2.897 1.00 87.69 323 TRP A N 1
ATOM 2681 C CA . TRP A 1 323 ? -10.197 -3.719 -2.030 1.00 87.69 323 TRP A CA 1
ATOM 2682 C C . TRP A 1 323 ? -9.043 -2.948 -2.664 1.00 87.69 323 TRP A C 1
ATOM 2684 O O . TRP A 1 323 ? -7.995 -3.535 -2.909 1.00 87.69 323 TRP A O 1
ATOM 2694 N N . ASN A 1 324 ? -9.229 -1.654 -2.930 1.00 86.00 324 ASN A N 1
ATOM 2695 C CA . ASN A 1 324 ? -8.145 -0.793 -3.396 1.00 86.00 324 ASN A CA 1
ATOM 2696 C C . ASN A 1 324 ? -7.685 0.137 -2.265 1.00 86.00 324 ASN A C 1
ATOM 2698 O O . ASN A 1 324 ? -8.510 0.886 -1.744 1.00 86.00 324 ASN A O 1
ATOM 2702 N N . THR A 1 325 ? -6.412 0.065 -1.873 1.00 86.94 325 THR A N 1
ATOM 2703 C CA . THR A 1 325 ? -5.840 0.811 -0.728 1.00 86.94 325 THR A CA 1
ATOM 2704 C C . THR A 1 325 ? -5.102 2.093 -1.110 1.00 86.94 325 THR A C 1
ATOM 2706 O O . THR A 1 325 ? -4.488 2.723 -0.249 1.00 86.94 325 THR A O 1
ATOM 2709 N N . GLY A 1 326 ? -5.155 2.480 -2.386 1.00 84.88 326 GLY A N 1
ATOM 2710 C CA . GLY A 1 326 ? -4.452 3.654 -2.880 1.00 84.88 326 GLY A CA 1
ATOM 2711 C C . GLY A 1 326 ? -5.186 4.953 -2.565 1.00 84.88 326 GLY A C 1
ATOM 2712 O O . GLY A 1 326 ? -5.981 5.048 -1.628 1.00 84.88 326 GLY A O 1
ATOM 2713 N N . GLY A 1 327 ? -4.958 5.963 -3.405 1.00 82.62 327 GLY A N 1
ATOM 2714 C CA . GLY A 1 327 ? -5.671 7.234 -3.297 1.00 82.62 327 GLY A CA 1
ATOM 2715 C C . GLY A 1 327 ? -4.990 8.262 -2.410 1.00 82.62 327 GLY A C 1
ATOM 2716 O O . GLY A 1 327 ? -5.693 9.071 -1.828 1.00 82.62 327 GLY A O 1
ATOM 2717 N N . TRP A 1 328 ? -3.662 8.256 -2.299 1.00 89.38 328 TRP A N 1
ATOM 2718 C CA . TRP A 1 328 ? -2.907 9.191 -1.447 1.00 89.38 328 TRP A CA 1
ATOM 2719 C C . TRP A 1 328 ? -2.349 10.401 -2.191 1.00 89.38 328 TRP A C 1
ATOM 2721 O O . TRP A 1 328 ? -1.735 11.283 -1.602 1.00 89.38 328 TRP A O 1
ATOM 2731 N N . LEU A 1 329 ? -2.581 10.469 -3.489 1.00 84.88 329 LEU A N 1
ATOM 2732 C CA . LEU A 1 329 ? -2.049 11.497 -4.363 1.00 84.88 329 LEU A CA 1
ATOM 2733 C C . LEU A 1 329 ? -3.166 12.457 -4.753 1.00 84.88 329 LEU A C 1
ATOM 2735 O O . LEU A 1 329 ? -4.308 12.032 -4.925 1.00 84.88 329 LEU A O 1
ATOM 2739 N N . VAL A 1 330 ? -2.865 13.748 -4.881 1.00 79.31 330 VAL A N 1
ATOM 2740 C CA . VAL A 1 330 ? -3.853 14.753 -5.291 1.00 79.31 330 VAL A CA 1
ATOM 2741 C C . VAL A 1 330 ? -3.930 14.796 -6.820 1.00 79.31 330 VAL A C 1
ATOM 2743 O O . VAL A 1 330 ? -3.101 15.443 -7.447 1.00 79.31 330 VAL A O 1
ATOM 2746 N N . PRO A 1 331 ? -4.950 14.182 -7.455 1.00 63.75 331 PRO A N 1
ATOM 2747 C CA . PRO A 1 331 ? -4.939 13.962 -8.904 1.00 63.75 331 PRO A CA 1
ATOM 2748 C C . PRO A 1 331 ? -5.258 15.230 -9.709 1.00 63.75 331 PRO A C 1
ATOM 2750 O O . PRO A 1 331 ? -5.085 15.276 -10.923 1.00 63.75 331 PRO A O 1
ATOM 2753 N N . SER A 1 332 ? -5.867 16.235 -9.072 1.00 65.25 332 SER A N 1
ATOM 2754 C CA . SER A 1 332 ? -6.199 17.523 -9.685 1.00 65.25 332 SER A CA 1
ATOM 2755 C C . SER A 1 332 ? -6.662 18.523 -8.627 1.00 65.25 332 SER A C 1
ATOM 2757 O O . SER A 1 332 ? -7.113 18.145 -7.546 1.00 65.25 332 SER A O 1
ATOM 2759 N N . LYS A 1 333 ? -6.714 19.808 -8.999 1.00 59.94 333 LYS A N 1
ATOM 2760 C CA . LYS A 1 333 ? -7.322 20.885 -8.188 1.00 59.94 333 LYS A CA 1
ATOM 2761 C C . LYS A 1 333 ? -8.810 20.674 -7.868 1.00 59.94 333 LYS A C 1
ATOM 2763 O O . LYS A 1 333 ? -9.356 21.381 -7.024 1.00 59.94 333 LYS A O 1
ATOM 2768 N N . VAL A 1 334 ? -9.483 19.757 -8.564 1.00 54.72 334 VAL A N 1
ATOM 2769 C CA . VAL A 1 334 ? -10.943 19.585 -8.505 1.00 54.72 334 VAL A CA 1
ATOM 2770 C C . VAL A 1 334 ? -11.348 18.493 -7.517 1.00 54.72 334 VAL A C 1
ATOM 2772 O O . VAL A 1 334 ? -12.460 18.512 -6.991 1.00 54.72 334 VAL A O 1
ATOM 2775 N N . PHE A 1 335 ? -10.460 17.542 -7.236 1.00 61.94 335 PHE A N 1
ATOM 2776 C CA . PHE A 1 335 ? -10.852 16.270 -6.655 1.00 61.94 335 PHE A CA 1
ATOM 2777 C C . PHE A 1 335 ? -9.955 15.860 -5.490 1.00 61.94 335 PHE A C 1
ATOM 2779 O O . PHE A 1 335 ? -8.743 15.760 -5.635 1.00 61.94 335 PHE A O 1
ATOM 2786 N N . SER A 1 336 ? -10.585 15.569 -4.350 1.00 64.94 336 SER A N 1
ATOM 2787 C CA . SER A 1 336 ? -9.906 15.034 -3.169 1.00 64.94 336 SER A CA 1
ATOM 2788 C C . SER A 1 336 ? -9.439 13.585 -3.386 1.00 64.94 336 SER A C 1
ATOM 2790 O O . SER A 1 336 ? -10.209 12.820 -3.981 1.00 64.94 336 SER A O 1
ATOM 2792 N N . PRO A 1 337 ? -8.220 13.210 -2.955 1.00 72.50 337 PRO A N 1
ATOM 2793 C CA . PRO A 1 337 ? -7.785 11.821 -2.870 1.00 72.50 337 PRO A CA 1
ATOM 2794 C C . PRO A 1 337 ? -8.739 10.972 -2.025 1.00 72.50 337 PRO A C 1
ATOM 2796 O O . PRO A 1 337 ? -9.334 11.450 -1.060 1.00 72.50 337 PRO A O 1
ATOM 2799 N N . GLU A 1 338 ? -8.853 9.686 -2.352 1.00 77.31 338 GLU A N 1
ATOM 2800 C CA . GLU A 1 338 ? -9.581 8.715 -1.529 1.00 77.31 338 GLU A CA 1
ATOM 2801 C C . GLU A 1 338 ? -8.624 7.860 -0.707 1.00 77.31 338 GLU A C 1
ATOM 2803 O O . GLU A 1 338 ? -8.615 6.643 -0.834 1.00 77.31 338 GLU A O 1
ATOM 2808 N N . ALA A 1 339 ? -7.806 8.508 0.117 1.00 87.81 339 ALA A N 1
ATOM 2809 C CA . ALA A 1 339 ? -6.761 7.847 0.888 1.00 87.81 339 ALA A CA 1
ATOM 2810 C C . ALA A 1 339 ? -7.352 6.746 1.783 1.00 87.81 339 ALA A C 1
ATOM 2812 O O . ALA A 1 339 ? -8.064 7.032 2.754 1.00 87.81 339 ALA A O 1
ATOM 2813 N N . CYS A 1 340 ? -7.084 5.490 1.419 1.00 90.44 340 CYS A N 1
ATOM 2814 C CA . CYS A 1 340 ? -7.734 4.322 1.999 1.00 90.44 340 CYS A CA 1
ATOM 2815 C C . CYS A 1 340 ? -6.782 3.478 2.847 1.00 90.44 340 CYS A C 1
ATOM 2817 O O . CYS A 1 340 ? -5.687 3.115 2.437 1.00 90.44 340 CYS A O 1
ATOM 2819 N N . ILE A 1 341 ? -7.251 3.091 4.030 1.00 94.50 341 ILE A N 1
ATOM 2820 C CA . ILE A 1 341 ? -6.557 2.204 4.962 1.00 94.50 341 ILE A CA 1
ATOM 2821 C C . ILE A 1 341 ? -7.381 0.927 5.068 1.00 94.50 341 ILE A C 1
ATOM 2823 O O . ILE A 1 341 ? -8.456 0.923 5.673 1.00 94.50 341 ILE A O 1
ATOM 2827 N N . PHE A 1 342 ? -6.895 -0.169 4.491 1.00 95.50 342 PHE A N 1
ATOM 2828 C CA . PHE A 1 342 ? -7.521 -1.477 4.679 1.00 95.50 342 PHE A CA 1
ATOM 2829 C C . PHE A 1 342 ? -7.034 -2.108 5.978 1.00 95.50 342 PHE A C 1
ATOM 2831 O O . PHE A 1 342 ? -5.859 -2.012 6.332 1.00 95.50 342 PHE A O 1
ATOM 2838 N N . TYR A 1 343 ? -7.920 -2.801 6.683 1.00 97.25 343 TYR A N 1
ATOM 2839 C CA . TYR A 1 343 ? -7.543 -3.557 7.868 1.00 97.25 343 TYR A CA 1
ATOM 2840 C C . TYR A 1 343 ? -8.428 -4.781 8.067 1.00 97.25 343 TYR A C 1
ATOM 2842 O O . TYR A 1 343 ? -9.570 -4.851 7.620 1.00 97.25 343 TYR A O 1
ATOM 2850 N N . VAL A 1 344 ? -7.892 -5.761 8.788 1.00 97.06 344 VAL A N 1
ATOM 2851 C CA . VAL A 1 344 ? -8.624 -6.946 9.228 1.00 97.06 344 VAL A CA 1
ATOM 2852 C C . VAL A 1 344 ? -8.649 -6.945 10.744 1.00 97.06 344 VAL A C 1
ATOM 2854 O O . VAL A 1 344 ? -7.631 -7.180 11.403 1.00 97.06 344 VAL A O 1
ATOM 2857 N N . LYS A 1 345 ? -9.828 -6.662 11.295 1.00 95.56 345 LYS A N 1
ATOM 2858 C CA . LYS A 1 345 ? -10.048 -6.576 12.734 1.00 95.56 345 LYS A CA 1
ATOM 2859 C C . LYS A 1 345 ? -10.421 -7.940 13.295 1.00 95.56 345 LYS A C 1
ATOM 2861 O O . LYS A 1 345 ? -11.284 -8.635 12.761 1.00 95.56 345 LYS A O 1
ATOM 2866 N N . GLN A 1 346 ? -9.795 -8.303 14.402 1.00 93.88 346 GLN A N 1
ATOM 2867 C CA . GLN A 1 346 ? -10.205 -9.438 15.202 1.00 93.88 346 GLN A CA 1
ATOM 2868 C C . GLN A 1 346 ? -11.487 -9.085 15.964 1.00 93.88 346 GLN A C 1
ATOM 2870 O O . GLN A 1 346 ? -11.552 -8.085 16.677 1.00 93.88 346 GLN A O 1
ATOM 2875 N N . THR A 1 347 ? -12.510 -9.922 15.820 1.00 89.81 347 THR A N 1
ATOM 2876 C CA . THR A 1 347 ? -13.777 -9.805 16.549 1.00 89.81 347 THR A CA 1
ATOM 2877 C C . THR A 1 347 ? -14.087 -11.108 17.286 1.00 89.81 347 THR A C 1
ATOM 2879 O O . THR A 1 347 ? -13.414 -12.123 17.083 1.00 89.81 347 THR A O 1
ATOM 2882 N N . GLN A 1 348 ? -15.129 -11.098 18.122 1.00 84.44 348 GLN A N 1
ATOM 2883 C CA . GLN A 1 348 ? -15.654 -12.316 18.753 1.00 84.44 348 GLN A CA 1
ATOM 2884 C C . GLN A 1 348 ? -16.146 -13.346 17.722 1.00 84.44 348 GLN A C 1
ATOM 2886 O O . GLN A 1 348 ? -16.055 -14.542 17.971 1.00 84.44 348 GLN A O 1
ATOM 2891 N N . ASN A 1 349 ? -16.593 -12.887 16.547 1.00 85.56 349 ASN A N 1
ATOM 2892 C CA . ASN A 1 349 ? -17.122 -13.727 15.467 1.00 85.56 349 ASN A CA 1
ATOM 2893 C C . ASN A 1 349 ? -16.061 -14.067 14.401 1.00 85.56 349 ASN A C 1
ATOM 2895 O O . ASN A 1 349 ? -16.406 -14.497 13.305 1.00 85.56 349 ASN A O 1
ATOM 2899 N N . GLY A 1 350 ? -14.777 -13.840 14.697 1.00 87.81 350 GLY A N 1
ATOM 2900 C CA . GLY A 1 350 ? -13.668 -14.071 13.770 1.00 87.81 350 GLY A CA 1
ATOM 2901 C C . GLY A 1 350 ? -13.106 -12.791 13.152 1.00 87.81 350 GLY A C 1
ATOM 2902 O O . GLY A 1 350 ? -13.297 -11.685 13.668 1.00 87.81 350 GLY A O 1
ATOM 2903 N N . LEU A 1 351 ? -12.352 -12.954 12.067 1.00 92.75 351 LEU A N 1
ATOM 2904 C CA . LEU A 1 351 ? -11.704 -11.854 11.361 1.00 92.75 351 LEU A CA 1
ATOM 2905 C C . LEU A 1 351 ? -12.698 -11.120 10.465 1.00 92.75 351 LEU A C 1
ATOM 2907 O O . LEU A 1 351 ? -13.385 -11.735 9.653 1.00 92.75 351 LEU A O 1
ATOM 2911 N N . LYS A 1 352 ? -12.740 -9.794 10.588 1.00 93.00 352 LYS A N 1
ATOM 2912 C CA . LYS A 1 352 ? -13.595 -8.934 9.774 1.00 93.00 352 LYS A CA 1
ATOM 2913 C C . LYS A 1 352 ? -12.735 -7.953 8.972 1.00 93.00 352 LYS A C 1
ATOM 2915 O O . LYS A 1 352 ? -12.112 -7.084 9.588 1.00 93.00 352 LYS A O 1
ATOM 2920 N N . PRO A 1 353 ? -12.679 -8.071 7.633 1.00 93.75 353 PRO A N 1
ATOM 2921 C CA . PRO A 1 353 ? -12.065 -7.053 6.794 1.00 93.75 353 PRO A CA 1
ATOM 2922 C C . PRO A 1 353 ? -12.928 -5.799 6.750 1.00 93.75 353 PRO A C 1
ATOM 2924 O O . PRO A 1 353 ? -14.159 -5.876 6.732 1.00 93.75 353 PRO A O 1
ATOM 2927 N N . ASP A 1 354 ? -12.268 -4.655 6.701 1.00 92.44 354 ASP A N 1
ATOM 2928 C CA . ASP A 1 354 ? -12.902 -3.356 6.580 1.00 92.44 354 ASP A CA 1
ATOM 2929 C C . ASP A 1 354 ? -11.911 -2.341 5.990 1.00 92.44 354 ASP A C 1
ATOM 2931 O O . ASP A 1 354 ? -10.731 -2.638 5.777 1.00 92.44 354 ASP A O 1
ATOM 2935 N N . MET A 1 355 ? -12.400 -1.146 5.683 1.00 90.75 355 MET A N 1
ATOM 2936 C CA . MET A 1 355 ? -11.604 -0.089 5.075 1.00 90.75 355 MET A CA 1
ATOM 2937 C C . MET A 1 355 ? -12.039 1.268 5.603 1.00 90.75 355 MET A C 1
ATOM 2939 O O . MET A 1 355 ? -13.217 1.615 5.549 1.00 90.75 355 MET A O 1
ATOM 2943 N N . TYR A 1 356 ? -11.068 2.049 6.062 1.00 91.00 356 TYR A N 1
ATOM 2944 C CA . TYR A 1 356 ? -11.275 3.442 6.418 1.00 91.00 356 TYR A CA 1
ATOM 2945 C C . TYR A 1 356 ? -10.826 4.339 5.273 1.00 91.00 356 TYR A C 1
ATOM 2947 O O . TYR A 1 356 ? -9.747 4.137 4.724 1.00 91.00 356 TYR A O 1
ATOM 2955 N N . LYS A 1 357 ? -11.626 5.349 4.944 1.00 89.06 357 LYS A N 1
ATOM 2956 C CA . LYS A 1 357 ? -11.287 6.369 3.953 1.00 89.06 357 LYS A CA 1
ATOM 2957 C C . LYS A 1 357 ? -11.122 7.699 4.666 1.00 89.06 357 LYS A C 1
ATOM 2959 O O . LYS A 1 357 ? -12.057 8.139 5.327 1.00 89.06 357 LYS A O 1
ATOM 2964 N N . LEU A 1 358 ? -9.966 8.336 4.506 1.00 88.88 358 LEU A N 1
ATOM 2965 C CA . LEU A 1 358 ? -9.749 9.688 5.006 1.00 88.88 358 LEU A CA 1
ATOM 2966 C C . LEU A 1 358 ? -10.542 10.681 4.150 1.00 88.88 358 LEU A C 1
ATOM 2968 O O . LEU A 1 358 ? -10.383 10.728 2.928 1.00 88.88 358 LEU A O 1
ATOM 2972 N N . VAL A 1 359 ? -11.387 11.490 4.787 1.00 84.31 359 VAL A N 1
ATOM 2973 C CA . VAL A 1 359 ? -12.280 12.434 4.099 1.00 84.31 359 VAL A CA 1
ATOM 2974 C C . VAL A 1 359 ? -11.877 13.877 4.391 1.00 84.31 359 VAL A C 1
ATOM 2976 O O . VAL A 1 359 ? -11.642 14.255 5.536 1.00 84.31 359 VAL A O 1
ATOM 2979 N N . SER A 1 360 ? -11.811 14.709 3.353 1.00 85.12 360 SER A N 1
ATOM 2980 C CA . SER A 1 360 ? -11.575 16.148 3.502 1.00 85.12 360 SER A CA 1
ATOM 2981 C C . SER A 1 360 ? -12.836 16.879 3.962 1.00 85.12 360 SER A C 1
ATOM 2983 O O . SER A 1 360 ? -13.910 16.646 3.410 1.00 85.12 360 SER A O 1
ATOM 2985 N N . LYS A 1 361 ? -12.678 17.843 4.864 1.00 85.38 361 LYS A N 1
ATOM 2986 C CA . LYS A 1 361 ? -13.705 18.805 5.272 1.00 85.38 361 LYS A CA 1
ATOM 2987 C C . LYS A 1 361 ? -13.728 20.003 4.324 1.00 85.38 361 LYS A C 1
ATOM 2989 O O . LYS A 1 361 ? -12.668 20.573 4.051 1.00 85.38 361 LYS A O 1
ATOM 2994 N N . GLU A 1 362 ? -14.905 20.408 3.841 1.00 77.31 362 GLU A N 1
ATOM 2995 C CA . GLU A 1 362 ? -15.044 21.669 3.088 1.00 77.31 362 GLU A CA 1
ATOM 2996 C C . GLU A 1 362 ? -15.020 22.875 4.036 1.00 77.31 362 GLU A C 1
ATOM 2998 O O . GLU A 1 362 ? -14.454 23.915 3.693 1.00 77.31 362 GLU A O 1
ATOM 3003 N N . LYS A 1 363 ? -15.600 22.722 5.230 1.00 77.75 363 LYS A N 1
ATOM 3004 C CA . LYS A 1 363 ? -15.636 23.711 6.309 1.00 77.75 363 LYS A CA 1
ATOM 3005 C C . LYS A 1 363 ? -15.298 23.076 7.666 1.00 77.75 363 LYS A C 1
ATOM 3007 O O . LYS A 1 363 ? -15.466 21.868 7.821 1.00 77.75 363 LYS A O 1
ATOM 3012 N N . PRO A 1 364 ? -14.837 23.847 8.670 1.00 73.81 364 PRO A N 1
ATOM 3013 C CA . PRO A 1 364 ? -14.468 23.308 9.985 1.00 73.81 364 PRO A CA 1
ATOM 3014 C C . PRO A 1 364 ? -15.572 22.495 10.678 1.00 73.81 364 PRO A C 1
ATOM 3016 O O . PRO A 1 364 ? -15.268 21.533 11.386 1.00 73.81 364 PRO A O 1
ATOM 3019 N N . GLU A 1 365 ? -16.830 22.878 10.461 1.00 79.31 365 GLU A N 1
ATOM 3020 C CA . GLU A 1 365 ? -18.025 22.217 10.984 1.00 79.31 365 GLU A CA 1
ATOM 3021 C C . GLU A 1 365 ? -18.402 20.914 10.264 1.00 79.31 365 GLU A C 1
ATOM 3023 O O . GLU A 1 365 ? -19.201 20.147 10.800 1.00 79.31 365 GLU A O 1
ATOM 3028 N N . ASP A 1 366 ? -17.836 20.645 9.084 1.00 80.88 366 ASP A N 1
ATOM 3029 C CA . ASP A 1 366 ? -18.159 19.445 8.319 1.00 80.88 366 ASP A CA 1
ATOM 3030 C C . ASP A 1 366 ? -17.503 18.196 8.927 1.00 80.88 366 ASP A C 1
ATOM 3032 O O . ASP A 1 366 ? -16.406 18.225 9.507 1.00 80.88 366 ASP A O 1
ATOM 3036 N N . GLU A 1 367 ? -18.168 17.056 8.745 1.00 78.44 367 GLU A N 1
ATOM 3037 C CA . GLU A 1 367 ? -17.587 15.752 9.045 1.00 78.44 367 GLU A CA 1
ATOM 3038 C C . GLU A 1 367 ? -16.401 15.465 8.110 1.00 78.44 367 GLU A C 1
ATOM 3040 O O . GLU A 1 367 ? -16.451 15.707 6.904 1.00 78.44 367 GLU A O 1
ATOM 3045 N N . GLY A 1 368 ? -15.311 14.950 8.676 1.00 84.38 368 GLY A N 1
ATOM 3046 C CA . GLY A 1 368 ? -14.097 14.602 7.943 1.00 84.38 368 GLY A CA 1
ATOM 3047 C C . GLY A 1 368 ? -12.875 14.529 8.852 1.00 84.38 368 GLY A C 1
ATOM 3048 O O . GLY A 1 368 ? -12.943 14.814 10.049 1.00 84.38 368 GLY A O 1
ATOM 3049 N N . ASP A 1 369 ? -11.741 14.167 8.274 1.00 89.75 369 ASP A N 1
ATOM 3050 C CA . ASP A 1 369 ? -10.485 13.922 8.980 1.00 89.75 369 ASP A CA 1
ATOM 3051 C C . ASP A 1 369 ? -9.490 15.082 8.842 1.00 89.75 369 ASP A C 1
ATOM 3053 O O . ASP A 1 369 ? -8.637 15.265 9.709 1.00 89.75 369 ASP A O 1
ATOM 3057 N N . TYR A 1 370 ? -9.570 15.874 7.767 1.00 89.81 370 TYR A N 1
ATOM 3058 C CA . TYR A 1 370 ? -8.573 16.910 7.473 1.00 89.81 370 TYR A CA 1
ATOM 3059 C C . TYR A 1 370 ? -9.125 18.082 6.658 1.00 89.81 370 TYR A C 1
ATOM 3061 O O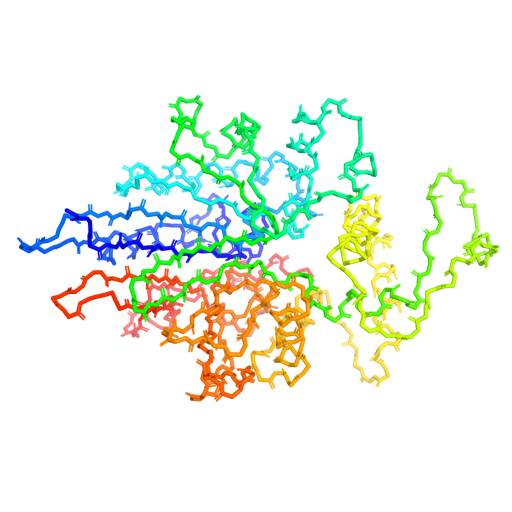 . TYR A 1 370 ? -10.164 17.968 6.014 1.00 89.81 370 TYR A O 1
ATOM 3069 N N . SER A 1 371 ? -8.423 19.218 6.664 1.00 88.50 371 SER A N 1
ATOM 3070 C CA . SER A 1 371 ? -8.833 20.400 5.896 1.00 88.50 371 SER A CA 1
ATOM 3071 C C . SER A 1 371 ? -8.555 20.255 4.396 1.00 88.50 371 SER A C 1
ATOM 3073 O O . SER A 1 371 ? -7.459 19.865 3.987 1.00 88.50 371 SER A O 1
ATOM 3075 N N . LYS A 1 372 ? -9.507 20.684 3.558 1.00 87.00 372 LYS A N 1
ATOM 3076 C CA . LYS A 1 372 ? -9.325 20.797 2.104 1.00 87.00 372 LYS A CA 1
ATOM 3077 C C . LYS A 1 372 ? -8.218 21.779 1.691 1.00 87.00 372 LYS A C 1
ATOM 3079 O O . LYS A 1 372 ? -7.750 21.695 0.555 1.00 87.00 372 LYS A O 1
ATOM 3084 N N . GLU A 1 373 ? -7.749 22.668 2.573 1.00 87.12 373 GLU A N 1
ATOM 3085 C CA . GLU A 1 373 ? -6.561 23.494 2.296 1.00 87.12 373 GLU A CA 1
ATOM 3086 C C . GLU A 1 373 ? -5.333 22.646 1.958 1.00 87.12 373 GLU A C 1
ATOM 3088 O O . GLU A 1 373 ? -4.623 22.981 1.017 1.00 87.12 373 GLU A O 1
ATOM 3093 N N . ILE A 1 374 ? -5.138 21.507 2.632 1.00 88.31 374 ILE A N 1
ATOM 3094 C CA . ILE A 1 374 ? -4.012 20.596 2.362 1.00 88.31 374 ILE A CA 1
ATOM 3095 C C . ILE A 1 374 ? -4.015 20.170 0.893 1.00 88.31 374 ILE A C 1
ATOM 3097 O O . ILE A 1 374 ? -2.985 20.196 0.227 1.00 88.31 374 ILE A O 1
ATOM 3101 N N . LEU A 1 375 ? -5.194 19.864 0.352 1.00 85.81 375 LEU A N 1
ATOM 3102 C CA . LEU A 1 375 ? -5.350 19.469 -1.046 1.00 85.81 375 LEU A CA 1
ATOM 3103 C C . LEU A 1 375 ? -5.053 20.617 -2.001 1.00 85.81 375 LEU A C 1
ATOM 3105 O O . LEU A 1 375 ? -4.441 20.405 -3.042 1.00 85.81 375 LEU A O 1
ATOM 3109 N N . ARG A 1 376 ? -5.476 21.839 -1.655 1.00 84.75 376 ARG A N 1
ATOM 3110 C CA . ARG A 1 376 ? -5.186 23.033 -2.460 1.00 84.75 376 ARG A CA 1
ATOM 3111 C C . ARG A 1 376 ? -3.691 23.314 -2.510 1.00 84.75 376 ARG A C 1
ATOM 3113 O O . ARG A 1 376 ? -3.199 23.669 -3.575 1.00 84.75 376 ARG A O 1
ATOM 3120 N N . GLU A 1 377 ? -2.997 23.146 -1.389 1.00 86.50 377 GLU A N 1
ATOM 3121 C CA . GLU A 1 377 ? -1.551 23.335 -1.299 1.00 86.50 377 GLU A CA 1
ATOM 3122 C C . GLU A 1 377 ? -0.797 22.272 -2.096 1.00 86.50 377 GLU A C 1
ATOM 3124 O O . GLU A 1 377 ? 0.000 22.627 -2.961 1.00 86.50 377 GLU A O 1
ATOM 3129 N N . ARG A 1 378 ? -1.116 20.982 -1.919 1.00 85.25 378 ARG A N 1
ATOM 3130 C CA . ARG A 1 378 ? -0.508 19.909 -2.725 1.00 85.25 378 ARG A CA 1
ATOM 3131 C C . ARG A 1 378 ? -0.796 20.079 -4.220 1.00 85.25 378 ARG A C 1
ATOM 3133 O O . ARG A 1 378 ? 0.099 19.932 -5.044 1.00 85.25 378 ARG A O 1
ATOM 3140 N N . ALA A 1 379 ? -1.999 20.525 -4.583 1.00 81.94 379 ALA A N 1
ATOM 3141 C CA . ALA A 1 379 ? -2.362 20.771 -5.976 1.00 81.94 379 ALA A CA 1
ATOM 3142 C C . ALA A 1 379 ? -1.609 21.940 -6.648 1.00 81.94 379 ALA A C 1
ATOM 3144 O O . ALA A 1 379 ? -1.745 22.122 -7.860 1.00 81.94 379 ALA A O 1
ATOM 3145 N N . LYS A 1 380 ? -0.843 22.760 -5.907 1.00 82.19 380 LYS A N 1
ATOM 3146 C CA . LYS A 1 380 ? 0.051 23.776 -6.500 1.00 82.19 380 LYS A CA 1
ATOM 3147 C C . LYS A 1 380 ? 1.263 23.157 -7.188 1.00 82.19 380 LYS A C 1
ATOM 3149 O O . LYS A 1 380 ? 1.832 23.796 -8.065 1.00 82.19 380 LYS A O 1
ATOM 3154 N N . TYR A 1 381 ? 1.631 21.945 -6.787 1.00 76.12 381 TYR A N 1
ATOM 3155 C CA . TYR A 1 381 ? 2.760 21.207 -7.343 1.00 76.12 381 TYR A CA 1
ATOM 3156 C C . TYR A 1 381 ? 2.378 20.404 -8.594 1.00 76.12 381 TYR A C 1
ATOM 3158 O O . TYR A 1 381 ? 3.262 19.931 -9.298 1.00 76.12 381 TYR A O 1
ATOM 3166 N N . ILE A 1 382 ? 1.079 20.361 -8.922 1.00 68.75 382 ILE A N 1
ATOM 3167 C CA . ILE A 1 382 ? 0.567 19.872 -10.204 1.00 68.75 382 ILE A CA 1
ATOM 3168 C C . ILE A 1 382 ? 0.901 20.932 -11.264 1.00 68.75 382 ILE A C 1
ATOM 3170 O O . ILE A 1 382 ? 0.307 22.018 -11.274 1.00 68.75 382 ILE A O 1
ATOM 3174 N N . GLY A 1 383 ? 1.916 20.634 -12.080 1.00 56.19 383 GLY A N 1
ATOM 3175 C CA . GLY A 1 383 ? 2.604 21.587 -12.963 1.00 56.19 383 GLY A CA 1
ATOM 3176 C C . GLY A 1 383 ? 1.827 22.158 -14.143 1.00 56.19 383 GLY A C 1
ATOM 3177 O O . GLY A 1 383 ? 0.731 21.665 -14.487 1.00 56.19 383 GLY A O 1
#

Radius of gyration: 20.64 Å; Cα contacts (8 Å, |Δi|>4): 724; chains: 1; bounding box: 47×49×65 Å

Solvent-accessible surface area (backbone atoms only — not comparable to full-atom values): 20711 Å² total; per-residue (Å²): 103,44,21,14,52,36,34,37,41,16,28,41,28,15,33,32,66,36,16,41,55,26,80,57,93,83,66,59,44,41,54,67,57,51,44,51,48,51,46,58,72,19,52,40,60,101,85,23,40,62,14,31,41,29,40,35,40,29,10,22,49,34,17,58,52,83,30,53,64,68,52,8,32,53,29,30,23,49,53,48,43,58,38,58,76,74,37,57,64,62,27,40,39,37,25,63,23,71,34,24,39,69,62,53,37,56,41,49,17,63,66,69,75,44,95,44,52,74,83,62,56,74,77,78,46,83,58,33,68,59,87,64,54,62,67,58,36,61,49,38,38,57,84,82,61,64,67,90,34,49,47,40,27,35,62,24,48,78,50,79,57,96,60,36,38,41,38,39,32,17,50,64,89,54,36,68,66,59,64,55,47,60,76,56,74,80,65,76,86,84,73,71,86,50,86,69,63,60,68,79,66,75,78,87,62,73,93,69,79,73,88,44,61,50,53,41,50,52,52,45,43,54,47,42,50,50,48,40,62,68,33,66,67,70,60,34,53,50,53,47,52,51,62,47,55,77,74,44,94,82,73,90,85,67,68,64,54,75,52,61,71,37,49,52,45,86,69,40,65,64,54,53,52,34,52,45,47,42,43,41,76,61,67,57,57,61,68,81,68,88,41,51,37,36,43,37,30,23,61,25,51,36,23,53,81,46,60,57,98,69,49,59,46,77,50,71,89,41,68,33,37,58,42,44,20,4,1,31,37,46,73,42,85,88,46,83,40,31,31,20,42,34,35,27,35,57,51,97,92,42,79,43,78,50,72,49,66,54,37,64,13,94,46,94,87,45,79,57,69,43,61,44,62,35,53,57,58,27,30,66,66,55,98